Protein AF-A0A3B8NRR1-F1 (afdb_monomer)

Radius of gyration: 35.2 Å; Cα contacts (8 Å, |Δi|>4): 862; chains: 1; bounding box: 101×42×132 Å

Mean predicted aligned error: 19.94 Å

Solvent-accessible surface area (backbone atoms only — not comparable to full-atom values): 27966 Å² total; per-residue (Å²): 139,79,91,89,81,86,90,83,83,86,90,86,83,84,89,82,90,75,94,70,95,78,76,96,72,86,79,84,88,79,86,91,82,56,40,19,40,44,34,58,73,37,44,39,34,33,44,76,82,46,80,48,82,43,102,60,47,22,44,78,57,96,96,38,57,32,30,44,47,68,63,53,38,46,58,62,66,27,52,79,89,34,58,43,79,54,98,67,29,39,38,42,42,48,91,89,44,39,38,39,42,38,57,74,35,44,52,33,32,48,70,86,46,81,42,82,40,102,68,43,33,43,79,54,99,92,41,50,27,35,49,57,54,69,62,35,48,74,64,58,22,49,69,49,75,41,82,89,76,42,26,44,39,31,25,58,74,51,93,53,73,65,69,65,59,70,66,43,52,73,66,55,35,47,66,71,44,50,63,20,35,24,33,36,40,34,86,82,35,60,17,10,18,28,24,63,34,43,77,31,36,27,40,27,30,17,83,44,56,66,70,44,86,47,38,41,37,29,38,59,92,66,53,73,41,66,44,43,72,43,23,68,32,75,90,81,39,34,23,36,32,36,34,89,74,93,69,44,62,51,45,58,66,51,91,67,91,84,56,74,68,43,55,31,41,39,40,26,24,31,88,76,50,72,78,43,74,29,65,32,30,30,72,36,75,43,51,40,30,82,79,43,66,95,50,55,86,40,67,32,36,30,31,71,29,73,77,56,80,18,23,33,12,5,44,27,21,39,43,64,52,23,30,49,20,31,28,46,78,74,74,56,85,90,67,91,61,34,38,22,39,49,43,65,54,54,60,59,45,66,70,49,73,72,55,46,74,69,55,45,53,52,48,49,68,76,65,38,62,65,59,49,52,47,51,50,52,44,51,54,36,49,52,49,28,51,56,22,52,78,66,72,33,60,70,56,22,54,50,34,50,55,51,42,54,50,45,44,54,48,51,37,53,52,53,40,71,52,41,78,84,49,71,75,57,72,41,56,58,55,53,51,54,50,47,54,51,61,73,46,71,84,40,76,78,54,56,64,61,56,65,76,74,66,92,79,83,95,78,64,90,83,57,63,60,77,50,53,55,43,54,53,59,46,49,50,46,48,56,52,45,60,54,48,52,54,49,52,50,50,53,51,63,75,68,64,130

Foldseek 3Di:
DDDDDDDDDDDDDDDDDDDDDDDPDDPPDDDDFFQKKAAAPAQWIDGPNHIDGHPDHWHDDPNAIKDFPQVLLVSLPFDNVQFDDDPQWTWTDDPQWIWIAHAPDQWIAINNRTDGHPGHWHADPNTTIDGSCVNLVSSQWDWDADPVRRMITIGRPDVPVNVVLPQADPVRLLVQFLQQKKWKDFPVATAIWGAAFFQFKIKFFCVRPQLGPWIWIAGLVGDIFTKDWFFHDNLLRMTIIGTHDDTGRHFAADPDDDDFFFKKKQWFCAPVVRTDIWIWTQNDWDACCVQVVVSGPFIKTKILTDDDGRSGNTFIDTSSSHGQFGWDPDGDVPPSITITHGPVVVVVRVPDHTDDPVNSLVSCCVPPPVLVVLVVLLVVLVVQLVVCVVVVNVVSNVVSVVVNLVSLVVNLVVSCVSCVPDCVSVCSSVLVLLVVVVVCPVPPVVVVVVVVVDDDDDDPSPPSPVVVCCVVVVVVVCVVCVVVVVVVVVVVVVPDD

Structure (mmCIF, N/CA/C/O backbone):
data_AF-A0A3B8NRR1-F1
#
_entry.id   AF-A0A3B8NRR1-F1
#
loop_
_atom_site.group_PDB
_atom_site.id
_atom_site.type_symbol
_atom_site.label_atom_id
_atom_site.label_alt_id
_atom_site.label_comp_id
_atom_site.label_asym_id
_atom_site.label_entity_id
_atom_site.label_seq_id
_atom_site.pdbx_PDB_ins_code
_atom_site.Cartn_x
_atom_site.Cartn_y
_atom_site.Cartn_z
_atom_site.occupancy
_atom_site.B_iso_or_equiv
_atom_site.auth_seq_id
_atom_site.auth_comp_id
_atom_site.auth_asym_id
_atom_site.auth_atom_id
_atom_site.pdbx_PDB_model_num
ATOM 1 N N . MET A 1 1 ? -23.447 -12.232 81.826 1.00 34.50 1 MET A N 1
ATOM 2 C CA . MET A 1 1 ? -22.965 -12.946 80.623 1.00 34.50 1 MET A CA 1
ATOM 3 C C . MET A 1 1 ? -23.915 -14.112 80.385 1.00 34.50 1 MET A C 1
ATOM 5 O O . MET A 1 1 ? -24.074 -14.877 81.321 1.00 34.50 1 MET A O 1
ATOM 9 N N . VAL A 1 2 ? -24.639 -14.275 79.273 1.00 39.41 2 VAL A N 1
ATOM 10 C CA . VAL A 1 2 ? -24.834 -13.502 78.016 1.00 39.41 2 VAL A CA 1
ATOM 11 C C . VAL A 1 2 ? -26.316 -13.769 77.621 1.00 39.41 2 VAL A C 1
ATOM 13 O O . VAL A 1 2 ? -26.727 -14.919 77.668 1.00 39.41 2 VAL A O 1
ATOM 16 N N . GLN A 1 3 ? -27.232 -12.782 77.622 1.00 33.38 3 GLN A N 1
ATOM 17 C CA . GLN A 1 3 ? -27.763 -12.047 76.438 1.00 33.38 3 GLN A CA 1
ATOM 18 C C . GLN A 1 3 ? -28.223 -12.951 75.258 1.00 33.38 3 GLN A C 1
ATOM 20 O O . GLN A 1 3 ? -27.469 -13.838 74.893 1.00 33.38 3 GLN A O 1
ATOM 25 N N . PHE A 1 4 ? -29.335 -12.782 74.514 1.00 33.31 4 PHE A N 1
ATOM 26 C CA . PHE A 1 4 ? -30.638 -12.051 74.554 1.00 33.31 4 PHE A CA 1
ATOM 27 C C . PHE A 1 4 ? -31.323 -12.316 73.162 1.00 33.31 4 PHE A C 1
ATOM 29 O O . PHE A 1 4 ? -30.602 -12.647 72.229 1.00 33.31 4 PHE A O 1
ATOM 36 N N . LYS A 1 5 ? -32.630 -12.174 72.846 1.00 33.28 5 LYS A N 1
ATOM 37 C CA . LYS A 1 5 ? -33.929 -12.053 73.562 1.00 33.28 5 LYS A CA 1
ATOM 38 C C . LYS A 1 5 ? -35.099 -12.179 72.525 1.00 33.28 5 LYS A C 1
ATOM 40 O O . LYS A 1 5 ? -35.006 -11.517 71.506 1.00 33.28 5 LYS A O 1
ATOM 45 N N . TYR A 1 6 ? -36.204 -12.886 72.847 1.00 33.84 6 TYR A N 1
ATOM 46 C CA . TYR A 1 6 ? -37.622 -12.701 72.381 1.00 33.84 6 TYR A CA 1
ATOM 47 C C . TYR A 1 6 ? -37.951 -12.633 70.854 1.00 33.84 6 TYR A C 1
ATOM 49 O O . TYR A 1 6 ? -37.441 -11.797 70.127 1.00 33.84 6 TYR A O 1
ATOM 57 N N . LEU A 1 7 ? -38.777 -13.538 70.296 1.00 27.69 7 LEU A N 1
ATOM 58 C CA . LEU A 1 7 ? -40.266 -13.614 70.329 1.00 27.69 7 LEU A CA 1
ATOM 59 C C . LEU A 1 7 ? -40.993 -12.639 69.368 1.00 27.69 7 LEU A C 1
ATOM 61 O O . LEU A 1 7 ? -41.026 -11.441 69.634 1.00 27.69 7 LEU A O 1
ATOM 65 N N . LYS A 1 8 ? -41.727 -13.169 68.369 1.00 29.31 8 LYS A N 1
ATOM 66 C CA . LYS A 1 8 ? -42.901 -12.506 67.752 1.00 29.31 8 LYS A CA 1
ATOM 67 C C . LYS A 1 8 ? -44.012 -13.498 67.356 1.00 29.31 8 LYS A C 1
ATOM 69 O O . LYS A 1 8 ? -43.815 -14.355 66.503 1.00 29.31 8 LYS A O 1
ATOM 74 N N . TYR A 1 9 ? -45.180 -13.317 67.975 1.00 34.00 9 TYR A N 1
ATOM 75 C CA . TYR A 1 9 ? -46.507 -13.759 67.510 1.00 34.00 9 TYR A CA 1
ATOM 76 C C . TYR A 1 9 ? -46.973 -12.807 66.369 1.00 34.00 9 TYR A C 1
ATOM 78 O O . TYR A 1 9 ? -46.545 -11.655 66.365 1.00 34.00 9 TYR A O 1
ATOM 86 N N . PHE A 1 10 ? -47.628 -13.247 65.281 1.00 29.39 10 PHE A N 1
ATOM 87 C CA . PHE A 1 10 ? -49.034 -13.695 65.098 1.00 29.39 10 PHE A CA 1
ATOM 88 C C . PHE A 1 10 ? -50.030 -12.539 64.812 1.00 29.39 10 PHE A C 1
ATOM 90 O O . PHE A 1 10 ? -49.845 -11.433 65.306 1.00 29.39 10 PHE A O 1
ATOM 97 N N . ILE A 1 11 ? -51.125 -12.867 64.100 1.00 30.97 11 ILE A N 1
ATOM 98 C CA . ILE A 1 11 ? -52.322 -12.053 63.751 1.00 30.97 11 ILE A CA 1
ATOM 99 C C . ILE A 1 11 ? -52.203 -11.210 62.459 1.00 30.97 11 ILE A C 1
ATOM 101 O O . ILE A 1 11 ? -51.245 -10.474 62.256 1.00 30.97 11 ILE A O 1
ATOM 105 N N . GLY A 1 12 ? -53.225 -11.309 61.596 1.00 31.77 12 GLY A N 1
ATOM 106 C CA . GLY A 1 12 ? -53.454 -10.455 60.416 1.00 31.77 12 GLY A CA 1
ATOM 107 C C . GLY A 1 12 ? -54.893 -9.911 60.383 1.00 31.77 12 GLY A C 1
ATOM 108 O O . GLY A 1 12 ? -55.680 -10.240 61.272 1.00 31.77 12 GLY A O 1
ATOM 109 N N . LEU A 1 13 ? -55.254 -9.095 59.379 1.00 28.72 13 LEU A N 1
ATOM 110 C CA . LEU A 1 13 ? -56.623 -8.576 59.213 1.00 28.72 13 LEU A CA 1
ATOM 111 C C . LEU A 1 13 ? -56.942 -8.079 57.778 1.00 28.72 13 LEU A C 1
ATOM 113 O O . LEU A 1 13 ? -56.099 -7.487 57.119 1.00 28.72 13 LEU A O 1
ATOM 117 N N . PHE A 1 14 ? -58.185 -8.336 57.354 1.00 29.50 14 PHE A N 1
ATOM 118 C CA . PHE A 1 14 ? -59.087 -7.617 56.425 1.00 29.50 14 PHE A CA 1
ATOM 119 C C . PHE A 1 14 ? -58.583 -6.659 55.303 1.00 29.50 14 PHE A C 1
ATOM 121 O O . PHE A 1 14 ? -58.130 -5.556 55.573 1.00 29.50 14 PHE A O 1
ATOM 128 N N . LEU A 1 15 ? -58.942 -7.036 54.059 1.00 27.59 15 LEU A N 1
ATOM 129 C CA . LEU A 1 15 ? -59.995 -6.433 53.190 1.00 27.59 15 LEU A CA 1
ATOM 130 C C . LEU A 1 15 ? -59.850 -5.011 52.562 1.00 27.59 15 LEU A C 1
ATOM 132 O O . LEU A 1 15 ? -59.540 -4.027 53.218 1.00 27.59 15 LEU A O 1
ATOM 136 N N . VAL A 1 16 ? -60.338 -4.945 51.309 1.00 26.92 16 VAL A N 1
ATOM 137 C CA . VAL A 1 16 ? -60.764 -3.796 50.462 1.00 26.92 16 VAL A CA 1
ATOM 138 C C . VAL A 1 16 ? -59.742 -3.219 49.467 1.00 26.92 16 VAL A C 1
ATOM 140 O O . VAL A 1 16 ? -58.581 -2.971 49.766 1.00 26.92 16 VAL A O 1
ATOM 143 N N . LEU A 1 17 ? -60.255 -3.013 48.246 1.00 34.47 17 LEU A N 1
ATOM 144 C CA . LEU A 1 17 ? -59.645 -2.379 47.080 1.00 34.47 17 LEU A CA 1
ATOM 145 C C . LEU A 1 17 ? -58.929 -1.054 47.396 1.00 34.47 17 LEU A C 1
ATOM 147 O O . LEU A 1 17 ? -59.509 -0.158 48.005 1.00 34.47 17 LEU A O 1
ATOM 151 N N . SER A 1 18 ? -57.774 -0.857 46.762 1.00 27.98 18 SER A N 1
ATOM 152 C CA . SER A 1 18 ? -57.367 0.456 46.254 1.00 27.98 18 SER A CA 1
ATOM 153 C C . SER A 1 18 ? -56.704 0.292 44.891 1.00 27.98 18 SER A C 1
ATOM 155 O O . SER A 1 18 ? -56.006 -0.691 44.646 1.00 27.98 18 SER A O 1
ATOM 157 N N . PHE A 1 19 ? -56.900 1.282 44.021 1.00 39.38 19 PHE A N 1
ATOM 158 C CA . PHE A 1 19 ? -56.061 1.474 42.842 1.00 39.38 19 PHE A CA 1
ATOM 159 C C . PHE A 1 19 ? -54.585 1.594 43.256 1.00 39.38 19 PHE A C 1
ATOM 161 O O . PHE A 1 19 ? -54.258 2.299 44.212 1.00 39.38 19 PHE A O 1
ATOM 168 N N . ALA A 1 20 ? -53.717 0.952 42.479 1.00 28.53 20 ALA A N 1
ATOM 169 C CA . ALA A 1 20 ? -52.276 1.162 42.409 1.00 28.53 20 ALA A CA 1
ATOM 170 C C . ALA A 1 20 ? -51.907 0.935 40.924 1.00 28.53 20 ALA A C 1
ATOM 172 O O . ALA A 1 20 ? -52.291 -0.090 40.371 1.00 28.53 20 ALA A O 1
ATOM 173 N N . LEU A 1 21 ? -51.264 1.835 40.171 1.00 43.97 21 LEU A N 1
ATOM 174 C CA . LEU A 1 21 ? -50.374 2.935 40.565 1.00 43.97 21 LEU A CA 1
ATOM 175 C C . LEU A 1 21 ? -49.285 2.466 41.534 1.00 43.97 21 LEU A C 1
ATOM 177 O O . LEU A 1 21 ? -49.252 2.829 42.704 1.00 43.97 21 LEU A O 1
ATOM 181 N N . CYS A 1 22 ? -48.403 1.619 41.009 1.00 26.11 22 CYS A N 1
ATOM 182 C CA . CYS A 1 22 ? -47.146 1.214 41.623 1.00 26.11 22 CYS A CA 1
ATOM 183 C C . CYS A 1 22 ? -46.193 0.744 40.505 1.00 26.11 22 CYS A C 1
ATOM 185 O O . CYS A 1 22 ? -46.666 0.182 39.518 1.00 26.11 22 CYS A O 1
ATOM 187 N N . PRO A 1 23 ? -44.874 0.920 40.645 1.00 32.97 23 PRO A N 1
ATOM 188 C CA . PRO A 1 23 ? -44.255 2.219 40.882 1.00 32.97 23 PRO A CA 1
ATOM 189 C C . PRO A 1 23 ? -43.168 2.508 39.833 1.00 32.97 23 PRO A C 1
ATOM 191 O O . PRO A 1 23 ? -42.732 1.625 39.097 1.00 32.97 23 PRO A O 1
ATOM 194 N N . CYS A 1 24 ? -42.638 3.731 39.840 1.00 31.52 24 CYS A N 1
ATOM 195 C CA . CYS A 1 24 ? -41.294 3.948 39.314 1.00 31.52 24 CYS A CA 1
ATOM 196 C C . CYS A 1 24 ? -40.302 3.211 40.232 1.00 31.52 24 CYS A C 1
ATOM 198 O O . CYS A 1 24 ? -39.986 3.696 41.319 1.00 31.52 24 CYS A O 1
ATOM 200 N N . LEU A 1 25 ? -39.857 2.021 39.823 1.00 27.27 25 LEU A N 1
ATOM 201 C CA . LEU A 1 25 ? -38.672 1.377 40.380 1.00 27.27 25 LEU A CA 1
ATOM 202 C C . LEU A 1 25 ? -37.548 1.556 39.362 1.00 27.27 25 LEU A C 1
ATOM 204 O O . LEU A 1 25 ? -37.571 0.955 38.289 1.00 27.27 25 LEU A O 1
ATOM 208 N N . SER A 1 26 ? -36.569 2.396 39.685 1.00 34.16 26 SER A N 1
ATOM 209 C CA . SER A 1 26 ? -35.377 2.543 38.859 1.00 34.16 26 SER A CA 1
ATOM 210 C C . SER A 1 26 ? -34.510 1.291 38.987 1.00 34.16 26 SER A C 1
ATOM 212 O O . SER A 1 26 ? -33.818 1.108 39.990 1.00 34.16 26 SER A O 1
ATOM 214 N N . LEU A 1 27 ? -34.507 0.454 37.954 1.00 28.88 27 LEU A N 1
ATOM 215 C CA . LEU A 1 27 ? -33.368 -0.409 37.665 1.00 28.88 27 LEU A CA 1
ATOM 216 C C . LEU A 1 27 ? -32.353 0.421 36.878 1.00 28.88 27 LEU A C 1
ATOM 218 O O . LEU A 1 27 ? -32.447 0.562 35.663 1.00 28.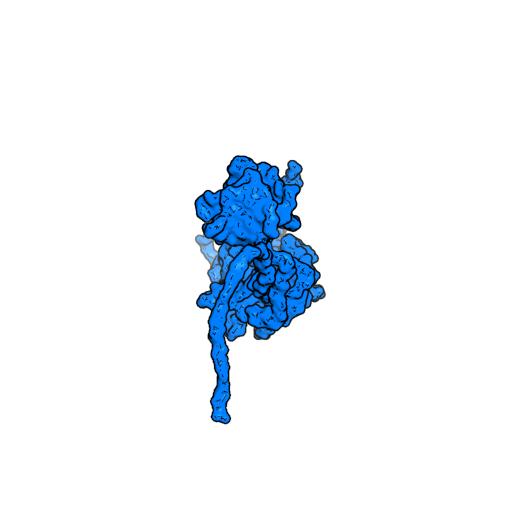88 27 LEU A O 1
ATOM 222 N N . ALA A 1 28 ? -31.401 1.012 37.597 1.00 31.81 28 ALA A N 1
ATOM 223 C CA . ALA A 1 28 ? -30.198 1.544 36.976 1.00 31.81 28 ALA A CA 1
ATOM 224 C C . ALA A 1 28 ? -29.369 0.366 36.434 1.00 31.81 28 ALA A C 1
ATOM 226 O O . ALA A 1 28 ? -29.068 -0.552 37.197 1.00 31.81 28 ALA A O 1
ATOM 227 N N . GLY A 1 29 ? -29.002 0.394 35.146 1.00 36.03 29 GLY A N 1
ATOM 228 C CA . GLY A 1 29 ? -28.063 -0.582 34.572 1.00 36.03 29 GLY A CA 1
ATOM 229 C C . GLY A 1 29 ? -28.436 -1.239 33.237 1.00 36.03 29 GLY A C 1
ATOM 230 O O . GLY A 1 29 ? -28.207 -2.435 33.100 1.00 36.03 29 GLY A O 1
ATOM 231 N N . ALA A 1 30 ? -28.974 -0.500 32.259 1.00 29.59 30 ALA A N 1
ATOM 232 C CA . ALA A 1 30 ? -28.890 -0.848 30.830 1.00 29.59 30 ALA A CA 1
ATOM 233 C C . ALA A 1 30 ? -29.184 0.393 29.962 1.00 29.59 30 ALA A C 1
ATOM 235 O O . ALA A 1 30 ? -30.200 1.055 30.175 1.00 29.59 30 ALA A O 1
ATOM 236 N N . ALA A 1 31 ? -28.316 0.714 28.997 1.00 32.69 31 ALA A N 1
ATOM 237 C CA . ALA A 1 31 ? -28.527 1.812 28.048 1.00 32.69 31 ALA A CA 1
ATOM 238 C C . ALA A 1 31 ? -29.340 1.330 26.822 1.00 32.69 31 ALA A C 1
ATOM 240 O O . ALA A 1 31 ? -29.028 0.261 26.295 1.00 32.69 31 ALA A O 1
ATOM 241 N N . PRO A 1 32 ? -30.369 2.064 26.350 1.00 39.53 32 PRO A N 1
ATOM 242 C CA . PRO A 1 32 ? -31.174 1.644 25.203 1.00 39.53 32 PRO A CA 1
ATOM 243 C C . PRO A 1 32 ? -30.789 2.388 23.910 1.00 39.53 32 PRO A C 1
ATOM 245 O O . PRO A 1 32 ? -31.445 3.355 23.530 1.00 39.53 32 PRO A O 1
ATOM 248 N N . GLY A 1 33 ? -29.759 1.911 23.208 1.00 49.22 33 GLY A N 1
ATOM 249 C CA . GLY A 1 33 ? -29.464 2.307 21.825 1.00 49.22 33 GLY A CA 1
ATOM 250 C C . GLY A 1 33 ? -29.971 1.255 20.832 1.00 49.22 33 GLY A C 1
ATOM 251 O O . GLY A 1 33 ? -29.331 0.223 20.667 1.00 49.22 33 GLY A O 1
ATOM 252 N N . TYR A 1 34 ? -31.115 1.495 20.180 1.00 54.38 34 TYR A N 1
ATOM 253 C CA . TYR A 1 34 ? -31.676 0.607 19.145 1.00 54.38 34 TYR A CA 1
ATOM 254 C C . TYR A 1 34 ? -32.388 1.422 18.049 1.00 54.38 34 TYR A C 1
ATOM 256 O O . TYR A 1 34 ? -33.584 1.706 18.166 1.00 54.38 34 TYR A O 1
ATOM 264 N N . SER A 1 35 ? -31.683 1.792 16.973 1.00 74.50 35 SER A N 1
ATOM 265 C CA . SER A 1 35 ? -32.275 2.610 15.904 1.00 74.50 35 SER A CA 1
ATOM 266 C C . SER A 1 35 ? -32.907 1.771 14.784 1.00 74.50 35 SER A C 1
ATOM 268 O O . SER A 1 35 ? -32.299 1.441 13.764 1.00 74.50 35 SER A O 1
ATOM 270 N N . ALA A 1 36 ? -34.201 1.554 14.964 1.00 90.31 36 ALA A N 1
ATOM 271 C CA . ALA A 1 36 ? -35.159 0.980 14.033 1.00 90.31 36 ALA A CA 1
ATOM 272 C C . ALA A 1 36 ? -35.386 -0.539 14.054 1.00 90.31 36 ALA A C 1
ATOM 274 O O . ALA A 1 36 ? -34.484 -1.361 14.172 1.00 90.31 36 ALA A O 1
ATOM 275 N N . ILE A 1 37 ? -36.666 -0.910 13.941 1.00 91.75 37 ILE A N 1
ATOM 276 C CA . ILE A 1 37 ? -37.144 -2.293 14.044 1.00 91.75 37 ILE A CA 1
ATOM 277 C C . ILE A 1 37 ? -38.178 -2.562 12.954 1.00 91.75 37 ILE A C 1
ATOM 279 O O . ILE A 1 37 ? -39.241 -1.937 12.925 1.00 91.75 37 ILE A O 1
ATOM 283 N N . PHE A 1 38 ? -37.904 -3.561 12.117 1.00 95.31 38 PHE A N 1
ATOM 284 C CA . PHE A 1 38 ? -38.833 -4.079 11.113 1.00 95.31 38 PHE A CA 1
ATOM 285 C C . PHE A 1 38 ? -39.320 -5.464 11.542 1.00 95.31 38 PHE A C 1
ATOM 287 O O . PHE A 1 38 ? -38.516 -6.374 11.734 1.00 95.31 38 PHE A O 1
ATOM 294 N N . THR A 1 39 ? -40.635 -5.642 11.692 1.00 93.75 39 THR A N 1
ATOM 295 C CA . THR A 1 39 ? -41.239 -6.947 12.026 1.00 93.75 39 THR A CA 1
ATOM 296 C C . THR A 1 39 ? -41.816 -7.585 10.764 1.00 93.75 39 THR A C 1
ATOM 298 O O . THR A 1 39 ? -42.511 -6.915 9.998 1.00 93.75 39 THR A O 1
ATOM 301 N N . VAL A 1 40 ? -41.537 -8.870 10.537 1.00 93.00 40 VAL A N 1
ATOM 302 C CA . VAL A 1 40 ? -42.049 -9.617 9.374 1.00 93.00 40 VAL A CA 1
ATOM 303 C C . VAL A 1 40 ? -43.581 -9.606 9.357 1.00 93.00 40 VAL A C 1
ATOM 305 O O . VAL A 1 40 ? -44.231 -9.786 10.383 1.00 93.00 40 VAL A O 1
ATOM 308 N N . GLY A 1 41 ? -44.169 -9.355 8.186 1.00 89.81 41 GLY A N 1
ATOM 309 C CA . GLY A 1 41 ? -45.618 -9.263 7.994 1.00 89.81 41 GLY A CA 1
ATOM 310 C C . GLY A 1 41 ? -46.273 -7.985 8.536 1.00 89.81 41 GLY A C 1
ATOM 311 O O . GLY A 1 41 ? -47.463 -7.778 8.300 1.00 89.81 41 GLY A O 1
ATOM 312 N N . CYS A 1 42 ? -45.543 -7.099 9.225 1.00 90.75 42 CYS A N 1
ATOM 313 C CA . CYS A 1 42 ? -46.093 -5.841 9.729 1.00 90.75 42 CYS A CA 1
ATOM 314 C C . CYS A 1 42 ? -45.875 -4.683 8.732 1.00 90.75 42 CYS A C 1
ATOM 316 O O . CYS A 1 42 ? -44.725 -4.333 8.461 1.00 90.75 42 CYS A O 1
ATOM 318 N N . PRO A 1 43 ? -46.934 -3.995 8.258 1.00 91.06 43 PRO A N 1
ATOM 319 C CA . PRO A 1 43 ? -46.830 -2.774 7.446 1.00 91.06 43 PRO A CA 1
ATOM 320 C C . PRO A 1 43 ? -46.515 -1.538 8.317 1.00 91.06 43 PRO A C 1
ATOM 322 O O . PRO A 1 43 ? -47.119 -0.473 8.202 1.00 91.06 43 PRO A O 1
ATOM 325 N N . SER A 1 44 ? -45.597 -1.692 9.270 1.00 91.00 44 SER A N 1
ATOM 326 C CA . SER A 1 44 ? -45.116 -0.620 10.136 1.00 91.00 44 SER A CA 1
ATOM 327 C C . SER A 1 44 ? -43.781 -0.997 10.757 1.00 91.00 44 SER A C 1
ATOM 329 O O . SER A 1 44 ? -43.615 -2.138 11.192 1.00 91.00 44 SER A O 1
ATOM 331 N N . TYR A 1 45 ? -42.887 -0.025 10.861 1.00 94.25 45 TYR A N 1
ATOM 332 C CA . TYR A 1 45 ? -41.617 -0.122 11.574 1.00 94.25 45 TYR A CA 1
ATOM 333 C C . TYR A 1 45 ? -41.620 0.860 12.746 1.00 94.25 45 TYR A C 1
ATOM 335 O O . TYR A 1 45 ? -42.497 1.724 12.845 1.00 94.25 45 TYR A O 1
ATOM 343 N N . THR A 1 46 ? -40.664 0.725 13.654 1.00 88.06 46 THR A N 1
ATOM 344 C CA . THR A 1 46 ? -40.357 1.786 14.623 1.00 88.06 46 THR A CA 1
ATOM 345 C C . THR A 1 46 ? -38.984 2.369 14.336 1.00 88.06 46 THR A C 1
ATOM 347 O O . THR A 1 46 ? -38.151 1.635 13.819 1.00 88.06 46 THR A O 1
ATOM 350 N N . VAL A 1 47 ? -38.743 3.624 14.711 1.00 86.88 47 VAL A N 1
ATOM 351 C CA . VAL A 1 47 ? -37.426 4.279 14.838 1.00 86.88 47 VAL A CA 1
ATOM 352 C C . VAL A 1 47 ? -37.417 4.928 16.218 1.00 86.88 47 VAL A C 1
ATOM 354 O O . VAL A 1 47 ? -38.388 5.592 16.562 1.00 86.88 47 VAL A O 1
ATOM 357 N N . ASP A 1 48 ? -36.415 4.646 17.050 1.00 81.56 48 ASP A N 1
ATOM 358 C CA . ASP A 1 48 ? -36.284 5.177 18.422 1.00 81.56 48 ASP A CA 1
ATOM 359 C C . ASP A 1 48 ? -37.572 5.067 19.276 1.00 81.56 48 ASP A C 1
ATOM 361 O O . ASP A 1 48 ? -37.933 5.932 20.070 1.00 81.56 48 ASP A O 1
ATOM 365 N N . GLY A 1 49 ? -38.316 3.972 19.073 1.00 80.00 49 GLY A N 1
ATOM 366 C CA . GLY A 1 49 ? -39.616 3.703 19.701 1.00 80.00 49 GLY A CA 1
ATOM 367 C C . GLY A 1 49 ? -40.827 4.393 19.051 1.00 80.00 49 GLY A C 1
ATOM 368 O O . GLY A 1 49 ? -41.957 3.946 19.261 1.00 80.00 49 GLY A O 1
ATOM 369 N N . GLN A 1 50 ? -40.634 5.415 18.214 1.00 85.44 50 GLN A N 1
ATOM 370 C CA . GLN A 1 50 ? -41.699 6.042 17.428 1.00 85.44 50 GLN A CA 1
ATOM 371 C C . GLN A 1 50 ? -42.135 5.127 16.276 1.00 85.44 50 GLN A C 1
ATOM 373 O O . GLN A 1 50 ? -41.311 4.561 15.566 1.00 85.44 50 GLN A O 1
ATOM 378 N N . LYS A 1 51 ? -43.449 4.963 16.076 1.00 90.38 51 LYS A N 1
ATOM 379 C CA . LYS A 1 51 ? -44.016 4.088 15.038 1.00 90.38 51 LYS A CA 1
ATOM 380 C C . LYS A 1 51 ? -44.253 4.832 13.721 1.00 90.38 51 LYS A C 1
ATOM 382 O O . LYS A 1 51 ? -44.935 5.853 13.704 1.00 90.38 51 LYS A O 1
ATOM 387 N N . HIS A 1 52 ? -43.803 4.234 12.622 1.00 90.56 52 HIS A N 1
ATOM 388 C CA . HIS A 1 52 ? -44.006 4.686 11.246 1.00 90.56 52 HIS A CA 1
ATOM 389 C C . HIS A 1 52 ? -44.791 3.629 10.453 1.00 90.56 52 HIS A C 1
ATOM 391 O O . HIS A 1 52 ? -44.672 2.428 10.706 1.00 90.56 52 HIS A O 1
ATOM 397 N N . VAL A 1 53 ? -45.627 4.061 9.507 1.00 93.75 53 VAL A N 1
ATOM 398 C CA . VAL A 1 53 ? -46.469 3.176 8.681 1.00 93.75 53 VAL A CA 1
ATOM 399 C C . VAL A 1 53 ? -45.822 2.971 7.314 1.00 93.75 53 VAL A C 1
ATOM 401 O O . VAL A 1 53 ? -45.222 3.891 6.766 1.00 93.75 53 VAL A O 1
ATOM 404 N N . MET A 1 54 ? -45.962 1.765 6.768 1.00 94.50 54 MET A N 1
ATOM 405 C CA . MET A 1 54 ? -45.504 1.398 5.431 1.00 94.50 54 MET A CA 1
ATOM 406 C C . MET A 1 54 ? -46.690 0.959 4.576 1.00 94.50 54 MET A C 1
ATOM 408 O O . MET A 1 54 ? -47.611 0.323 5.081 1.00 94.50 54 MET A O 1
ATOM 412 N N . ASP A 1 55 ? -46.640 1.216 3.272 1.00 91.62 55 ASP A N 1
ATOM 413 C CA . ASP A 1 55 ? -47.571 0.608 2.311 1.00 91.62 55 ASP A CA 1
ATOM 414 C C . ASP A 1 55 ? -47.188 -0.835 1.915 1.00 91.62 55 ASP A C 1
ATOM 416 O O . ASP A 1 55 ? -47.939 -1.518 1.219 1.00 91.62 55 ASP A O 1
ATOM 420 N N . ALA A 1 56 ? -46.045 -1.315 2.412 1.00 92.19 56 ALA A N 1
ATOM 421 C CA . ALA A 1 56 ? -45.447 -2.612 2.131 1.00 92.19 56 ALA A CA 1
ATOM 422 C C . ALA A 1 56 ? -44.814 -3.210 3.400 1.00 92.19 56 ALA A C 1
ATOM 424 O O . ALA A 1 56 ? -44.108 -2.521 4.133 1.00 92.19 56 ALA A O 1
ATOM 425 N N . GLY A 1 57 ? -45.062 -4.494 3.675 1.00 93.31 57 GLY A N 1
ATOM 426 C CA . GLY A 1 57 ? -44.521 -5.199 4.845 1.00 93.31 57 GLY A CA 1
ATOM 427 C C . GLY A 1 57 ? -43.269 -6.031 4.517 1.00 93.31 57 GLY A C 1
ATOM 428 O O . GLY A 1 57 ? -43.171 -6.538 3.401 1.00 93.31 57 GLY A O 1
ATOM 429 N N . PRO A 1 58 ? -42.329 -6.238 5.460 1.00 96.56 58 PRO A N 1
ATOM 430 C CA . PRO A 1 58 ? -41.202 -7.149 5.267 1.00 96.56 58 PRO A CA 1
ATOM 431 C C . PRO A 1 58 ? -41.669 -8.606 5.152 1.00 96.56 58 PRO A C 1
ATOM 433 O O . PRO A 1 58 ? -42.625 -9.004 5.822 1.00 96.56 58 PRO A O 1
ATOM 436 N N . TYR A 1 59 ? -40.967 -9.426 4.370 1.00 95.56 59 TYR A N 1
ATOM 437 C CA . TYR A 1 59 ? -41.272 -10.853 4.191 1.00 95.56 59 TYR A CA 1
ATOM 438 C C . TYR A 1 59 ? -40.020 -11.728 4.310 1.00 95.56 59 TYR A C 1
ATOM 440 O O . TYR A 1 59 ? -38.897 -11.235 4.238 1.00 95.56 59 TYR A O 1
ATOM 448 N N . ILE A 1 60 ? -40.207 -13.039 4.491 1.00 93.38 60 ILE A N 1
ATOM 449 C CA . ILE A 1 60 ? -39.118 -14.026 4.479 1.00 93.38 60 ILE A CA 1
ATOM 450 C C . ILE A 1 60 ? -39.143 -14.789 3.154 1.00 93.38 60 ILE A C 1
ATOM 452 O O . ILE A 1 60 ? -40.198 -15.258 2.729 1.00 93.38 60 ILE A O 1
ATOM 456 N N . LYS A 1 61 ? -37.975 -14.940 2.527 1.00 93.19 61 LYS A N 1
ATOM 457 C CA . LYS A 1 61 ? -37.749 -15.752 1.325 1.00 93.19 61 LYS A CA 1
ATOM 458 C C . LYS A 1 61 ? -36.329 -16.316 1.368 1.00 93.19 61 LYS A C 1
ATOM 460 O O . LYS A 1 61 ? -35.403 -15.599 1.730 1.00 93.19 61 LYS A O 1
ATOM 465 N N . ASP A 1 62 ? -36.167 -17.599 1.048 1.00 90.62 62 ASP A N 1
ATOM 466 C CA . ASP A 1 62 ? -34.867 -18.288 0.956 1.00 90.62 62 ASP A CA 1
ATOM 467 C C . ASP A 1 62 ? -33.948 -18.073 2.181 1.00 90.62 62 ASP A C 1
ATOM 469 O O . ASP A 1 62 ? -32.748 -17.825 2.067 1.00 90.62 62 ASP A O 1
ATOM 473 N N . GLY A 1 63 ? -34.540 -18.120 3.383 1.00 86.56 63 GLY A N 1
ATOM 474 C CA . GLY A 1 63 ? -33.842 -17.918 4.661 1.00 86.56 63 GLY A CA 1
ATOM 475 C C . GLY A 1 63 ? -33.467 -16.465 4.983 1.00 86.56 63 GLY A C 1
ATOM 476 O O . GLY A 1 63 ? -32.799 -16.222 5.984 1.00 86.56 63 GLY A O 1
ATOM 477 N N . ARG A 1 64 ? -33.890 -15.493 4.167 1.00 90.12 64 ARG A N 1
ATOM 478 C CA . ARG A 1 64 ? -33.563 -14.066 4.298 1.00 90.12 64 ARG A CA 1
ATOM 479 C C . ARG A 1 64 ? -34.816 -13.242 4.553 1.00 90.12 64 ARG A C 1
ATOM 481 O O . ARG A 1 64 ? -35.874 -13.527 3.997 1.00 90.12 64 ARG A O 1
ATOM 488 N N . VAL A 1 65 ? -34.683 -12.186 5.353 1.00 92.94 65 VAL A N 1
ATOM 489 C CA . VAL A 1 65 ? -35.740 -11.182 5.522 1.00 92.94 65 VAL A CA 1
ATOM 490 C C . VAL A 1 65 ? -35.530 -10.076 4.502 1.00 92.94 65 VAL A C 1
ATOM 492 O O . VAL A 1 65 ? -34.496 -9.417 4.519 1.00 92.94 65 VAL A O 1
ATOM 495 N N . PHE A 1 66 ? -36.512 -9.865 3.639 1.00 96.75 66 PHE A N 1
ATOM 496 C CA . PHE A 1 66 ? -36.560 -8.778 2.674 1.00 96.75 66 PHE A CA 1
ATOM 497 C C . PHE A 1 66 ? -37.351 -7.610 3.264 1.00 96.75 66 PHE A C 1
ATOM 499 O O . PHE A 1 66 ? -38.487 -7.781 3.707 1.00 96.75 66 PHE A O 1
ATOM 506 N N . VAL A 1 67 ? -36.753 -6.419 3.261 1.00 97.12 67 VAL A N 1
ATOM 507 C CA . VAL A 1 67 ? -37.337 -5.182 3.796 1.00 97.12 67 VAL A CA 1
ATOM 508 C C . VAL A 1 67 ? -37.571 -4.209 2.631 1.00 97.12 67 VAL A C 1
ATOM 510 O O . VAL A 1 67 ? -36.751 -4.186 1.707 1.00 97.12 67 VAL A O 1
ATOM 513 N N . PRO A 1 68 ? -38.663 -3.417 2.610 1.00 97.50 68 PRO A N 1
ATOM 514 C CA . PRO A 1 68 ? -38.855 -2.429 1.554 1.00 97.50 68 PRO A CA 1
ATOM 515 C C . PRO A 1 68 ? -37.760 -1.353 1.625 1.00 97.50 68 PRO A C 1
ATOM 517 O O . PRO A 1 68 ? -37.639 -0.641 2.624 1.00 97.50 68 PRO A O 1
ATOM 520 N N . VAL A 1 69 ? -36.991 -1.209 0.543 1.00 97.56 69 VAL A N 1
ATOM 521 C CA . VAL A 1 69 ? -35.783 -0.365 0.455 1.00 97.56 69 VAL A CA 1
ATOM 522 C C . VAL A 1 69 ? -36.055 1.089 0.844 1.00 97.56 69 VAL A C 1
ATOM 524 O O . VAL A 1 69 ? -35.239 1.705 1.519 1.00 97.56 69 VAL A O 1
ATOM 527 N N . ARG A 1 70 ? -37.228 1.619 0.479 1.00 95.50 70 ARG A N 1
ATOM 528 C CA . ARG A 1 70 ? -37.652 2.991 0.797 1.00 95.50 70 ARG A CA 1
ATOM 529 C C . ARG A 1 70 ? -37.687 3.263 2.301 1.00 95.50 70 ARG A C 1
ATOM 531 O O . ARG A 1 70 ? -37.049 4.185 2.789 1.00 95.50 70 ARG A O 1
ATOM 538 N N . TYR A 1 71 ? -38.438 2.445 3.032 1.00 96.19 71 TYR A N 1
ATOM 539 C CA . TYR A 1 71 ? -38.648 2.635 4.465 1.00 96.19 71 TYR A CA 1
ATOM 540 C C . TYR A 1 71 ? -37.403 2.274 5.272 1.00 96.19 71 TYR A C 1
ATOM 542 O O . TYR A 1 71 ? -37.141 2.894 6.297 1.00 96.19 71 TYR A O 1
ATOM 550 N N . LEU A 1 72 ? -36.606 1.326 4.774 1.00 95.75 72 LEU A N 1
ATOM 551 C CA . LEU A 1 72 ? -35.268 1.036 5.277 1.00 95.75 72 LEU A CA 1
ATOM 552 C C . LEU A 1 72 ? -34.331 2.248 5.148 1.00 95.75 72 LEU A C 1
ATOM 554 O O . LEU A 1 72 ? -33.669 2.601 6.116 1.00 95.75 72 LEU A O 1
ATOM 558 N N . ALA A 1 73 ? -34.321 2.923 3.997 1.00 94.50 73 ALA A N 1
ATOM 559 C CA . ALA A 1 73 ? -33.547 4.146 3.800 1.00 94.50 73 ALA A CA 1
ATOM 560 C C . ALA A 1 73 ? -33.980 5.255 4.779 1.00 94.50 73 ALA A C 1
ATOM 562 O O . ALA A 1 73 ? -33.131 5.832 5.455 1.00 94.50 73 ALA A O 1
ATOM 563 N N . TYR A 1 74 ? -35.289 5.483 4.948 1.00 93.62 74 TYR A N 1
ATOM 564 C CA . TYR A 1 74 ? -35.806 6.451 5.929 1.00 93.62 74 TYR A CA 1
ATOM 565 C C . TYR A 1 74 ? -35.434 6.078 7.373 1.00 93.62 74 TYR A C 1
ATOM 567 O O . TYR A 1 74 ? -35.048 6.940 8.157 1.00 93.62 74 TYR A O 1
ATOM 575 N N . ALA A 1 75 ? -35.504 4.791 7.730 1.00 90.56 75 ALA A N 1
ATOM 576 C CA . ALA A 1 75 ? -35.072 4.285 9.034 1.00 90.56 75 ALA A CA 1
ATOM 577 C C . ALA A 1 75 ? -33.566 4.485 9.290 1.00 90.56 75 ALA A C 1
ATOM 579 O O . ALA A 1 75 ? -33.160 4.659 10.436 1.00 90.56 75 ALA A O 1
ATOM 580 N N . CYS A 1 76 ? -32.755 4.506 8.230 1.00 90.31 76 CYS A N 1
ATOM 581 C CA . CYS A 1 76 ? -31.325 4.812 8.262 1.00 90.31 76 CYS A CA 1
ATOM 582 C C . CYS A 1 76 ? -31.006 6.306 8.018 1.00 90.31 76 CYS A C 1
ATOM 584 O O . CYS A 1 76 ? -29.854 6.654 7.741 1.00 90.31 76 CYS A O 1
ATOM 586 N N . GLY A 1 77 ? -31.994 7.203 8.120 1.00 88.19 77 GLY A N 1
ATOM 587 C CA . GLY A 1 77 ? -31.795 8.656 8.053 1.00 88.19 77 GLY A CA 1
ATOM 588 C C . GLY A 1 77 ? -31.556 9.231 6.652 1.00 88.19 77 GLY A C 1
ATOM 589 O O . GLY A 1 77 ? -30.969 10.303 6.535 1.00 88.19 77 GLY A O 1
ATOM 590 N N . VAL A 1 78 ? -31.976 8.536 5.591 1.00 88.62 78 VAL A N 1
ATOM 591 C CA . VAL A 1 78 ? -32.058 9.097 4.229 1.00 88.62 78 VAL A CA 1
ATOM 592 C C . VAL A 1 78 ? -33.320 9.963 4.129 1.00 88.62 78 VAL A C 1
ATOM 594 O O . VAL A 1 78 ? -34.398 9.517 4.526 1.00 88.62 78 VAL A O 1
ATOM 597 N N . ALA A 1 79 ? -33.200 11.184 3.600 1.00 84.06 79 ALA A N 1
ATOM 598 C CA . ALA A 1 79 ? -34.339 12.083 3.384 1.00 84.06 79 ALA A CA 1
ATOM 599 C C . ALA A 1 79 ? -35.302 11.545 2.302 1.00 84.06 79 ALA A C 1
ATOM 601 O O . ALA A 1 79 ? -34.907 10.728 1.468 1.00 84.06 79 ALA A O 1
ATOM 602 N N . GLU A 1 80 ? -36.566 11.983 2.293 1.00 88.25 80 GLU A N 1
ATOM 603 C CA . GLU A 1 80 ? -37.577 11.444 1.366 1.00 88.25 80 GLU A CA 1
ATOM 604 C C . GLU A 1 80 ? -37.247 11.777 -0.096 1.00 88.25 80 GLU A C 1
ATOM 606 O O . GLU A 1 80 ? -37.306 10.907 -0.966 1.00 88.25 80 GLU A O 1
ATOM 611 N N . GLU A 1 81 ? -36.802 13.008 -0.327 1.00 86.25 81 GLU A N 1
ATOM 612 C CA . GLU A 1 81 ? -36.283 13.539 -1.585 1.00 86.25 81 GLU A CA 1
ATOM 613 C C . GLU A 1 81 ? -34.983 12.861 -2.059 1.00 86.25 81 GLU A C 1
ATOM 615 O O . GLU A 1 81 ? -34.683 12.876 -3.252 1.00 86.25 81 GLU A O 1
ATOM 620 N N . SER A 1 82 ? -34.243 12.217 -1.150 1.00 88.69 82 SER A N 1
ATOM 621 C CA . SER A 1 82 ? -32.966 11.541 -1.421 1.00 88.69 82 SER A CA 1
ATOM 622 C C . SER A 1 82 ? -33.108 10.051 -1.766 1.00 88.69 82 SER A C 1
ATOM 624 O O . SER A 1 82 ? -32.107 9.332 -1.816 1.00 88.69 82 SER A O 1
ATOM 626 N N . VAL A 1 83 ? -34.338 9.570 -1.996 1.00 93.88 83 VAL A N 1
ATOM 627 C CA . VAL A 1 83 ? -34.633 8.213 -2.487 1.00 93.88 83 VAL A CA 1
ATOM 628 C C . VAL A 1 83 ? -35.171 8.299 -3.917 1.00 93.88 83 VAL A C 1
ATOM 630 O O . VAL A 1 83 ? -36.377 8.403 -4.151 1.00 93.88 83 VAL A O 1
ATOM 633 N N . ILE A 1 84 ? -34.260 8.244 -4.888 1.00 92.62 84 ILE A N 1
ATOM 634 C CA . ILE A 1 84 ? -34.559 8.447 -6.311 1.00 92.62 84 ILE A CA 1
ATOM 635 C C . ILE A 1 84 ? -34.748 7.088 -7.000 1.00 92.62 84 ILE A C 1
ATOM 637 O O . ILE A 1 84 ? -34.005 6.138 -6.752 1.00 92.62 84 ILE A O 1
ATOM 641 N N . TYR A 1 85 ? -35.748 6.994 -7.878 1.00 92.50 85 TYR A N 1
ATOM 642 C CA . TYR A 1 85 ? -36.031 5.810 -8.693 1.00 92.50 85 TYR A CA 1
ATOM 643 C C . TYR A 1 85 ? -35.933 6.176 -10.171 1.00 92.50 85 TYR A C 1
ATOM 645 O O . TYR A 1 85 ? -36.772 6.921 -10.674 1.00 92.50 85 TYR A O 1
ATOM 653 N N . GLU A 1 86 ? -34.952 5.621 -10.876 1.00 88.69 86 GLU A N 1
ATOM 654 C CA . GLU A 1 86 ? -34.696 5.939 -12.281 1.00 88.69 86 GLU A CA 1
ATOM 655 C C . GLU A 1 86 ? -34.260 4.685 -13.047 1.00 88.69 86 GLU A C 1
ATOM 657 O O . GLU A 1 86 ? -33.405 3.934 -12.588 1.00 88.69 86 GLU A O 1
ATOM 662 N N . ASN A 1 87 ? -34.876 4.427 -14.206 1.00 88.69 87 ASN A N 1
ATOM 663 C CA . ASN A 1 87 ? -34.487 3.366 -15.151 1.00 88.69 87 ASN A CA 1
ATOM 664 C C . ASN A 1 87 ? -34.253 1.967 -14.527 1.00 88.69 87 ASN A C 1
ATOM 666 O O . ASN A 1 87 ? -33.356 1.230 -14.928 1.00 88.69 87 ASN A O 1
ATOM 670 N N . GLY A 1 88 ? -35.066 1.581 -13.534 1.00 87.88 88 GLY A N 1
ATOM 671 C CA . GLY A 1 88 ? -34.937 0.290 -12.836 1.00 87.88 88 GLY A CA 1
ATOM 672 C C . GLY A 1 88 ? -33.839 0.245 -11.763 1.00 87.88 88 GLY A C 1
ATOM 673 O O . GLY A 1 88 ? -33.532 -0.827 -11.240 1.00 87.88 88 GLY A O 1
ATOM 674 N N . THR A 1 89 ? -33.278 1.400 -11.413 1.00 92.62 89 THR A N 1
ATOM 675 C CA . THR A 1 89 ? -32.272 1.600 -10.370 1.00 92.62 89 THR A CA 1
ATOM 676 C C . THR A 1 89 ? -32.842 2.456 -9.237 1.00 92.62 89 THR A C 1
ATOM 678 O O . THR A 1 89 ? -33.659 3.351 -9.462 1.00 92.62 89 THR A O 1
ATOM 681 N N . VAL A 1 90 ? -32.436 2.157 -8.003 1.00 95.75 90 VAL A N 1
ATOM 682 C CA . VAL A 1 90 ? -32.717 2.969 -6.812 1.00 95.75 90 VAL A CA 1
ATOM 683 C C . VAL A 1 90 ? -31.425 3.642 -6.366 1.00 95.75 90 VAL A C 1
ATOM 685 O O . VAL A 1 90 ? -30.422 2.953 -6.185 1.00 95.75 90 VAL A O 1
ATOM 688 N N . TYR A 1 91 ? -31.467 4.955 -6.158 1.00 93.38 91 TYR A N 1
ATOM 689 C CA . TYR A 1 91 ? -30.378 5.738 -5.579 1.00 93.38 91 TYR A CA 1
ATOM 690 C C . TYR A 1 91 ? -30.781 6.203 -4.179 1.00 93.38 91 TYR A C 1
ATOM 692 O O . TYR A 1 91 ? -31.886 6.718 -3.996 1.00 93.38 91 TYR A O 1
ATOM 700 N N . LEU A 1 92 ? -29.897 6.016 -3.199 1.00 95.50 92 LEU A N 1
ATOM 701 C CA . LEU A 1 92 ? -30.066 6.477 -1.818 1.00 95.50 92 LEU A CA 1
ATOM 702 C C . LEU A 1 92 ? -28.912 7.423 -1.479 1.00 95.50 92 LEU A C 1
ATOM 704 O O . LEU A 1 92 ? -27.755 7.023 -1.615 1.00 95.50 92 LEU A O 1
ATOM 708 N N . ILE A 1 93 ? -29.214 8.648 -1.041 1.00 84.88 93 ILE A N 1
ATOM 709 C CA . ILE A 1 93 ? -28.202 9.688 -0.788 1.00 84.88 93 ILE A CA 1
ATOM 710 C C . ILE A 1 93 ? -28.273 10.170 0.669 1.00 84.88 93 ILE A C 1
ATOM 712 O O . ILE A 1 93 ? -29.297 10.696 1.109 1.00 84.88 93 ILE A O 1
ATOM 716 N N . LYS A 1 94 ? -27.180 10.024 1.427 1.00 84.06 94 LYS A N 1
ATOM 717 C CA . LYS A 1 94 ? -27.062 10.493 2.820 1.00 84.06 94 LYS A CA 1
ATOM 718 C C . LYS A 1 94 ? -25.694 11.133 3.050 1.00 84.06 94 LYS A C 1
ATOM 720 O O . LYS A 1 94 ? -24.688 10.434 3.124 1.00 84.06 94 LYS A O 1
ATOM 725 N N . GLY A 1 95 ? -25.660 12.459 3.187 1.00 82.31 95 GLY A N 1
ATOM 726 C CA . GLY A 1 95 ? -24.396 13.201 3.228 1.00 82.31 95 GLY A CA 1
ATOM 727 C C . GLY A 1 95 ? -23.592 12.942 1.953 1.00 82.31 95 GLY A C 1
ATOM 728 O O . GLY A 1 95 ? -24.134 13.070 0.858 1.00 82.31 95 GLY A O 1
ATOM 729 N N . ASN A 1 96 ? -22.340 12.508 2.104 1.00 78.19 96 ASN A N 1
ATOM 730 C CA . ASN A 1 96 ? -21.474 12.134 0.981 1.00 78.19 96 ASN A CA 1
ATOM 731 C C . ASN A 1 96 ? -21.704 10.690 0.488 1.00 78.19 96 ASN A C 1
ATOM 733 O O . ASN A 1 96 ? -21.103 10.288 -0.504 1.00 78.19 96 ASN A O 1
ATOM 737 N N . THR A 1 97 ? -22.550 9.897 1.159 1.00 78.62 97 THR A N 1
ATOM 738 C CA . THR A 1 97 ? -22.789 8.499 0.787 1.00 78.62 97 THR A CA 1
ATOM 739 C C . THR A 1 97 ? -23.865 8.385 -0.288 1.00 78.62 97 THR A C 1
ATOM 741 O O . THR A 1 97 ? -25.013 8.775 -0.063 1.00 78.62 97 THR A O 1
ATOM 744 N N . VAL A 1 98 ? -23.514 7.782 -1.426 1.00 85.88 98 VAL A N 1
ATOM 745 C CA . VAL A 1 98 ? -24.416 7.471 -2.544 1.00 85.88 98 VAL A CA 1
ATOM 746 C C . VAL A 1 98 ? -24.441 5.962 -2.767 1.00 85.88 98 VAL A C 1
ATOM 748 O O . VAL A 1 98 ? -23.421 5.367 -3.112 1.00 85.88 98 VAL A O 1
ATOM 751 N N . ILE A 1 99 ? -25.610 5.341 -2.601 1.00 92.38 99 ILE A N 1
ATOM 752 C CA . ILE A 1 99 ? -25.830 3.906 -2.837 1.00 92.38 99 ILE A CA 1
ATOM 753 C C . ILE A 1 99 ? -26.690 3.728 -4.088 1.00 92.38 99 ILE A C 1
ATOM 755 O O . ILE A 1 99 ? -27.800 4.253 -4.144 1.00 92.38 99 ILE A O 1
ATOM 759 N N . GLN A 1 100 ? -26.217 2.934 -5.048 1.00 94.38 100 GLN A N 1
ATOM 760 C CA . GLN A 1 100 ? -26.936 2.559 -6.265 1.00 94.38 100 GLN A CA 1
ATOM 761 C C . GLN A 1 100 ? -27.311 1.070 -6.239 1.00 94.38 100 GLN A C 1
ATOM 763 O O . GLN A 1 100 ? -26.460 0.197 -6.050 1.00 94.38 100 GLN A O 1
ATOM 768 N N . LEU A 1 101 ? -28.591 0.778 -6.474 1.00 95.31 101 LEU A N 1
ATOM 769 C CA . LEU A 1 101 ? -29.164 -0.569 -6.484 1.00 95.31 101 LEU A CA 1
ATOM 770 C C . LEU A 1 101 ? -29.954 -0.809 -7.772 1.00 95.31 101 LEU A C 1
ATOM 772 O O . LEU A 1 101 ? -31.100 -0.371 -7.890 1.00 95.31 101 LEU A O 1
ATOM 776 N N . SER A 1 102 ? -29.378 -1.538 -8.727 1.00 94.00 102 SER A N 1
ATOM 777 C CA . SER A 1 102 ? -30.107 -1.977 -9.923 1.00 94.00 102 SER A CA 1
ATOM 778 C C . SER A 1 102 ? -30.940 -3.226 -9.627 1.00 94.00 102 SER A C 1
ATOM 780 O O . SER A 1 102 ? -30.446 -4.211 -9.074 1.00 94.00 102 SER A O 1
ATOM 782 N N . ILE A 1 103 ? -32.221 -3.200 -9.992 1.00 95.00 103 ILE A N 1
ATOM 783 C CA . ILE A 1 103 ? -33.155 -4.301 -9.724 1.00 95.00 103 ILE A CA 1
ATOM 784 C C . ILE A 1 103 ? -32.736 -5.557 -10.504 1.00 95.00 103 ILE A C 1
ATOM 786 O O . ILE A 1 103 ? -32.332 -5.481 -11.661 1.00 95.00 103 ILE A O 1
ATOM 790 N N . ASN A 1 104 ? -32.831 -6.721 -9.855 1.00 92.38 104 ASN A N 1
ATOM 791 C CA . ASN A 1 104 ? -32.329 -8.020 -10.321 1.00 92.38 104 ASN A CA 1
ATOM 792 C C . ASN A 1 104 ? -30.801 -8.106 -10.549 1.00 92.38 104 ASN A C 1
ATOM 794 O O . ASN A 1 104 ? -30.326 -9.146 -11.006 1.00 92.38 104 ASN A O 1
ATOM 798 N N . ASN A 1 105 ? -30.017 -7.083 -10.186 1.00 92.94 105 ASN A N 1
ATOM 799 C CA . ASN A 1 105 ? -28.554 -7.128 -10.229 1.00 92.94 105 ASN A CA 1
ATOM 800 C C . ASN A 1 105 ? -27.965 -7.525 -8.860 1.00 92.94 105 ASN A C 1
ATOM 802 O O . ASN A 1 105 ? -28.464 -7.122 -7.813 1.00 92.94 105 ASN A O 1
ATOM 806 N N . LYS A 1 106 ? -26.881 -8.308 -8.866 1.00 94.75 106 LYS A N 1
ATOM 807 C CA . LYS A 1 106 ? 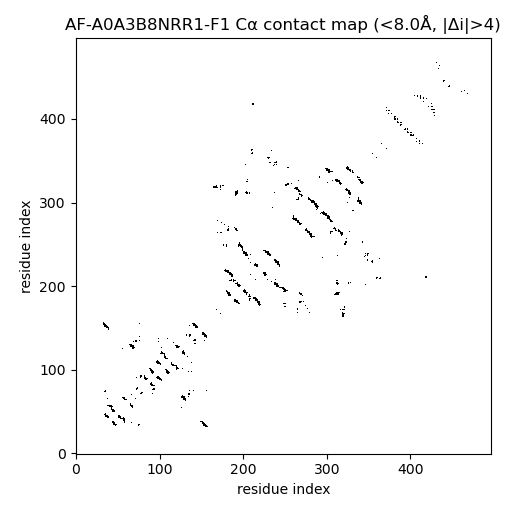-26.102 -8.695 -7.675 1.00 94.75 106 LYS A CA 1
ATOM 808 C C . LYS A 1 106 ? -24.905 -7.773 -7.404 1.00 94.75 106 LYS A C 1
ATOM 810 O O . LYS A 1 106 ? -24.017 -8.121 -6.631 1.00 94.75 106 LYS A O 1
ATOM 815 N N . VAL A 1 107 ? -24.884 -6.596 -8.020 1.00 86.75 107 VAL A N 1
ATOM 816 C CA . VAL A 1 107 ? -23.908 -5.536 -7.755 1.00 86.75 107 VAL A CA 1
ATOM 817 C C . VAL A 1 107 ? -24.640 -4.330 -7.174 1.00 86.75 107 VAL A C 1
ATOM 819 O O . VAL A 1 107 ? -25.609 -3.842 -7.754 1.00 86.75 107 VAL A O 1
ATOM 822 N N . MET A 1 108 ? -24.164 -3.868 -6.021 1.00 91.00 108 MET A N 1
ATOM 823 C CA . MET A 1 108 ? -24.500 -2.583 -5.414 1.00 91.00 108 MET A CA 1
ATOM 824 C C . MET A 1 108 ? -23.298 -1.661 -5.598 1.00 91.00 108 MET A C 1
ATOM 826 O O . MET A 1 108 ? -22.176 -2.098 -5.361 1.00 91.00 108 MET A O 1
ATOM 830 N N . VAL A 1 109 ? -23.501 -0.403 -5.977 1.00 81.81 109 VAL A N 1
ATOM 831 C CA . VAL A 1 109 ? -22.409 0.585 -6.003 1.00 81.81 109 VAL A CA 1
ATOM 832 C C . VAL A 1 109 ? -22.541 1.483 -4.778 1.00 81.81 109 VAL A C 1
ATOM 834 O O . VAL A 1 109 ? -23.648 1.913 -4.461 1.00 81.81 109 VAL A O 1
ATOM 837 N N . VAL A 1 110 ? -21.439 1.748 -4.077 1.00 83.38 110 VAL A N 1
ATOM 838 C CA . VAL A 1 110 ? -21.377 2.690 -2.950 1.00 83.38 110 VAL A CA 1
ATOM 839 C C . VAL A 1 110 ? -20.238 3.663 -3.225 1.00 83.38 110 VAL A C 1
ATOM 841 O O . VAL A 1 110 ? -19.100 3.234 -3.374 1.00 83.38 110 VAL A O 1
ATOM 844 N N . ASN A 1 111 ? -20.542 4.956 -3.340 1.00 78.75 111 ASN A N 1
ATOM 845 C CA . ASN A 1 111 ? -19.569 6.020 -3.637 1.00 78.75 111 ASN A CA 1
ATOM 846 C C . ASN A 1 111 ? -18.710 5.727 -4.889 1.00 78.75 111 ASN A C 1
ATOM 848 O O . ASN A 1 111 ? -17.508 5.956 -4.904 1.00 78.75 111 ASN A O 1
ATOM 852 N N . GLY A 1 112 ? -19.324 5.157 -5.933 1.00 68.12 112 GLY A N 1
ATOM 853 C CA . GLY A 1 112 ? -18.641 4.731 -7.165 1.00 68.12 112 GLY A CA 1
ATOM 854 C C . GLY A 1 112 ? -17.986 3.341 -7.106 1.00 68.12 112 GLY A C 1
ATOM 855 O O . GLY A 1 112 ? -17.765 2.731 -8.150 1.00 68.12 112 GLY A O 1
ATOM 856 N N . LEU A 1 113 ? -17.757 2.777 -5.916 1.00 66.25 113 LEU A N 1
ATOM 857 C CA . LEU A 1 113 ? -17.136 1.462 -5.743 1.00 66.25 113 LEU A CA 1
ATOM 858 C C . LEU A 1 113 ? -18.161 0.325 -5.850 1.00 66.25 113 LEU A C 1
ATOM 860 O O . LEU A 1 113 ? -19.188 0.315 -5.168 1.00 66.25 113 LEU A O 1
ATOM 864 N N . SER A 1 114 ? -17.875 -0.670 -6.692 1.00 81.44 114 SER A N 1
ATOM 865 C CA . SER A 1 114 ? -18.746 -1.836 -6.892 1.00 81.44 114 SER A CA 1
ATOM 866 C C . SER A 1 114 ? -18.574 -2.885 -5.788 1.00 81.44 114 SER A C 1
ATOM 868 O O . SER A 1 114 ? -17.504 -3.467 -5.626 1.00 81.44 114 SER A O 1
ATOM 870 N N . LYS A 1 115 ? -19.659 -3.192 -5.071 1.00 79.38 115 LYS A N 1
ATOM 871 C CA . LYS A 1 115 ? -19.747 -4.213 -4.019 1.00 79.38 115 LYS A CA 1
ATOM 872 C C . LYS A 1 115 ? -20.679 -5.346 -4.458 1.00 79.38 115 LYS A C 1
ATOM 874 O O . LYS A 1 115 ? -21.867 -5.140 -4.713 1.00 79.38 115 LYS A O 1
ATOM 879 N N . SER A 1 116 ? -20.145 -6.564 -4.517 1.00 87.56 116 SER A N 1
ATOM 880 C CA . SER A 1 116 ? -20.941 -7.768 -4.785 1.00 87.56 116 SER A CA 1
ATOM 881 C C . SER A 1 116 ? -21.895 -8.058 -3.622 1.00 87.56 116 SER A C 1
ATOM 883 O O . SER A 1 116 ? -21.494 -8.031 -2.455 1.00 87.56 116 SER A O 1
ATOM 885 N N . ILE A 1 117 ? -23.157 -8.348 -3.938 1.00 90.19 117 ILE A N 1
ATOM 886 C CA . ILE A 1 117 ? -24.193 -8.751 -2.986 1.00 90.19 117 ILE A CA 1
ATOM 887 C C . ILE A 1 117 ? -24.758 -10.117 -3.387 1.00 90.19 117 ILE A C 1
ATOM 889 O O . ILE A 1 117 ? -25.114 -10.382 -4.531 1.00 90.19 117 ILE A O 1
ATOM 893 N N . ASP A 1 118 ? -24.847 -11.033 -2.428 1.00 90.25 118 ASP A N 1
ATOM 894 C CA . ASP A 1 118 ? -25.206 -12.434 -2.682 1.00 90.25 118 ASP A CA 1
ATOM 895 C C . ASP A 1 118 ? -26.693 -12.651 -3.040 1.00 90.25 118 ASP A C 1
ATOM 897 O O . ASP A 1 118 ? -27.060 -13.718 -3.546 1.00 90.25 118 ASP A O 1
ATOM 901 N N . VAL A 1 119 ? -27.539 -11.631 -2.872 1.00 94.31 119 VAL A N 1
ATOM 902 C CA . VAL A 1 119 ? -28.941 -11.583 -3.317 1.00 94.31 119 VAL A CA 1
ATOM 903 C C . VAL A 1 119 ? -29.252 -10.223 -3.945 1.00 94.31 119 VAL A C 1
ATOM 905 O O . VAL A 1 119 ? -28.791 -9.200 -3.450 1.00 94.31 119 VAL A O 1
ATOM 908 N N . ALA A 1 120 ? -30.015 -10.220 -5.038 1.00 95.50 120 ALA A N 1
ATOM 909 C CA . ALA A 1 120 ? -30.351 -9.009 -5.784 1.00 95.50 120 ALA A CA 1
ATOM 910 C C . ALA A 1 120 ? -31.553 -8.253 -5.174 1.00 95.50 120 ALA A C 1
ATOM 912 O O . ALA A 1 120 ? -32.373 -8.879 -4.493 1.00 95.50 120 ALA A O 1
ATOM 913 N N . PRO A 1 121 ? -31.720 -6.944 -5.450 1.00 96.62 121 PRO A N 1
ATOM 914 C CA . PRO A 1 121 ? -32.943 -6.216 -5.130 1.00 96.62 121 PRO A CA 1
ATOM 915 C C . PRO A 1 121 ? -34.108 -6.719 -5.991 1.00 96.62 121 PRO A C 1
ATOM 917 O O . PRO A 1 121 ? -33.988 -6.807 -7.214 1.00 96.62 121 PRO A O 1
ATOM 920 N N . GLU A 1 122 ? -35.248 -7.010 -5.368 1.00 96.12 122 GLU A N 1
ATOM 921 C CA . GLU A 1 122 ? -36.447 -7.541 -6.032 1.00 96.12 122 GLU A CA 1
ATOM 922 C C . GLU A 1 122 ? -37.539 -6.470 -6.144 1.00 96.12 122 GLU A C 1
ATOM 924 O O . GLU A 1 122 ? -37.731 -5.676 -5.224 1.00 96.12 122 GLU A O 1
ATOM 929 N N . LEU A 1 123 ? -38.293 -6.456 -7.250 1.00 95.25 123 LEU A N 1
ATOM 930 C CA . LEU A 1 123 ? -39.457 -5.581 -7.426 1.00 95.25 123 LEU A CA 1
ATOM 931 C C . LEU A 1 123 ? -40.751 -6.377 -7.239 1.00 95.25 123 LEU A C 1
ATOM 933 O O . LEU A 1 123 ? -41.099 -7.210 -8.074 1.00 95.25 123 LEU A O 1
ATOM 937 N N . ILE A 1 124 ? -41.499 -6.085 -6.175 1.00 94.00 124 ILE A N 1
ATOM 938 C CA . ILE A 1 124 ? -42.785 -6.730 -5.883 1.00 94.00 124 ILE A CA 1
ATOM 939 C C . ILE A 1 124 ? -43.849 -5.646 -5.739 1.00 94.00 124 ILE A C 1
ATOM 941 O O . ILE A 1 124 ? -43.704 -4.733 -4.933 1.00 94.00 124 ILE A O 1
ATOM 945 N N . GLN A 1 125 ? -44.917 -5.737 -6.540 1.00 90.12 125 GLN A N 1
ATOM 946 C CA . GLN A 1 125 ? -46.067 -4.815 -6.505 1.00 90.12 125 GLN A CA 1
ATOM 947 C C . GLN A 1 125 ? -45.674 -3.317 -6.560 1.00 90.12 125 GLN A C 1
ATOM 949 O O . GLN A 1 125 ? -46.312 -2.467 -5.947 1.00 90.12 125 GLN A O 1
ATOM 954 N N . GLY A 1 126 ? -44.609 -2.983 -7.300 1.00 90.38 126 GLY A N 1
ATOM 955 C CA . GLY A 1 126 ? -44.111 -1.606 -7.417 1.00 90.38 126 GLY A CA 1
ATOM 956 C C . GLY A 1 126 ? -43.296 -1.113 -6.213 1.00 90.38 126 GLY A C 1
ATOM 957 O O . GLY A 1 126 ? -43.147 0.096 -6.032 1.00 90.38 126 GLY A O 1
ATOM 958 N N . ARG A 1 127 ? -42.782 -2.014 -5.369 1.00 94.56 127 ARG A N 1
ATOM 959 C CA . ARG A 1 127 ? -41.876 -1.704 -4.255 1.00 94.56 127 ARG A CA 1
ATOM 960 C C . ARG A 1 127 ? -40.596 -2.524 -4.379 1.00 94.56 127 ARG A C 1
ATOM 962 O O . ARG A 1 127 ? -40.658 -3.727 -4.628 1.00 94.56 127 ARG A O 1
ATOM 969 N N . THR A 1 128 ? -39.450 -1.865 -4.228 1.00 96.62 128 THR A N 1
ATOM 970 C CA . THR A 1 128 ? -38.140 -2.529 -4.214 1.00 96.62 128 THR A CA 1
ATOM 971 C C . THR A 1 128 ? -37.867 -3.099 -2.829 1.00 96.62 128 THR A C 1
ATOM 973 O O . THR A 1 128 ? -38.030 -2.396 -1.830 1.00 96.62 128 THR A O 1
ATOM 976 N N . TYR A 1 129 ? -37.415 -4.344 -2.776 1.00 97.50 129 TYR A N 1
ATOM 977 C CA . TYR A 1 129 ? -37.078 -5.069 -1.560 1.00 97.50 129 TYR A CA 1
ATOM 978 C C . TYR A 1 129 ? -35.645 -5.585 -1.605 1.00 97.50 129 TYR A C 1
ATOM 980 O O . TYR A 1 129 ? -35.180 -6.065 -2.636 1.00 97.50 129 TYR A O 1
ATOM 988 N N . LEU A 1 130 ? -34.968 -5.537 -0.462 1.00 97.00 130 LEU A N 1
ATOM 989 C CA . LEU A 1 130 ? -33.638 -6.108 -0.267 1.00 97.00 130 LEU A CA 1
ATOM 990 C C . LEU A 1 130 ? -33.463 -6.447 1.227 1.00 97.00 130 LEU A C 1
ATOM 992 O O . LEU A 1 130 ? -34.106 -5.808 2.067 1.00 97.00 130 LEU A O 1
ATOM 996 N N . PRO A 1 131 ? -32.638 -7.434 1.617 1.00 97.12 131 PRO A N 1
ATOM 997 C CA . PRO A 1 131 ? -32.311 -7.621 3.024 1.00 97.12 131 PRO A CA 1
ATOM 998 C C . PRO A 1 131 ? -31.613 -6.411 3.633 1.00 97.12 131 PRO A C 1
ATOM 1000 O O . PRO A 1 131 ? -30.733 -5.817 3.012 1.00 97.12 131 PRO A O 1
ATOM 1003 N N . ALA A 1 132 ? -31.993 -6.072 4.867 1.00 91.94 132 ALA A N 1
ATOM 1004 C CA . ALA A 1 132 ? -31.632 -4.795 5.481 1.00 91.94 132 ALA A CA 1
ATOM 1005 C C . ALA A 1 132 ? -30.125 -4.516 5.509 1.00 91.94 132 ALA A C 1
ATOM 1007 O O . ALA A 1 132 ? -29.717 -3.375 5.300 1.00 91.94 132 ALA A O 1
ATOM 1008 N N . ARG A 1 133 ? -29.317 -5.569 5.705 1.00 91.81 133 ARG A N 1
ATOM 1009 C CA . ARG A 1 133 ? -27.865 -5.492 5.892 1.00 91.81 133 ARG A CA 1
ATOM 1010 C C . ARG A 1 133 ? -27.155 -4.605 4.868 1.00 91.81 133 ARG A C 1
ATOM 1012 O O . ARG A 1 133 ? -26.390 -3.746 5.261 1.00 91.81 133 ARG A O 1
ATOM 1019 N N . PHE A 1 134 ? -27.454 -4.735 3.573 1.00 92.69 134 PHE A N 1
ATOM 1020 C CA . PHE A 1 134 ? -26.635 -4.088 2.539 1.00 92.69 134 PHE A CA 1
ATOM 1021 C C . PHE A 1 134 ? -26.752 -2.565 2.554 1.00 92.69 134 PHE A C 1
ATOM 1023 O O . PHE A 1 134 ? -25.756 -1.878 2.368 1.00 92.69 134 PHE A O 1
ATOM 1030 N N . ILE A 1 135 ? -27.963 -2.056 2.791 1.00 93.06 135 ILE A N 1
ATOM 1031 C CA . ILE A 1 135 ? -28.243 -0.619 2.864 1.00 93.06 135 ILE A CA 1
ATOM 1032 C C . ILE A 1 135 ? -27.894 -0.089 4.254 1.00 93.06 135 ILE A C 1
ATOM 1034 O O . ILE A 1 135 ? -27.278 0.961 4.363 1.00 93.06 135 ILE A O 1
ATOM 1038 N N . ALA A 1 136 ? -28.251 -0.821 5.311 1.00 90.94 136 ALA A N 1
ATOM 1039 C CA . ALA A 1 136 ? -27.984 -0.411 6.683 1.00 90.94 136 ALA A CA 1
ATOM 1040 C C . ALA A 1 136 ? -26.472 -0.321 6.967 1.00 90.94 136 ALA A C 1
ATOM 1042 O O . ALA A 1 136 ? -26.006 0.730 7.395 1.00 90.94 136 ALA A O 1
ATOM 1043 N N . GLU A 1 137 ? -25.694 -1.359 6.637 1.00 88.62 137 GLU A N 1
ATOM 1044 C CA . GLU A 1 137 ? -24.232 -1.370 6.807 1.00 88.62 137 GLU A CA 1
ATOM 1045 C C . GLU A 1 137 ? -23.566 -0.274 5.962 1.00 88.62 137 GLU A C 1
ATOM 1047 O O . GLU A 1 137 ? -22.698 0.437 6.457 1.00 88.62 137 GLU A O 1
ATOM 1052 N N . ALA A 1 138 ? -24.008 -0.075 4.712 1.00 84.50 138 ALA A N 1
ATOM 1053 C CA . ALA A 1 138 ? -23.489 0.988 3.844 1.00 84.50 138 ALA A CA 1
ATOM 1054 C C . ALA A 1 138 ? -23.845 2.412 4.323 1.00 84.50 138 ALA A C 1
ATOM 1056 O O . ALA A 1 138 ? -23.224 3.372 3.879 1.00 84.50 138 ALA A O 1
ATOM 1057 N N . LEU A 1 139 ? -24.819 2.557 5.230 1.00 85.38 139 LEU A N 1
ATOM 1058 C CA . LEU A 1 139 ? -25.201 3.823 5.867 1.00 85.38 139 LEU A CA 1
ATOM 1059 C C . LEU A 1 139 ? -24.691 3.954 7.318 1.00 85.38 139 LEU A C 1
ATOM 1061 O O . LEU A 1 139 ? -25.094 4.899 8.001 1.00 85.38 139 LEU A O 1
ATOM 1065 N N . GLY A 1 140 ? -23.833 3.036 7.787 1.00 80.06 140 GLY A N 1
ATOM 1066 C CA . GLY A 1 140 ? -23.221 3.076 9.125 1.00 80.06 140 GLY A CA 1
ATOM 1067 C C . GLY A 1 140 ? -24.039 2.428 10.253 1.00 80.06 140 GLY A C 1
ATOM 1068 O O . GLY A 1 140 ? -23.872 2.789 11.415 1.00 80.06 140 GLY A O 1
ATOM 1069 N N . TYR A 1 141 ? -24.937 1.490 9.936 1.00 86.44 141 TYR A N 1
ATOM 1070 C CA . TYR A 1 141 ? -25.784 0.795 10.913 1.00 86.44 141 TYR A CA 1
ATOM 1071 C C . TYR A 1 141 ? -25.447 -0.697 10.997 1.00 86.44 141 TYR A C 1
ATOM 1073 O O . TYR A 1 141 ? -25.326 -1.381 9.980 1.00 86.44 141 TYR A O 1
ATOM 1081 N N . ALA A 1 142 ? -25.404 -1.235 12.215 1.00 83.69 142 ALA A N 1
ATOM 1082 C CA . ALA A 1 142 ? -25.392 -2.674 12.444 1.00 83.69 142 ALA A CA 1
ATOM 1083 C C . ALA A 1 142 ? -26.793 -3.277 12.236 1.00 83.69 142 ALA A C 1
ATOM 1085 O O . ALA A 1 142 ? -27.813 -2.641 12.515 1.00 83.69 142 ALA A O 1
ATOM 1086 N N . VAL A 1 143 ? -26.850 -4.536 11.789 1.00 87.12 143 VAL A N 1
ATOM 1087 C CA . VAL A 1 143 ? -28.102 -5.291 11.625 1.00 87.12 143 VAL A CA 1
ATOM 1088 C C . VAL A 1 143 ? -28.020 -6.627 12.349 1.00 87.12 143 VAL A C 1
ATOM 1090 O O . VAL A 1 143 ? -27.080 -7.394 12.162 1.00 87.12 143 VAL A O 1
ATOM 1093 N N . SER A 1 144 ? -29.051 -6.942 13.129 1.00 86.75 144 SER A N 1
ATOM 1094 C CA . SER A 1 144 ? -29.228 -8.249 13.763 1.00 86.75 144 SER A CA 1
ATOM 1095 C C . SER A 1 144 ? -30.650 -8.784 13.569 1.00 86.75 144 SER A C 1
ATOM 1097 O O . SER A 1 144 ? -31.570 -8.072 13.159 1.00 86.75 144 SER A O 1
ATOM 1099 N N . TRP A 1 145 ? -30.819 -10.083 13.812 1.00 89.00 145 TRP A N 1
ATOM 1100 C CA . TRP A 1 145 ? -32.076 -10.803 13.631 1.00 89.00 145 TRP A CA 1
ATOM 1101 C C . TRP A 1 145 ? -32.524 -11.423 14.953 1.00 89.00 145 TRP A C 1
ATOM 1103 O O . TRP A 1 145 ? -31.800 -12.227 15.537 1.00 89.00 145 TRP A O 1
ATOM 1113 N N . ASP A 1 146 ? -33.735 -11.083 15.389 1.00 85.88 146 ASP A N 1
ATOM 1114 C CA . ASP A 1 146 ? -34.439 -11.766 16.471 1.00 85.88 146 ASP A CA 1
ATOM 1115 C C . ASP A 1 146 ? -35.391 -12.814 15.860 1.00 85.88 146 ASP A C 1
ATOM 1117 O O . ASP A 1 146 ? -36.474 -12.457 15.371 1.00 85.88 146 ASP A O 1
ATOM 1121 N N . PRO A 1 147 ? -35.026 -14.113 15.883 1.00 83.19 147 PRO A N 1
ATOM 1122 C CA . PRO A 1 147 ? -35.869 -15.179 15.351 1.00 83.19 147 PRO A CA 1
ATOM 1123 C C . PRO A 1 147 ? -37.141 -15.410 16.174 1.00 83.19 147 PRO A C 1
ATOM 1125 O O . PRO A 1 147 ? -38.105 -15.957 15.642 1.00 83.19 147 PRO A O 1
ATOM 1128 N N . SER A 1 148 ? -37.159 -15.017 17.453 1.00 82.44 148 SER A N 1
ATOM 1129 C CA . SER A 1 148 ? -38.276 -15.272 18.369 1.00 82.44 148 SER A CA 1
ATOM 1130 C C . SER A 1 148 ? -39.430 -14.293 18.157 1.00 82.44 148 SER A C 1
ATOM 1132 O O . SER A 1 148 ? -40.592 -14.697 18.177 1.00 82.44 148 SER A O 1
ATOM 1134 N N . ALA A 1 149 ? -39.116 -13.025 17.877 1.00 84.00 149 ALA A N 1
ATOM 1135 C CA . ALA A 1 149 ? -40.097 -11.990 17.556 1.00 84.00 149 ALA A CA 1
ATOM 1136 C C . ALA A 1 149 ? -40.268 -11.743 16.044 1.00 84.00 149 ALA A C 1
ATOM 1138 O O . ALA A 1 149 ? -41.077 -10.900 15.658 1.00 84.00 149 ALA A O 1
ATOM 1139 N N . GLN A 1 150 ? -39.501 -12.445 15.201 1.00 90.62 150 GLN A N 1
ATOM 1140 C CA . GLN A 1 150 ? -39.381 -12.221 13.755 1.00 90.62 150 GLN A CA 1
ATOM 1141 C C . GLN A 1 150 ? -39.053 -10.762 13.391 1.00 90.62 150 GLN A C 1
ATOM 1143 O O . GLN A 1 150 ? -39.727 -10.133 12.565 1.00 90.62 150 GLN A O 1
ATOM 1148 N N . ARG A 1 151 ? -38.012 -10.210 14.027 1.00 91.38 151 ARG A N 1
ATOM 1149 C CA . ARG A 1 151 ? -37.605 -8.806 13.874 1.00 91.38 151 ARG A CA 1
ATOM 1150 C C . ARG A 1 151 ? -36.211 -8.663 13.297 1.00 91.38 151 ARG A C 1
ATOM 1152 O O . ARG A 1 151 ? -35.257 -9.245 13.802 1.00 91.38 151 ARG A O 1
ATOM 1159 N N . VAL A 1 152 ? -36.093 -7.796 12.300 1.00 90.62 152 VAL A N 1
ATOM 1160 C CA . VAL A 1 152 ? -34.820 -7.173 11.943 1.00 90.62 152 VAL A CA 1
ATOM 1161 C C . VAL A 1 152 ? -34.630 -5.987 12.878 1.00 90.62 152 VAL A C 1
ATOM 1163 O O . VAL A 1 152 ? -35.455 -5.070 12.894 1.00 90.62 152 VAL A O 1
ATOM 1166 N N . LEU A 1 153 ? -33.562 -6.040 13.665 1.00 89.12 153 LEU A N 1
ATOM 1167 C CA . LEU A 1 153 ? -33.107 -4.962 14.528 1.00 89.12 153 LEU A CA 1
ATOM 1168 C C . LEU A 1 153 ? -31.991 -4.234 13.787 1.00 89.12 153 LEU A C 1
ATOM 1170 O O . LEU A 1 153 ? -30.978 -4.840 13.438 1.00 89.12 153 LEU A O 1
ATOM 1174 N N . ILE A 1 154 ? -32.194 -2.950 13.535 1.00 88.75 154 ILE A N 1
ATOM 1175 C CA . ILE A 1 154 ? -31.168 -2.048 13.034 1.00 88.75 154 ILE A CA 1
ATOM 1176 C C . ILE A 1 154 ? -30.688 -1.239 14.239 1.00 88.75 154 ILE A C 1
ATOM 1178 O O . ILE A 1 154 ? -31.459 -0.931 15.152 1.00 88.75 154 ILE A O 1
ATOM 1182 N N . VAL A 1 155 ? -29.391 -0.966 14.293 1.00 83.38 155 VAL A N 1
ATOM 1183 C CA . VAL A 1 155 ? -28.782 -0.194 15.372 1.00 83.38 155 VAL A CA 1
ATOM 1184 C C . VAL A 1 155 ? -27.780 0.756 14.745 1.00 83.38 155 VAL A C 1
ATOM 1186 O O . VAL A 1 155 ? -26.809 0.323 14.129 1.00 83.38 155 VAL A O 1
ATOM 1189 N N . SER A 1 156 ? -28.039 2.055 14.869 1.00 68.44 156 SER A N 1
ATOM 1190 C CA . SER A 1 156 ? -27.049 3.091 14.614 1.00 68.44 156 SER A CA 1
ATOM 1191 C C . SER A 1 156 ? -25.866 2.767 15.497 1.00 68.44 156 SER A C 1
ATOM 1193 O O . SER A 1 156 ? -26.053 2.539 16.693 1.00 68.44 156 SER A O 1
ATOM 1195 N N . LEU A 1 157 ? -24.664 2.786 14.929 1.00 65.00 157 LEU A N 1
ATOM 1196 C CA . LEU A 1 157 ? -23.437 2.700 15.720 1.00 65.00 157 LEU A CA 1
ATOM 1197 C C . LEU A 1 157 ? -23.272 3.916 16.661 1.00 65.00 157 LEU A C 1
ATOM 1199 O O . LEU A 1 157 ? -22.360 3.946 17.474 1.00 65.00 157 LEU A O 1
ATOM 1203 N N . GLY A 1 158 ? -24.226 4.852 16.603 1.00 48.75 158 GLY A N 1
ATOM 1204 C CA . GLY A 1 158 ? -24.421 5.963 17.512 1.00 48.75 158 GLY A CA 1
ATOM 1205 C C . GLY A 1 158 ? -23.843 7.245 16.935 1.00 48.75 158 GLY A C 1
ATOM 1206 O O . GLY A 1 158 ? -22.821 7.223 16.264 1.00 48.75 158 GLY A O 1
ATOM 1207 N N . ASP A 1 159 ? -24.437 8.376 17.316 1.00 40.22 159 ASP A N 1
ATOM 1208 C CA . ASP A 1 159 ? -23.658 9.607 17.504 1.00 40.22 159 ASP A CA 1
ATOM 1209 C C . ASP A 1 159 ? -22.907 9.542 18.855 1.00 40.22 159 ASP A C 1
ATOM 1211 O O . ASP A 1 159 ? -22.756 10.538 19.567 1.00 40.22 159 ASP A O 1
ATOM 1215 N N . GLU A 1 160 ? -22.395 8.359 19.218 1.00 34.41 160 GLU A N 1
ATOM 1216 C CA . GLU A 1 160 ? -21.093 8.346 19.860 1.00 34.41 160 GLU A CA 1
ATOM 1217 C C . GLU A 1 160 ? -20.159 8.964 18.824 1.00 34.41 160 GLU A C 1
ATOM 1219 O O . GLU A 1 160 ? -19.888 8.371 17.782 1.00 34.41 160 GLU A O 1
ATOM 1224 N N . LYS A 1 161 ? -19.719 10.203 19.089 1.00 32.81 161 LYS A N 1
ATOM 1225 C CA . LYS A 1 161 ? -18.514 10.772 18.476 1.00 32.81 161 LYS A CA 1
ATOM 1226 C C . LYS A 1 161 ? -17.498 9.623 18.493 1.00 32.81 161 LYS A C 1
ATOM 1228 O O . LYS A 1 161 ? -17.172 9.226 19.615 1.00 32.81 161 LYS A O 1
ATOM 1233 N N . PRO A 1 162 ? -17.125 9.044 17.328 1.00 37.50 162 PRO A N 1
ATOM 1234 C CA . PRO A 1 162 ? -16.642 7.664 17.237 1.00 37.50 162 PRO A CA 1
ATOM 1235 C C . PRO A 1 162 ? -15.572 7.477 18.291 1.00 37.50 162 PRO A C 1
ATOM 1237 O O . PRO A 1 162 ? -14.669 8.313 18.306 1.00 37.50 162 PRO A O 1
ATOM 1240 N N . GLU A 1 163 ? -15.757 6.513 19.207 1.00 38.84 163 GLU A N 1
ATOM 1241 C CA . GLU A 1 163 ? -14.994 6.406 20.461 1.00 38.84 163 GLU A CA 1
ATOM 1242 C C . GLU A 1 163 ? -13.507 6.608 20.1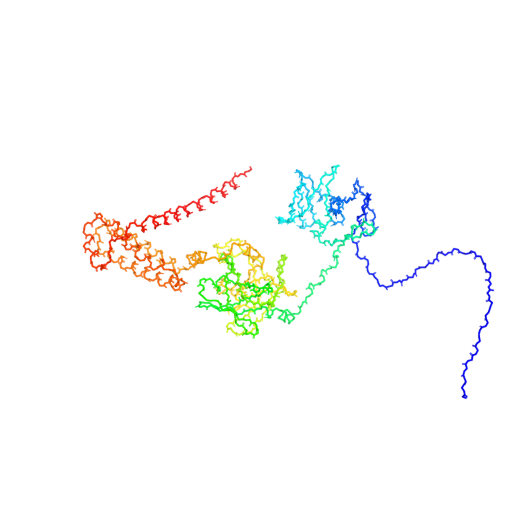54 1.00 38.84 163 GLU A C 1
ATOM 1244 O O . GLU A 1 163 ? -12.913 5.746 19.516 1.00 38.84 163 GLU A O 1
ATOM 1249 N N . GLU A 1 164 ? -12.978 7.802 20.485 1.00 41.38 164 GLU A N 1
ATOM 1250 C CA . GLU A 1 164 ? -11.960 8.492 19.660 1.00 41.38 164 GLU A CA 1
ATOM 1251 C C . GLU A 1 164 ? -10.829 7.528 19.268 1.00 41.38 164 GLU A C 1
ATOM 1253 O O . GLU A 1 164 ? -10.053 7.168 20.158 1.00 41.38 164 GLU A O 1
ATOM 1258 N N . PRO A 1 165 ? -10.802 7.050 17.996 1.00 50.06 165 PRO A N 1
ATOM 1259 C CA . PRO A 1 165 ? -10.506 5.660 17.616 1.00 50.06 165 PRO A CA 1
ATOM 1260 C C . PRO A 1 165 ? -9.304 5.130 18.377 1.00 50.06 165 PRO A C 1
ATOM 1262 O O . PRO A 1 165 ? -8.191 5.556 18.071 1.00 50.06 165 PRO A O 1
ATOM 1265 N N . GLN A 1 166 ? -9.594 4.316 19.414 1.00 58.03 166 GLN A N 1
ATOM 1266 C CA . GLN A 1 166 ? -8.855 4.259 20.689 1.00 58.03 166 GLN A CA 1
ATOM 1267 C C . GLN A 1 166 ? -7.466 4.878 20.576 1.00 58.03 166 GLN A C 1
ATOM 1269 O O . GLN A 1 166 ? -6.499 4.177 20.290 1.00 58.03 166 GLN A O 1
ATOM 1274 N N . ARG A 1 167 ? -7.388 6.199 20.774 1.00 76.75 167 ARG A N 1
ATOM 1275 C CA . ARG A 1 167 ? -6.194 6.966 20.423 1.00 76.75 167 ARG A CA 1
ATOM 1276 C C . ARG A 1 167 ? -5.013 6.560 21.299 1.00 76.75 167 ARG A C 1
ATOM 1278 O O . ARG A 1 167 ? -4.828 7.079 22.403 1.00 76.75 167 ARG A O 1
ATOM 1285 N N . LEU A 1 168 ? -4.221 5.638 20.774 1.00 83.00 168 LEU A N 1
ATOM 1286 C CA . LEU A 1 168 ? -3.026 5.100 21.385 1.00 83.00 168 LEU A CA 1
ATOM 1287 C C . LEU A 1 168 ? -2.012 6.227 21.573 1.00 83.00 168 LEU A C 1
ATOM 1289 O O . LEU A 1 168 ? -1.858 7.126 20.738 1.00 83.00 168 LEU A O 1
ATOM 1293 N N . SER A 1 169 ? -1.278 6.176 22.679 1.00 89.81 169 SER A N 1
ATOM 1294 C CA . SER A 1 169 ? -0.060 6.961 22.801 1.00 89.81 169 SER A CA 1
ATOM 1295 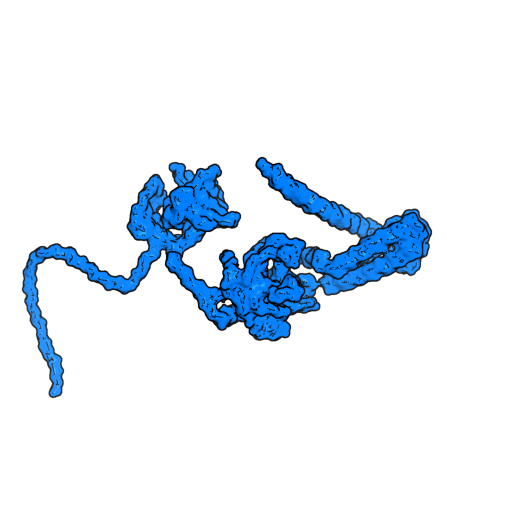C C . SER A 1 169 ? 0.961 6.498 21.759 1.00 89.81 169 SER A C 1
ATOM 1297 O O . SER A 1 169 ? 0.972 5.343 21.339 1.00 89.81 169 SER A O 1
ATOM 1299 N N . VAL A 1 170 ? 1.888 7.382 21.380 1.00 90.88 170 VAL A N 1
ATOM 1300 C CA . VAL A 1 170 ? 2.984 7.023 20.461 1.00 90.88 170 VAL A CA 1
ATOM 1301 C C . VAL A 1 170 ? 3.769 5.802 20.953 1.00 90.88 170 VAL A C 1
ATOM 1303 O O . VAL A 1 170 ? 4.182 4.984 20.140 1.00 90.88 170 VAL A O 1
ATOM 1306 N N . SER A 1 171 ? 3.922 5.635 22.270 1.00 87.62 171 SER A N 1
ATOM 1307 C CA . SER A 1 171 ? 4.555 4.451 22.856 1.00 87.62 171 SER A CA 1
ATOM 1308 C C . SER A 1 171 ? 3.768 3.167 22.583 1.00 87.62 171 SER A C 1
ATOM 1310 O O . SER A 1 171 ? 4.374 2.177 22.196 1.00 87.62 171 SER A O 1
ATOM 1312 N N . GLU A 1 172 ? 2.440 3.189 22.735 1.00 86.19 172 GLU A N 1
ATOM 1313 C CA . GLU A 1 172 ? 1.574 2.037 22.443 1.00 86.19 172 GLU A CA 1
ATOM 1314 C C . GLU A 1 172 ? 1.568 1.708 20.943 1.00 86.19 172 GLU A C 1
ATOM 1316 O O . GLU A 1 172 ? 1.701 0.540 20.589 1.00 86.19 172 GLU A O 1
ATOM 1321 N N . VAL A 1 173 ? 1.509 2.720 20.060 1.00 89.88 173 VAL A N 1
ATOM 1322 C CA . VAL A 1 173 ? 1.628 2.530 18.598 1.00 89.88 173 VAL A CA 1
ATOM 1323 C C . VAL A 1 173 ? 2.957 1.857 18.240 1.00 89.88 173 VAL A C 1
ATOM 1325 O O . VAL A 1 173 ? 2.970 0.893 17.479 1.00 89.88 173 VAL A O 1
ATOM 1328 N N . ILE A 1 174 ? 4.077 2.321 18.807 1.00 90.31 174 ILE A N 1
ATOM 1329 C CA . ILE A 1 174 ? 5.394 1.702 18.597 1.00 90.31 174 ILE A CA 1
ATOM 1330 C C . ILE A 1 174 ? 5.409 0.264 19.137 1.00 90.31 174 ILE A C 1
ATOM 1332 O O . ILE A 1 174 ? 5.904 -0.628 18.455 1.00 90.31 174 ILE A O 1
ATOM 1336 N N . GLU A 1 175 ? 4.865 0.016 20.331 1.00 86.75 175 GLU A N 1
ATOM 1337 C CA . GLU A 1 175 ? 4.891 -1.302 20.978 1.00 86.75 175 GLU A CA 1
ATOM 1338 C C . GLU A 1 175 ? 4.150 -2.379 20.168 1.00 86.75 175 GLU A C 1
ATOM 1340 O O . GLU A 1 175 ? 4.672 -3.485 20.015 1.00 86.75 175 GLU A O 1
ATOM 1345 N N . ILE A 1 176 ? 2.985 -2.058 19.591 1.00 87.81 176 ILE A N 1
ATOM 1346 C CA . ILE A 1 176 ? 2.224 -3.012 18.764 1.00 87.81 176 ILE A CA 1
ATOM 1347 C C . ILE A 1 176 ? 2.810 -3.194 17.359 1.00 87.81 176 ILE A C 1
ATOM 1349 O O . ILE A 1 176 ? 2.733 -4.287 16.800 1.00 87.81 176 ILE A O 1
ATOM 1353 N N . ALA A 1 177 ? 3.390 -2.141 16.778 1.00 91.25 177 ALA A N 1
ATOM 1354 C CA . ALA A 1 177 ? 3.764 -2.123 15.367 1.00 91.25 177 ALA A CA 1
ATOM 1355 C C . ALA A 1 177 ? 5.232 -2.473 15.111 1.00 91.25 177 ALA A C 1
ATOM 1357 O O . ALA A 1 177 ? 5.544 -3.139 14.130 1.00 91.25 177 ALA A O 1
ATOM 1358 N N . GLN A 1 178 ? 6.155 -2.074 15.988 1.00 90.38 178 GLN A N 1
ATOM 1359 C CA . GLN A 1 178 ? 7.585 -2.316 15.792 1.00 90.38 178 GLN A CA 1
ATOM 1360 C C . GLN A 1 178 ? 7.955 -3.803 15.573 1.00 90.38 178 GLN A C 1
ATOM 1362 O O . GLN A 1 178 ? 8.854 -4.042 14.760 1.00 90.38 178 GLN A O 1
ATOM 1367 N N . PRO A 1 179 ? 7.281 -4.801 16.194 1.00 90.56 179 PRO A N 1
ATOM 1368 C CA . PRO A 1 179 ? 7.520 -6.221 15.916 1.00 90.56 179 PRO A CA 1
ATOM 1369 C C . PRO A 1 179 ? 7.166 -6.681 14.492 1.00 90.56 179 PRO A C 1
ATOM 1371 O O . PRO A 1 179 ? 7.675 -7.714 14.058 1.00 90.56 179 PRO A O 1
ATOM 1374 N N . THR A 1 180 ? 6.302 -5.951 13.775 1.00 93.12 180 THR A N 1
ATOM 1375 C CA . THR A 1 180 ? 5.867 -6.286 12.403 1.00 93.12 180 THR A CA 1
ATOM 1376 C C . THR A 1 180 ? 6.799 -5.706 11.337 1.00 93.12 180 THR A C 1
ATOM 1378 O O . THR A 1 180 ? 6.788 -6.167 10.195 1.00 93.12 180 THR A O 1
ATOM 1381 N N . VAL A 1 181 ? 7.625 -4.719 11.706 1.00 94.19 181 VAL A N 1
ATOM 1382 C CA . VAL A 1 181 ? 8.576 -4.045 10.816 1.00 94.19 181 VAL A CA 1
ATOM 1383 C C . VAL A 1 181 ? 9.816 -4.913 10.604 1.00 94.19 181 VAL A C 1
ATOM 1385 O O . VAL A 1 181 ? 10.411 -5.443 11.548 1.00 94.19 181 VAL A O 1
ATOM 1388 N N . VAL A 1 182 ? 10.232 -5.027 9.346 1.00 94.12 182 VAL A N 1
ATOM 1389 C CA . VAL A 1 182 ? 11.390 -5.809 8.907 1.00 94.12 182 VAL A CA 1
ATOM 1390 C C . VAL A 1 182 ? 12.446 -4.918 8.262 1.00 94.12 182 VAL A C 1
ATOM 1392 O O . VAL A 1 182 ? 12.139 -3.901 7.642 1.00 94.12 182 VAL A O 1
ATOM 1395 N N . LEU A 1 183 ? 13.706 -5.323 8.400 1.00 94.12 183 LEU A N 1
ATOM 1396 C CA . LEU A 1 183 ? 14.803 -4.859 7.559 1.00 94.12 183 LEU A CA 1
ATOM 1397 C C . LEU A 1 183 ? 14.813 -5.699 6.280 1.00 94.12 183 LEU A C 1
ATOM 1399 O O . LEU A 1 183 ? 14.817 -6.927 6.368 1.00 94.12 183 LEU A O 1
ATOM 1403 N N . ILE A 1 184 ? 14.851 -5.046 5.121 1.00 94.31 184 ILE A N 1
ATOM 1404 C CA . ILE A 1 184 ? 15.018 -5.697 3.821 1.00 94.31 184 ILE A CA 1
ATOM 1405 C C . ILE A 1 184 ? 16.390 -5.307 3.282 1.00 94.31 184 ILE A C 1
ATOM 1407 O O . ILE A 1 184 ? 16.701 -4.122 3.152 1.00 94.31 184 ILE A O 1
ATOM 1411 N N . GLN A 1 185 ? 17.213 -6.307 2.988 1.00 93.06 185 GLN A N 1
ATOM 1412 C CA . GLN A 1 185 ? 18.524 -6.144 2.370 1.00 93.06 185 GLN A CA 1
ATOM 1413 C C . GLN A 1 185 ? 18.561 -6.951 1.078 1.00 93.06 185 GLN A C 1
ATOM 1415 O O . GLN A 1 185 ? 18.116 -8.095 1.035 1.00 93.06 185 GLN A O 1
ATOM 1420 N N . THR A 1 186 ? 19.091 -6.351 0.021 1.00 89.94 186 THR A N 1
ATOM 1421 C CA . THR A 1 186 ? 19.332 -7.022 -1.256 1.00 89.94 186 THR A CA 1
ATOM 1422 C C . THR A 1 186 ? 20.789 -6.856 -1.656 1.00 89.94 186 THR A C 1
ATOM 1424 O O . THR A 1 186 ? 21.545 -6.099 -1.045 1.00 89.94 186 THR A O 1
ATOM 1427 N N . ASN A 1 187 ? 21.198 -7.520 -2.734 1.00 82.88 187 ASN A N 1
ATOM 1428 C CA . ASN A 1 187 ? 22.516 -7.319 -3.333 1.00 82.88 187 ASN A CA 1
ATOM 1429 C C . ASN A 1 187 ? 22.729 -5.904 -3.924 1.00 82.88 187 ASN A C 1
ATOM 1431 O O . ASN A 1 187 ? 23.830 -5.614 -4.393 1.00 82.88 187 ASN A O 1
ATOM 1435 N N . ARG A 1 188 ? 21.699 -5.039 -3.936 1.00 81.12 188 ARG A N 1
ATOM 1436 C CA . ARG A 1 188 ? 21.712 -3.711 -4.584 1.00 81.12 188 ARG A CA 1
ATOM 1437 C C . ARG A 1 188 ? 21.199 -2.566 -3.704 1.00 81.12 188 ARG A C 1
ATOM 1439 O O . ARG A 1 188 ? 21.602 -1.427 -3.919 1.00 81.12 188 ARG A O 1
ATOM 1446 N N . SER A 1 189 ? 20.325 -2.843 -2.738 1.00 85.69 189 SER A N 1
ATOM 1447 C CA . SER A 1 189 ? 19.597 -1.834 -1.961 1.00 85.69 189 SER A CA 1
ATOM 1448 C C . SER A 1 189 ? 19.342 -2.293 -0.519 1.00 85.69 189 SER A C 1
ATOM 1450 O O . SER A 1 189 ? 19.501 -3.463 -0.167 1.00 85.69 189 SER A O 1
ATOM 1452 N N . GLN A 1 190 ? 18.937 -1.354 0.334 1.00 89.88 190 GLN A N 1
ATOM 1453 C CA . GLN A 1 190 ? 18.483 -1.622 1.694 1.00 89.88 190 GLN A CA 1
ATOM 1454 C C . GLN A 1 190 ? 17.302 -0.710 2.029 1.00 89.88 190 GLN A C 1
ATOM 1456 O O . GLN A 1 190 ? 17.376 0.506 1.857 1.00 89.88 190 GLN A O 1
ATOM 1461 N N . GLY A 1 191 ? 16.244 -1.294 2.586 1.00 91.38 191 GLY A N 1
ATOM 1462 C CA . GLY A 1 191 ? 15.040 -0.581 2.991 1.00 91.38 191 GLY A CA 1
ATOM 1463 C C . GLY A 1 191 ? 14.346 -1.229 4.182 1.00 91.38 191 GLY A C 1
ATOM 1464 O O . GLY A 1 191 ? 14.872 -2.129 4.840 1.00 91.38 191 GLY A O 1
ATOM 1465 N N . SER A 1 192 ? 13.138 -0.756 4.448 1.00 93.94 192 SER A N 1
ATOM 1466 C CA . SER A 1 192 ? 12.221 -1.314 5.431 1.00 93.94 192 SER A CA 1
ATOM 1467 C C . SER A 1 192 ? 11.054 -2.013 4.733 1.00 93.94 192 SER A C 1
ATOM 1469 O O . SER A 1 192 ? 10.760 -1.789 3.560 1.00 93.94 192 SER A O 1
ATOM 1471 N N . GLY A 1 193 ? 10.359 -2.858 5.477 1.00 95.44 193 GLY A N 1
ATOM 1472 C CA . GLY A 1 193 ? 9.045 -3.368 5.107 1.00 95.44 193 GLY A CA 1
ATOM 1473 C C . GLY A 1 193 ? 8.231 -3.661 6.355 1.00 95.44 193 GLY A C 1
ATOM 1474 O O . GLY A 1 193 ? 8.720 -3.489 7.476 1.00 95.44 193 GLY A O 1
ATOM 1475 N N . PHE A 1 194 ? 7.009 -4.148 6.186 1.00 96.38 194 PHE A N 1
ATOM 1476 C CA . PHE A 1 194 ? 6.198 -4.630 7.303 1.00 96.38 194 PHE A CA 1
ATOM 1477 C C . PHE A 1 194 ? 5.296 -5.792 6.897 1.00 96.38 194 PHE A C 1
ATOM 1479 O O . PHE A 1 194 ? 4.765 -5.827 5.786 1.00 96.38 194 PHE A O 1
ATOM 1486 N N . PHE A 1 195 ? 5.100 -6.734 7.817 1.00 95.56 195 PHE A N 1
ATOM 1487 C CA . PHE A 1 195 ? 4.113 -7.798 7.667 1.00 95.56 195 PHE A CA 1
ATOM 1488 C C . PHE A 1 195 ? 2.694 -7.228 7.751 1.00 95.56 195 PHE A C 1
ATOM 1490 O O . PHE A 1 195 ? 2.305 -6.654 8.771 1.00 95.56 195 PHE A O 1
ATOM 1497 N N . TRP A 1 196 ? 1.896 -7.444 6.708 1.00 88.69 196 TRP A N 1
ATOM 1498 C CA . TRP A 1 196 ? 0.471 -7.073 6.671 1.00 88.69 196 TRP A CA 1
ATOM 1499 C C . TRP A 1 196 ? -0.483 -8.282 6.706 1.00 88.69 196 TRP A C 1
ATOM 1501 O O . TRP A 1 196 ? -1.703 -8.128 6.753 1.00 88.69 196 TRP A O 1
ATOM 1511 N N . SER A 1 197 ? 0.071 -9.497 6.745 1.00 87.19 197 SER A N 1
ATOM 1512 C CA . SER A 1 197 ? -0.647 -10.750 6.989 1.00 87.19 197 SER A CA 1
ATOM 1513 C C . SER A 1 197 ? 0.188 -11.696 7.859 1.00 87.19 197 SER A C 1
ATOM 1515 O O . SER A 1 197 ? 1.416 -11.614 7.910 1.00 87.19 197 SER A O 1
ATOM 1517 N N . SER A 1 198 ? -0.475 -12.639 8.530 1.00 90.88 198 SER A N 1
ATOM 1518 C CA . SER A 1 198 ? 0.205 -13.655 9.341 1.00 90.88 198 SER A CA 1
ATOM 1519 C C . SER A 1 198 ? 0.916 -14.738 8.519 1.00 90.88 198 SER A C 1
ATOM 1521 O O . SER A 1 198 ? 1.748 -15.450 9.074 1.00 90.88 198 SER A O 1
ATOM 1523 N N . ASP A 1 199 ? 0.630 -14.860 7.219 1.00 87.75 199 ASP A N 1
ATOM 1524 C CA . ASP A 1 199 ? 1.188 -15.873 6.304 1.00 87.75 199 ASP A CA 1
ATOM 1525 C C . ASP A 1 199 ? 2.477 -15.424 5.579 1.00 87.75 199 ASP A C 1
ATOM 1527 O O . ASP A 1 199 ? 2.845 -15.971 4.538 1.00 87.75 199 ASP A O 1
ATOM 1531 N N . GLY A 1 200 ? 3.167 -14.422 6.134 1.00 92.19 200 GLY A N 1
ATOM 1532 C CA . GLY A 1 200 ? 4.498 -14.000 5.693 1.00 92.19 200 GLY A CA 1
ATOM 1533 C C . GLY A 1 200 ? 4.519 -13.011 4.529 1.00 92.19 200 GLY A C 1
ATOM 1534 O O . GLY A 1 200 ? 5.590 -12.767 3.977 1.00 92.19 200 GLY A O 1
ATOM 1535 N N . GLU A 1 201 ? 3.371 -12.446 4.151 1.00 95.31 201 GLU A N 1
ATOM 1536 C CA . GLU A 1 201 ? 3.275 -11.389 3.142 1.00 95.31 201 GLU A CA 1
ATOM 1537 C C . GLU A 1 201 ? 3.718 -10.038 3.742 1.00 95.31 201 GLU A C 1
ATOM 1539 O O . GLU A 1 201 ? 3.302 -9.650 4.840 1.00 95.31 201 GLU A O 1
ATOM 1544 N N . ILE A 1 202 ? 4.585 -9.327 3.023 1.00 97.56 202 ILE A N 1
ATOM 1545 C CA . ILE A 1 202 ? 5.266 -8.101 3.453 1.00 97.56 202 ILE A CA 1
ATOM 1546 C C . ILE A 1 202 ? 5.094 -7.032 2.377 1.00 97.56 202 ILE A C 1
ATOM 1548 O O . ILE A 1 202 ? 5.310 -7.300 1.195 1.00 97.56 202 ILE A O 1
ATOM 1552 N N . VAL A 1 203 ? 4.783 -5.808 2.796 1.00 97.38 203 VAL A N 1
ATOM 1553 C CA . VAL A 1 203 ? 4.780 -4.620 1.931 1.00 97.38 203 VAL A CA 1
ATOM 1554 C C . VAL A 1 203 ? 6.116 -3.883 2.043 1.00 97.38 203 VAL A C 1
ATOM 1556 O O . VAL A 1 203 ? 6.676 -3.767 3.135 1.00 97.38 203 VAL A O 1
ATOM 1559 N N . THR A 1 204 ? 6.618 -3.385 0.912 1.00 96.38 204 THR A N 1
ATOM 1560 C CA . THR A 1 204 ? 7.777 -2.484 0.797 1.00 96.38 204 THR A CA 1
ATOM 1561 C C . THR A 1 204 ? 7.675 -1.653 -0.500 1.00 96.38 204 THR A C 1
ATOM 1563 O O . THR A 1 204 ? 6.675 -1.750 -1.214 1.00 96.38 204 THR A O 1
ATOM 1566 N N . ASN A 1 205 ? 8.677 -0.829 -0.825 1.00 93.62 205 ASN A N 1
ATOM 1567 C CA . ASN A 1 205 ? 8.744 -0.141 -2.120 1.00 93.62 205 ASN A CA 1
ATOM 1568 C C . ASN A 1 205 ? 9.320 -1.041 -3.223 1.00 93.62 205 ASN A C 1
ATOM 1570 O O . ASN A 1 205 ? 10.133 -1.928 -2.954 1.00 93.62 205 ASN A O 1
ATOM 1574 N N . ALA A 1 206 ? 8.964 -0.772 -4.481 1.00 89.94 206 ALA A N 1
ATOM 1575 C CA . ALA A 1 206 ? 9.514 -1.503 -5.621 1.00 89.94 206 ALA A CA 1
ATOM 1576 C C . ALA A 1 206 ? 11.031 -1.286 -5.749 1.00 89.94 206 ALA A C 1
ATOM 1578 O O . ALA A 1 206 ? 11.769 -2.262 -5.872 1.00 89.94 206 ALA A O 1
ATOM 1579 N N . HIS A 1 207 ? 11.523 -0.050 -5.604 1.00 86.75 207 HIS A N 1
ATOM 1580 C CA . HIS A 1 207 ? 12.955 0.278 -5.714 1.00 86.75 207 HIS A CA 1
ATOM 1581 C C . HIS A 1 207 ? 13.861 -0.398 -4.660 1.00 86.75 207 HIS A C 1
ATOM 1583 O O . HIS A 1 207 ? 15.086 -0.386 -4.792 1.00 86.75 207 HIS A O 1
ATOM 1589 N N . VAL A 1 208 ? 13.292 -0.977 -3.595 1.00 90.19 208 VAL A N 1
ATOM 1590 C CA . VAL A 1 208 ? 14.048 -1.731 -2.577 1.00 90.19 208 VAL A CA 1
ATOM 1591 C C . VAL A 1 208 ? 14.388 -3.148 -3.069 1.00 90.19 208 VAL A C 1
ATOM 1593 O O . VAL A 1 208 ? 15.412 -3.704 -2.665 1.00 90.19 208 VAL A O 1
ATOM 1596 N N . VAL A 1 209 ? 13.555 -3.728 -3.945 1.00 90.19 209 VAL A N 1
ATOM 1597 C CA . VAL A 1 209 ? 13.619 -5.150 -4.343 1.00 90.19 209 VAL A CA 1
ATOM 1598 C C . VAL A 1 209 ? 13.698 -5.410 -5.855 1.00 90.19 209 VAL A C 1
ATOM 1600 O O . VAL A 1 209 ? 14.077 -6.510 -6.244 1.00 90.19 209 VAL A O 1
ATOM 1603 N N . ALA A 1 210 ? 13.373 -4.434 -6.706 1.00 81.06 210 ALA A N 1
ATOM 1604 C CA . ALA A 1 210 ? 13.393 -4.551 -8.167 1.00 81.06 210 ALA A CA 1
ATOM 1605 C C . ALA A 1 210 ? 14.772 -4.964 -8.716 1.00 81.06 210 ALA A C 1
ATOM 1607 O O . ALA A 1 210 ? 15.787 -4.343 -8.382 1.00 81.06 210 ALA A O 1
ATOM 1608 N N . GLY A 1 211 ? 14.823 -5.992 -9.573 1.00 72.75 211 GLY A N 1
ATOM 1609 C CA . GLY A 1 211 ? 16.076 -6.516 -10.125 1.00 72.75 211 GLY A CA 1
ATOM 1610 C C . GLY A 1 211 ? 17.096 -6.948 -9.061 1.00 72.75 211 GLY A C 1
ATOM 1611 O O . GLY A 1 211 ? 18.301 -6.767 -9.256 1.00 72.75 211 GLY A O 1
ATOM 1612 N N . ALA A 1 212 ? 16.641 -7.417 -7.894 1.00 80.38 212 ALA A N 1
ATOM 1613 C CA . ALA A 1 212 ? 17.490 -8.034 -6.878 1.00 80.38 212 ALA A CA 1
ATOM 1614 C C . ALA A 1 212 ? 17.613 -9.543 -7.130 1.00 80.38 212 ALA A C 1
ATOM 1616 O O . ALA A 1 212 ? 16.611 -10.242 -7.268 1.00 80.38 212 ALA A O 1
ATOM 1617 N N . SER A 1 213 ? 18.839 -10.070 -7.118 1.00 76.69 213 SER A N 1
ATOM 1618 C CA . SER A 1 213 ? 19.077 -11.515 -7.260 1.00 76.69 213 SER A CA 1
ATOM 1619 C C . SER A 1 213 ? 18.868 -12.281 -5.950 1.00 76.69 213 SER A C 1
ATOM 1621 O O . SER A 1 213 ? 18.716 -13.500 -5.960 1.00 76.69 213 SER A O 1
ATOM 1623 N N . GLU A 1 214 ? 18.899 -11.574 -4.818 1.00 86.31 214 GLU A N 1
ATOM 1624 C CA . GLU A 1 214 ? 18.650 -12.107 -3.481 1.00 86.31 214 GLU A CA 1
ATOM 1625 C C . GLU A 1 214 ? 17.971 -11.039 -2.615 1.00 86.31 214 GLU A C 1
ATOM 1627 O O . GLU A 1 214 ? 18.351 -9.866 -2.651 1.00 86.31 214 GLU A O 1
ATOM 1632 N N . ILE A 1 215 ? 16.966 -11.457 -1.841 1.00 94.12 215 ILE A N 1
ATOM 1633 C CA . ILE A 1 215 ? 16.245 -10.624 -0.874 1.00 94.12 215 ILE A CA 1
ATOM 1634 C C . ILE A 1 215 ? 16.358 -11.300 0.494 1.00 94.12 215 ILE A C 1
ATOM 1636 O O . ILE A 1 215 ? 15.770 -12.359 0.718 1.00 94.12 215 ILE A O 1
ATOM 1640 N N . GLU A 1 216 ? 17.082 -10.683 1.421 1.00 96.38 216 GLU A N 1
ATOM 1641 C CA . GLU A 1 216 ? 17.119 -11.074 2.828 1.00 96.38 216 GLU A CA 1
ATOM 1642 C C . GLU A 1 216 ? 16.170 -10.191 3.646 1.00 96.38 216 GLU A C 1
ATOM 1644 O O . GLU A 1 216 ? 16.252 -8.962 3.640 1.00 96.38 216 GLU A O 1
ATOM 1649 N N . VAL A 1 217 ? 15.275 -10.830 4.394 1.00 95.94 217 VAL A N 1
ATOM 1650 C CA . VAL A 1 217 ? 14.321 -10.180 5.293 1.00 95.94 217 VAL A CA 1
ATOM 1651 C C . VAL A 1 217 ? 14.697 -10.514 6.729 1.00 95.94 217 VAL A C 1
ATOM 1653 O O . VAL A 1 217 ? 14.584 -11.664 7.151 1.00 95.94 217 VAL A O 1
ATOM 1656 N N . THR A 1 218 ? 15.109 -9.514 7.505 1.00 93.94 218 THR A N 1
ATOM 1657 C CA . THR A 1 218 ? 15.454 -9.672 8.925 1.00 93.94 218 THR A CA 1
ATOM 1658 C C . THR A 1 218 ? 14.379 -9.052 9.816 1.00 93.94 218 THR A C 1
ATOM 1660 O O . THR A 1 218 ? 14.107 -7.853 9.749 1.00 93.94 218 THR A O 1
ATOM 1663 N N . THR A 1 219 ? 13.765 -9.869 10.674 1.00 92.56 219 THR A N 1
ATOM 1664 C CA . THR A 1 219 ? 12.685 -9.443 11.581 1.00 92.56 219 THR A CA 1
ATOM 1665 C C . THR A 1 219 ? 13.191 -8.630 12.773 1.00 92.56 219 THR A C 1
ATOM 1667 O O . THR A 1 219 ? 14.386 -8.623 13.075 1.00 92.56 219 THR A O 1
ATOM 1670 N N . TYR A 1 220 ? 12.271 -7.994 13.505 1.00 87.19 220 TYR A N 1
ATOM 1671 C CA . TYR A 1 220 ? 12.541 -7.306 14.776 1.00 87.19 220 TYR A CA 1
ATOM 1672 C C . TYR A 1 220 ? 13.367 -8.148 15.773 1.00 87.19 220 TYR A C 1
ATOM 1674 O O . TYR A 1 220 ? 14.342 -7.665 16.357 1.00 87.19 220 TYR A O 1
ATOM 1682 N N . GLU A 1 221 ? 13.043 -9.440 15.910 1.00 87.38 221 GLU A N 1
ATOM 1683 C CA . GLU A 1 221 ? 13.775 -10.390 16.766 1.00 87.38 221 GLU A CA 1
ATOM 1684 C C . GLU A 1 221 ? 15.197 -10.704 16.256 1.00 87.38 221 GLU A C 1
ATOM 1686 O O . GLU A 1 221 ? 16.021 -11.259 16.982 1.00 87.38 221 GLU A O 1
ATOM 1691 N N . GLY A 1 222 ? 15.526 -10.313 15.022 1.00 89.75 222 GLY A N 1
ATOM 1692 C CA . GLY A 1 222 ? 16.809 -10.566 14.373 1.00 89.75 222 GLY A CA 1
ATOM 1693 C C . GLY A 1 222 ? 16.899 -11.916 13.662 1.00 89.75 222 GLY A C 1
ATOM 1694 O O . GLY A 1 222 ? 18.011 -12.392 13.446 1.00 89.75 222 GLY A O 1
ATOM 1695 N N . LYS A 1 223 ? 15.765 -12.543 13.319 1.00 92.50 223 LYS A N 1
ATOM 1696 C CA . LYS A 1 223 ? 15.737 -13.762 12.499 1.00 92.50 223 LYS A CA 1
ATOM 1697 C C . LYS A 1 223 ? 15.647 -13.386 11.020 1.00 92.50 223 LYS A C 1
ATOM 1699 O O . LYS A 1 223 ? 14.762 -12.623 10.638 1.00 92.50 223 LYS A O 1
ATOM 1704 N N . THR A 1 224 ? 16.539 -13.948 10.213 1.00 94.75 224 THR A N 1
ATOM 1705 C CA . THR A 1 224 ? 16.615 -13.710 8.766 1.00 94.75 224 THR A CA 1
ATOM 1706 C C . THR A 1 224 ? 15.893 -14.810 7.986 1.00 94.75 224 THR A C 1
ATOM 1708 O O . THR A 1 224 ? 15.911 -15.979 8.380 1.00 94.75 224 THR A O 1
ATOM 1711 N N . TYR A 1 225 ? 15.247 -14.419 6.892 1.00 96.69 225 TYR A N 1
ATOM 1712 C CA . TYR A 1 225 ? 14.511 -15.261 5.953 1.00 96.69 225 TYR A CA 1
ATOM 1713 C C . TYR A 1 225 ? 14.853 -14.834 4.520 1.00 96.69 225 TYR A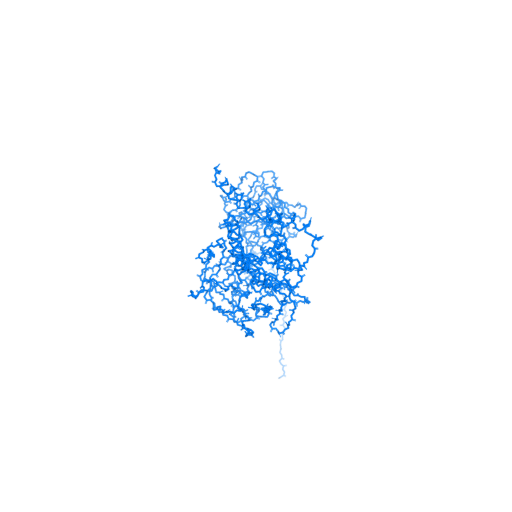 C 1
ATOM 1715 O O . TYR A 1 225 ? 15.073 -13.649 4.280 1.00 96.69 225 TYR A O 1
ATOM 1723 N N . HIS A 1 226 ? 14.824 -15.761 3.562 1.00 96.69 226 HIS A N 1
ATOM 1724 C CA . HIS A 1 226 ? 14.860 -15.395 2.144 1.00 96.69 226 HIS A CA 1
ATOM 1725 C C . HIS A 1 226 ? 13.458 -14.969 1.689 1.00 96.69 226 HIS A C 1
ATOM 1727 O O . HIS A 1 226 ? 12.480 -15.689 1.912 1.00 96.69 226 HIS A O 1
ATOM 1733 N N . GLY A 1 227 ? 13.366 -13.789 1.081 1.00 95.81 227 GLY A N 1
ATOM 1734 C CA . GLY A 1 227 ? 12.153 -13.250 0.480 1.00 95.81 227 GLY A CA 1
ATOM 1735 C C . GLY A 1 227 ? 12.061 -13.550 -1.017 1.00 95.81 227 GLY A C 1
ATOM 1736 O O . GLY A 1 227 ? 13.069 -13.734 -1.696 1.00 95.81 227 GLY A O 1
ATOM 1737 N N . ARG A 1 228 ? 10.836 -13.554 -1.540 1.00 93.06 228 ARG A N 1
ATOM 1738 C CA . ARG A 1 228 ? 10.525 -13.566 -2.980 1.00 93.06 228 ARG A CA 1
ATOM 1739 C C . ARG A 1 228 ? 9.535 -12.456 -3.305 1.00 93.06 228 ARG A C 1
ATOM 1741 O O . ARG A 1 228 ? 8.643 -12.197 -2.499 1.00 93.06 228 ARG A O 1
ATOM 1748 N N . ILE A 1 229 ? 9.647 -11.842 -4.477 1.00 92.25 229 ILE A N 1
ATOM 1749 C CA . ILE A 1 229 ? 8.632 -10.904 -4.971 1.00 92.25 229 ILE A CA 1
ATOM 1750 C C . ILE A 1 229 ? 7.401 -11.709 -5.402 1.00 92.25 229 ILE A C 1
ATOM 1752 O O . ILE A 1 229 ? 7.526 -12.697 -6.120 1.00 92.25 229 ILE A O 1
ATOM 1756 N N . GLU A 1 230 ? 6.214 -11.304 -4.952 1.00 91.62 230 GLU A N 1
ATOM 1757 C CA . GLU A 1 230 ? 4.943 -11.883 -5.407 1.00 91.62 230 GLU A CA 1
ATOM 1758 C C . GLU A 1 230 ? 4.146 -10.927 -6.290 1.00 91.62 230 GLU A C 1
ATOM 1760 O O . GLU A 1 230 ? 3.456 -11.375 -7.208 1.00 91.62 230 GLU A O 1
ATOM 1765 N N . LYS A 1 231 ? 4.226 -9.622 -6.011 1.00 89.12 231 LYS A N 1
ATOM 1766 C CA . LYS A 1 231 ? 3.630 -8.538 -6.800 1.00 89.12 231 LYS A CA 1
ATOM 1767 C C . LYS A 1 231 ? 4.580 -7.357 -6.798 1.00 89.12 231 LYS A C 1
ATOM 1769 O O . LYS A 1 231 ? 5.207 -7.079 -5.776 1.00 89.12 231 LYS A O 1
ATOM 1774 N N . LEU A 1 232 ? 4.608 -6.617 -7.894 1.00 85.62 232 LEU A N 1
ATOM 1775 C CA . LEU A 1 232 ? 5.344 -5.369 -7.974 1.00 85.62 232 LEU A CA 1
ATOM 1776 C C . LEU A 1 232 ? 4.610 -4.383 -8.888 1.00 85.62 232 LEU A C 1
ATOM 1778 O O . LEU A 1 232 ? 3.958 -4.757 -9.866 1.00 85.62 232 LEU A O 1
ATOM 1782 N N . ASP A 1 233 ? 4.697 -3.109 -8.535 1.00 81.44 233 ASP A N 1
ATOM 1783 C CA . ASP A 1 233 ? 4.285 -1.978 -9.345 1.00 81.44 233 ASP A CA 1
ATOM 1784 C C . ASP A 1 233 ? 5.375 -0.904 -9.287 1.00 81.44 233 ASP A C 1
ATOM 1786 O O . ASP A 1 233 ? 5.518 -0.205 -8.286 1.00 81.44 233 ASP A O 1
ATOM 1790 N N . ALA A 1 234 ? 6.155 -0.791 -10.364 1.00 78.12 234 ALA A N 1
ATOM 1791 C CA . ALA A 1 234 ? 7.187 0.231 -10.525 1.00 78.12 234 ALA A CA 1
ATOM 1792 C C . ALA A 1 234 ? 6.625 1.653 -10.592 1.00 78.12 234 ALA A C 1
ATOM 1794 O O . ALA A 1 234 ? 7.282 2.590 -10.142 1.00 78.12 234 ALA A O 1
ATOM 1795 N N . TYR A 1 235 ? 5.433 1.822 -11.168 1.00 76.50 235 TYR A N 1
ATOM 1796 C CA . TYR A 1 235 ? 4.833 3.133 -11.394 1.00 76.50 235 TYR A CA 1
ATOM 1797 C C . TYR A 1 235 ? 4.323 3.726 -10.076 1.00 76.50 235 TYR A C 1
ATOM 1799 O O . TYR A 1 235 ? 4.565 4.897 -9.788 1.00 76.50 235 TYR A O 1
ATOM 1807 N N . LEU A 1 236 ? 3.704 2.885 -9.238 1.00 79.19 236 LEU A N 1
ATOM 1808 C CA . LEU A 1 236 ? 3.312 3.228 -7.865 1.00 79.19 236 LEU A CA 1
ATOM 1809 C C . LEU A 1 236 ? 4.458 3.111 -6.843 1.00 79.19 236 LEU A C 1
ATOM 1811 O O . LEU A 1 236 ? 4.274 3.515 -5.702 1.00 79.19 236 LEU A O 1
ATOM 1815 N N . ASP A 1 237 ? 5.605 2.545 -7.225 1.00 86.38 237 ASP A N 1
ATOM 1816 C CA . ASP A 1 237 ? 6.732 2.182 -6.352 1.00 86.38 237 ASP A CA 1
ATOM 1817 C C . ASP A 1 237 ? 6.339 1.323 -5.130 1.00 86.38 237 ASP A C 1
ATOM 1819 O O . ASP A 1 237 ? 6.712 1.590 -3.986 1.00 86.38 237 ASP A O 1
ATOM 1823 N N . ILE A 1 238 ? 5.587 0.247 -5.371 1.00 90.38 238 ILE A N 1
ATOM 1824 C CA . ILE A 1 238 ? 5.126 -0.699 -4.343 1.00 90.38 238 ILE A CA 1
ATOM 1825 C C . ILE A 1 238 ? 5.508 -2.125 -4.734 1.00 90.38 238 ILE A C 1
ATOM 1827 O O . ILE A 1 238 ? 5.271 -2.558 -5.860 1.00 90.38 238 ILE A O 1
ATOM 1831 N N . ALA A 1 239 ? 6.014 -2.896 -3.774 1.00 93.94 239 ALA A N 1
ATOM 1832 C CA . ALA A 1 239 ? 6.190 -4.335 -3.901 1.00 93.94 239 ALA A CA 1
ATOM 1833 C C . ALA A 1 239 ? 5.540 -5.084 -2.735 1.00 93.94 239 ALA A C 1
ATOM 1835 O O . ALA A 1 239 ? 5.559 -4.645 -1.583 1.00 93.94 239 ALA A O 1
ATOM 1836 N N . ILE A 1 240 ? 4.992 -6.253 -3.056 1.00 96.44 240 ILE A N 1
ATOM 1837 C CA . ILE A 1 240 ? 4.533 -7.247 -2.093 1.00 96.44 240 ILE A CA 1
ATOM 1838 C C . ILE A 1 240 ? 5.467 -8.445 -2.231 1.00 96.44 240 ILE A C 1
ATOM 1840 O O . ILE A 1 240 ? 5.527 -9.080 -3.289 1.00 96.44 240 ILE A O 1
ATOM 1844 N N . ILE A 1 241 ? 6.200 -8.744 -1.163 1.00 96.75 241 ILE A N 1
ATOM 1845 C CA . ILE A 1 241 ? 7.107 -9.891 -1.076 1.00 96.75 241 ILE A CA 1
ATOM 1846 C C . ILE A 1 241 ? 6.555 -10.914 -0.075 1.00 96.75 241 ILE A C 1
ATOM 1848 O O . ILE A 1 241 ? 5.781 -10.557 0.812 1.00 96.75 241 ILE A O 1
ATOM 1852 N N . ARG A 1 242 ? 6.954 -12.185 -0.177 1.00 95.88 242 ARG A N 1
ATOM 1853 C CA . ARG A 1 242 ? 6.652 -13.210 0.841 1.00 95.88 242 ARG A CA 1
ATOM 1854 C C . ARG A 1 242 ? 7.920 -13.886 1.349 1.00 95.88 242 ARG A C 1
ATOM 1856 O O . ARG A 1 242 ? 8.858 -14.118 0.587 1.00 95.88 242 ARG A O 1
ATOM 1863 N N . VAL A 1 243 ? 7.910 -14.234 2.632 1.00 97.06 243 VAL A N 1
ATOM 1864 C CA . VAL A 1 243 ? 8.852 -15.154 3.288 1.00 97.06 243 VAL A CA 1
ATOM 1865 C C . VAL A 1 243 ? 8.115 -16.405 3.768 1.00 97.06 243 VAL A C 1
ATOM 1867 O O . VAL A 1 243 ? 6.938 -16.336 4.118 1.00 97.06 243 VAL A O 1
ATOM 1870 N N . ASP A 1 244 ? 8.798 -17.549 3.821 1.00 94.12 244 ASP A N 1
ATOM 1871 C CA . ASP A 1 244 ? 8.196 -18.796 4.310 1.00 94.12 244 ASP A CA 1
ATOM 1872 C C . ASP A 1 244 ? 8.396 -18.977 5.827 1.00 94.12 244 ASP A C 1
ATOM 1874 O O . ASP A 1 244 ? 9.494 -18.812 6.365 1.00 94.12 244 ASP A O 1
ATOM 1878 N N . GLY A 1 245 ? 7.323 -19.350 6.528 1.00 88.31 245 GLY A N 1
ATOM 1879 C CA . GLY A 1 245 ? 7.299 -19.591 7.972 1.00 88.31 245 GLY A CA 1
ATOM 1880 C C . GLY A 1 245 ? 5.902 -19.979 8.467 1.00 88.31 245 GLY A C 1
ATOM 1881 O O . GLY A 1 245 ? 4.952 -19.985 7.689 1.00 88.31 245 GLY A O 1
ATOM 1882 N N . ASP A 1 246 ? 5.777 -20.316 9.754 1.00 81.19 246 ASP A N 1
ATOM 1883 C CA . ASP A 1 246 ? 4.518 -20.832 10.324 1.00 81.19 246 ASP A CA 1
ATOM 1884 C C . ASP A 1 246 ? 3.466 -19.734 10.565 1.00 81.19 246 ASP A C 1
ATOM 1886 O O . ASP A 1 246 ? 2.291 -19.907 10.252 1.00 81.19 246 ASP A O 1
ATOM 1890 N N . SER A 1 247 ? 3.882 -18.620 11.175 1.00 89.69 247 SER A N 1
ATOM 1891 C CA . SER A 1 247 ? 3.052 -17.441 11.436 1.00 89.69 247 SER A CA 1
ATOM 1892 C C . SER A 1 247 ? 3.940 -16.249 11.782 1.00 89.69 247 SER A C 1
ATOM 1894 O O . SER A 1 247 ? 4.921 -16.395 12.514 1.00 89.69 247 SER A O 1
ATOM 1896 N N . PHE A 1 248 ? 3.547 -15.063 11.329 1.00 91.31 248 PHE A N 1
ATOM 1897 C CA . PHE A 1 248 ? 4.244 -13.802 11.584 1.00 91.31 248 PHE A CA 1
ATOM 1898 C C . PHE A 1 248 ? 3.348 -12.801 12.336 1.00 91.31 248 PHE A C 1
ATOM 1900 O O . PHE A 1 248 ? 2.122 -12.849 12.180 1.00 91.31 248 PHE A O 1
ATOM 1907 N N . PRO A 1 249 ? 3.918 -11.906 13.167 1.00 88.12 249 PRO A N 1
ATOM 1908 C CA . PRO A 1 249 ? 3.188 -10.753 13.681 1.00 88.12 249 PRO A CA 1
ATOM 1909 C C . PRO A 1 249 ? 2.900 -9.808 12.512 1.00 88.12 249 PRO A C 1
ATOM 1911 O O . PRO A 1 249 ? 3.795 -9.543 11.717 1.00 88.12 249 PRO A O 1
ATOM 1914 N N . TYR A 1 250 ? 1.678 -9.294 12.407 1.00 90.38 250 TYR A N 1
ATOM 1915 C CA . TYR A 1 250 ? 1.262 -8.424 11.308 1.00 90.38 250 TYR A CA 1
ATOM 1916 C C . TYR A 1 250 ? 0.432 -7.252 11.819 1.00 90.38 250 TYR A C 1
ATOM 1918 O O . TYR A 1 250 ? -0.095 -7.298 12.932 1.00 90.38 250 TYR A O 1
ATOM 1926 N N . ILE A 1 251 ? 0.321 -6.207 11.003 1.00 85.12 251 ILE A N 1
ATOM 1927 C CA . ILE A 1 251 ? -0.369 -4.969 11.361 1.00 85.12 251 ILE A CA 1
ATOM 1928 C C . ILE A 1 251 ? -1.618 -4.738 10.491 1.00 85.12 251 ILE A C 1
ATOM 1930 O O . ILE A 1 251 ? -1.574 -5.021 9.290 1.00 85.12 251 ILE A O 1
ATOM 1934 N N . PRO A 1 252 ? -2.747 -4.259 11.054 1.00 80.06 252 PRO A N 1
ATOM 1935 C CA . PRO A 1 252 ? -3.896 -3.840 10.256 1.00 80.06 252 PRO A CA 1
ATOM 1936 C C . PRO A 1 252 ? -3.582 -2.591 9.421 1.00 80.06 252 PRO A C 1
ATOM 1938 O O . PRO A 1 252 ? -2.721 -1.779 9.767 1.00 80.06 252 PRO A O 1
ATOM 1941 N N . TYR A 1 253 ? -4.327 -2.422 8.332 1.00 79.94 253 TYR A N 1
ATOM 1942 C CA . TYR A 1 253 ? -4.303 -1.224 7.498 1.00 79.94 253 TYR A CA 1
ATOM 1943 C C . TYR A 1 253 ? -5.613 -0.449 7.634 1.00 79.94 253 TYR A C 1
ATOM 1945 O O . TYR A 1 253 ? -6.685 -1.037 7.796 1.00 79.94 253 TYR A O 1
ATOM 1953 N N . TYR A 1 254 ? -5.516 0.870 7.528 1.00 77.19 254 TYR A N 1
ATOM 1954 C CA . TYR A 1 254 ? -6.653 1.774 7.520 1.00 77.19 254 TYR A CA 1
ATOM 1955 C C . TYR A 1 254 ? -7.356 1.703 6.158 1.00 77.19 254 TYR A C 1
ATOM 1957 O O . TYR A 1 254 ? -6.710 1.719 5.112 1.00 77.19 254 TYR A O 1
ATOM 1965 N N . ASN A 1 255 ? -8.684 1.592 6.162 1.00 66.00 255 ASN A N 1
ATOM 1966 C CA . ASN A 1 255 ? -9.505 1.404 4.955 1.00 66.00 255 ASN A CA 1
ATOM 1967 C C . ASN A 1 255 ? -10.384 2.622 4.616 1.00 66.00 255 ASN A C 1
ATOM 1969 O O . ASN A 1 255 ? -11.325 2.507 3.829 1.00 66.00 255 ASN A O 1
ATOM 1973 N N . THR A 1 256 ? -10.125 3.748 5.276 1.00 69.19 256 THR A N 1
ATOM 1974 C CA . THR A 1 256 ? -10.897 4.988 5.193 1.00 69.19 256 THR A CA 1
ATOM 1975 C C . THR A 1 256 ? -9.991 6.106 4.676 1.00 69.19 256 THR A C 1
ATOM 1977 O O . THR A 1 256 ? -8.770 6.040 4.806 1.00 69.19 256 THR A O 1
ATOM 1980 N N . GLU A 1 257 ? -10.588 7.122 4.056 1.00 73.00 257 GLU A N 1
ATOM 1981 C CA . GLU A 1 257 ? -9.869 8.285 3.535 1.00 73.00 257 GLU A CA 1
ATOM 1982 C C . GLU A 1 257 ? -9.144 9.032 4.666 1.00 73.00 257 GLU A C 1
ATOM 1984 O O . GLU A 1 257 ? -9.751 9.409 5.671 1.00 73.00 257 GLU A O 1
ATOM 1989 N N . VAL A 1 258 ? -7.839 9.238 4.491 1.00 84.00 258 VAL A N 1
ATOM 1990 C CA . VAL A 1 258 ? -6.972 9.929 5.453 1.00 84.00 258 VAL A CA 1
ATOM 1991 C C . VAL A 1 258 ? -7.120 11.442 5.337 1.00 84.00 258 VAL A C 1
ATOM 1993 O O . VAL A 1 258 ? -7.254 11.978 4.238 1.00 84.00 258 VAL A O 1
ATOM 1996 N N . GLN A 1 259 ? -7.056 12.161 6.456 1.00 86.00 259 GLN A N 1
ATOM 1997 C CA . GLN A 1 259 ? -7.240 13.611 6.484 1.00 86.00 259 GLN A CA 1
ATOM 1998 C C . GLN A 1 259 ? -5.961 14.378 6.820 1.00 86.00 259 GLN A C 1
ATOM 2000 O O . GLN A 1 259 ? -5.133 13.999 7.651 1.00 86.00 259 GLN A O 1
ATOM 2005 N N . ARG A 1 260 ? -5.827 15.553 6.198 1.00 90.12 260 ARG A N 1
ATOM 2006 C CA . ARG A 1 260 ? -4.776 16.517 6.530 1.00 90.12 260 ARG A CA 1
ATOM 2007 C C . ARG A 1 260 ? -4.880 16.937 8.000 1.00 90.12 260 ARG A C 1
ATOM 2009 O O . ARG A 1 260 ? -5.912 17.444 8.432 1.00 90.12 260 ARG A O 1
ATOM 2016 N N . GLY A 1 261 ? -3.770 16.834 8.726 1.00 90.06 261 GLY A N 1
ATOM 2017 C CA . GLY A 1 261 ? -3.665 17.175 10.145 1.00 90.06 261 GLY A CA 1
ATOM 2018 C C . GLY A 1 261 ? -3.825 15.990 11.100 1.00 90.06 261 GLY A C 1
ATOM 2019 O O . GLY A 1 261 ? -3.641 16.181 12.301 1.00 90.06 261 GLY A O 1
ATOM 2020 N N . GLU A 1 262 ? -4.118 14.784 10.603 1.00 91.00 262 GLU A N 1
ATOM 2021 C CA . GLU A 1 262 ? -4.026 13.563 11.409 1.00 91.00 262 GLU A CA 1
ATOM 2022 C C . GLU A 1 262 ? -2.593 13.339 11.899 1.00 91.00 262 GLU A C 1
ATOM 2024 O O . GLU A 1 262 ? -1.637 13.513 11.141 1.00 91.00 262 GLU A O 1
ATOM 2029 N N . GLU A 1 263 ? -2.441 12.951 13.169 1.00 94.75 263 GLU A N 1
ATOM 2030 C CA . GLU A 1 263 ? -1.145 12.558 13.722 1.00 94.75 263 GLU A CA 1
ATOM 2031 C C . GLU A 1 263 ? -0.734 11.178 13.220 1.00 94.75 263 GLU A C 1
ATOM 2033 O O . GLU A 1 263 ? -1.526 10.233 13.261 1.00 94.75 263 GLU A O 1
ATOM 2038 N N . VAL A 1 264 ? 0.537 11.060 12.839 1.00 96.25 264 VAL A N 1
ATOM 2039 C CA . VAL A 1 264 ? 1.129 9.815 12.356 1.00 96.25 264 VAL A CA 1
ATOM 2040 C C . VAL A 1 264 ? 2.414 9.457 13.092 1.00 96.25 264 VAL A C 1
ATOM 2042 O O . VAL A 1 264 ? 3.151 10.325 13.573 1.00 96.25 264 VAL A O 1
ATOM 2045 N N . VAL A 1 265 ? 2.689 8.156 13.167 1.00 95.69 265 VAL A N 1
ATOM 2046 C CA . VAL A 1 265 ? 3.992 7.602 13.552 1.00 95.69 265 VAL A CA 1
ATOM 2047 C C . VAL A 1 265 ? 4.581 6.883 12.347 1.00 95.69 265 VAL A C 1
ATOM 2049 O O . VAL A 1 265 ? 3.911 6.078 11.712 1.00 95.69 265 VAL A O 1
ATOM 2052 N N . VAL A 1 266 ? 5.838 7.171 12.040 1.00 94.38 266 VAL A N 1
ATOM 2053 C CA . VAL A 1 266 ? 6.621 6.499 11.004 1.00 94.38 266 VAL A CA 1
ATOM 2054 C C . VAL A 1 266 ? 7.601 5.552 11.674 1.00 94.38 266 VAL A C 1
ATOM 2056 O O . VAL A 1 266 ? 8.332 5.969 12.574 1.00 94.38 266 VAL A O 1
ATOM 2059 N N . LEU A 1 267 ? 7.633 4.298 11.222 1.00 91.56 267 LEU A N 1
ATOM 2060 C CA . LEU A 1 267 ? 8.576 3.286 11.698 1.00 91.56 267 LEU A CA 1
ATOM 2061 C C . LEU A 1 267 ? 9.498 2.819 10.571 1.00 91.56 267 LEU A C 1
ATOM 2063 O O . LEU A 1 267 ? 9.080 2.675 9.423 1.00 91.56 267 LEU A O 1
ATOM 2067 N N . GLY A 1 268 ? 10.747 2.524 10.919 1.00 83.62 268 GLY A N 1
ATOM 2068 C CA . GLY A 1 268 ? 11.728 1.982 9.985 1.00 83.62 268 GLY A CA 1
ATOM 2069 C C . GLY A 1 268 ? 12.904 1.297 10.676 1.00 83.62 268 GLY A C 1
ATOM 2070 O O . GLY A 1 268 ? 13.078 1.360 11.898 1.00 83.62 268 GLY A O 1
ATOM 2071 N N . ASN A 1 269 ? 13.736 0.645 9.867 1.00 78.19 269 ASN A N 1
ATOM 2072 C CA . ASN A 1 269 ? 14.975 -0.010 10.286 1.00 78.19 269 ASN A CA 1
ATOM 2073 C C . ASN A 1 269 ? 16.195 0.536 9.502 1.00 78.19 269 ASN A C 1
ATOM 2075 O O . ASN A 1 269 ? 16.898 -0.220 8.819 1.00 78.19 269 ASN A O 1
ATOM 2079 N N . PRO A 1 270 ? 16.442 1.862 9.542 1.00 61.72 270 PRO A N 1
ATOM 2080 C CA . PRO A 1 270 ? 17.461 2.506 8.725 1.00 61.72 270 PRO A CA 1
ATOM 2081 C C . PRO A 1 270 ? 18.863 2.037 9.123 1.00 61.72 270 PRO A C 1
ATOM 2083 O O . PRO A 1 270 ? 19.224 2.027 10.299 1.00 61.72 270 PRO A O 1
ATOM 2086 N N . LEU A 1 271 ? 19.680 1.661 8.135 1.00 57.94 271 LEU A N 1
ATOM 2087 C CA . LEU A 1 271 ? 21.101 1.310 8.307 1.00 57.94 271 LEU A CA 1
ATOM 2088 C C . LEU A 1 271 ? 21.381 0.196 9.346 1.00 57.94 271 LEU A C 1
ATOM 2090 O O . LEU A 1 271 ? 22.485 0.107 9.882 1.00 57.94 271 LEU A O 1
ATOM 2094 N N . GLY A 1 272 ? 20.391 -0.648 9.662 1.00 57.38 272 GLY A N 1
ATOM 2095 C CA . GLY A 1 272 ? 20.493 -1.664 10.721 1.00 57.38 272 GLY A CA 1
ATOM 2096 C C . GLY A 1 272 ? 20.461 -1.098 12.150 1.00 57.38 272 GLY A C 1
ATOM 2097 O O . GLY A 1 272 ? 20.591 -1.857 13.117 1.00 57.38 272 GLY A O 1
ATOM 2098 N N . LEU A 1 273 ? 20.251 0.215 12.307 1.00 59.75 273 LEU A N 1
ATOM 2099 C CA . LEU A 1 273 ? 19.903 0.856 13.573 1.00 59.75 273 LEU A CA 1
ATOM 2100 C C . LEU A 1 273 ? 18.443 0.518 13.892 1.00 59.75 273 LEU A C 1
ATOM 2102 O O . LEU A 1 273 ? 17.518 1.279 13.599 1.00 59.75 273 LEU A O 1
ATOM 2106 N N . ARG A 1 274 ? 18.263 -0.674 14.471 1.00 61.31 274 ARG A N 1
ATOM 2107 C CA . ARG A 1 274 ? 16.957 -1.232 14.834 1.00 61.31 274 ARG A CA 1
ATOM 2108 C C . ARG A 1 274 ? 16.112 -0.205 15.591 1.00 61.31 274 ARG A C 1
ATOM 2110 O O . ARG A 1 274 ? 16.591 0.405 16.546 1.00 61.31 274 ARG A O 1
ATOM 2117 N N . ASN A 1 275 ? 14.833 -0.142 15.229 1.00 66.50 275 ASN A N 1
ATOM 2118 C CA . ASN A 1 275 ? 13.768 0.543 15.964 1.00 66.50 275 ASN A CA 1
ATOM 2119 C C . ASN A 1 275 ? 13.826 2.078 15.882 1.00 66.50 275 ASN A C 1
ATOM 2121 O O . ASN A 1 275 ? 13.815 2.769 16.902 1.00 66.50 275 ASN A O 1
ATOM 2125 N N . SER A 1 276 ? 13.881 2.618 14.661 1.00 80.06 276 SER A N 1
ATOM 2126 C CA . SER A 1 276 ? 13.689 4.054 14.448 1.00 80.06 276 SER A CA 1
ATOM 2127 C C . SER A 1 276 ? 12.201 4.376 14.345 1.00 80.06 276 SER A C 1
ATOM 2129 O O . SER A 1 276 ? 11.506 3.836 13.485 1.00 80.06 276 SER A O 1
ATOM 2131 N N . ALA A 1 277 ? 11.735 5.284 15.201 1.00 90.44 277 ALA A N 1
ATOM 2132 C CA . ALA A 1 277 ? 10.371 5.795 15.207 1.00 90.44 277 ALA A CA 1
ATOM 2133 C C . ALA A 1 277 ? 10.380 7.329 15.211 1.00 90.44 277 ALA A C 1
ATOM 2135 O O . ALA A 1 277 ? 11.102 7.943 16.002 1.00 90.44 277 ALA A O 1
ATOM 2136 N N . SER A 1 278 ? 9.564 7.955 14.365 1.00 92.06 278 SER A N 1
ATOM 2137 C CA . SER A 1 278 ? 9.355 9.407 14.350 1.00 92.06 278 SER A CA 1
ATOM 2138 C C . SER A 1 278 ? 7.861 9.738 14.361 1.00 92.06 278 SER A C 1
ATOM 2140 O O . SER A 1 278 ? 7.037 8.972 13.868 1.00 92.06 278 SER A O 1
ATOM 2142 N N . LYS A 1 279 ? 7.494 10.867 14.975 1.00 94.62 279 LYS A N 1
ATOM 2143 C CA . LYS A 1 279 ? 6.114 11.371 15.014 1.00 94.62 279 LYS A CA 1
ATOM 2144 C C . LYS A 1 279 ? 5.998 12.596 14.113 1.00 94.62 279 LYS A C 1
ATOM 2146 O O . LYS A 1 279 ? 6.895 13.435 14.132 1.00 94.62 279 LYS A O 1
ATOM 2151 N N . GLY A 1 280 ? 4.877 12.724 13.416 1.00 94.94 280 GLY A N 1
ATOM 2152 C CA . GLY A 1 280 ? 4.487 13.932 12.693 1.00 94.94 280 GLY A CA 1
ATOM 2153 C C . GLY A 1 280 ? 2.978 13.989 12.474 1.00 94.94 280 GLY A C 1
ATOM 2154 O O . GLY A 1 280 ? 2.203 13.395 13.231 1.00 94.94 280 GLY A O 1
ATOM 2155 N N . ILE A 1 281 ? 2.573 14.688 11.422 1.00 95.38 281 ILE A N 1
ATOM 2156 C CA . ILE A 1 281 ? 1.208 14.772 10.906 1.00 95.38 281 ILE A CA 1
ATOM 2157 C C . ILE A 1 281 ? 1.170 14.533 9.391 1.00 95.38 281 ILE A C 1
ATOM 2159 O O . ILE A 1 281 ? 2.180 14.681 8.699 1.00 95.38 281 ILE A O 1
ATOM 2163 N N . ILE A 1 282 ? -0.015 14.246 8.849 1.00 95.25 282 ILE A N 1
ATOM 2164 C CA . ILE A 1 282 ? -0.283 14.381 7.409 1.00 95.25 282 ILE A CA 1
ATOM 2165 C C . ILE A 1 282 ? -0.343 15.880 7.080 1.00 95.25 282 ILE A C 1
ATOM 2167 O O . ILE A 1 282 ? -1.351 16.556 7.302 1.00 95.25 282 ILE A O 1
ATOM 2171 N N . SER A 1 283 ? 0.761 16.433 6.582 1.00 93.44 283 SER A N 1
ATOM 2172 C CA . SER A 1 283 ? 0.924 17.861 6.292 1.00 93.44 283 SER A CA 1
ATOM 2173 C C . SER A 1 283 ? 0.101 18.322 5.087 1.00 93.44 283 SER A C 1
ATOM 2175 O O . SER A 1 283 ? -0.404 19.451 5.092 1.00 93.44 283 SER A O 1
ATOM 2177 N N . ALA A 1 284 ? -0.033 17.471 4.066 1.00 92.31 284 ALA A N 1
ATOM 2178 C CA . ALA A 1 284 ? -0.833 17.692 2.861 1.00 92.31 284 ALA A CA 1
ATOM 2179 C C . ALA A 1 284 ? -1.133 16.362 2.147 1.00 92.31 284 ALA A C 1
ATOM 2181 O O . ALA A 1 284 ? -0.409 15.385 2.319 1.00 92.31 284 ALA A O 1
ATOM 2182 N N . ILE A 1 285 ? -2.165 16.363 1.306 1.00 91.62 285 ILE A N 1
ATOM 2183 C CA . ILE A 1 285 ? -2.448 15.323 0.309 1.00 91.62 285 ILE A CA 1
ATOM 2184 C C . ILE A 1 285 ? -2.212 15.987 -1.052 1.00 91.62 285 ILE A C 1
ATOM 2186 O O . ILE A 1 285 ? -2.614 17.141 -1.225 1.00 91.62 285 ILE A O 1
ATOM 2190 N N . ARG A 1 286 ? -1.494 15.324 -1.962 1.00 88.81 286 ARG A N 1
ATOM 2191 C CA . ARG A 1 286 ? -1.000 15.907 -3.224 1.00 88.81 286 ARG A CA 1
ATOM 2192 C C . ARG A 1 286 ? -1.100 14.935 -4.381 1.00 88.81 286 ARG A C 1
ATOM 2194 O O . ARG A 1 286 ? -1.144 13.735 -4.148 1.00 88.81 286 ARG A O 1
ATOM 2201 N N . ASP A 1 287 ? -1.013 15.456 -5.597 1.00 87.25 287 ASP A N 1
ATOM 2202 C CA . ASP A 1 287 ? -0.636 14.667 -6.770 1.00 87.25 287 ASP A CA 1
ATOM 2203 C C . ASP A 1 287 ? 0.901 14.633 -6.878 1.00 87.25 287 ASP A C 1
ATOM 2205 O O . ASP A 1 287 ? 1.555 15.672 -6.744 1.00 87.25 287 ASP A O 1
ATOM 2209 N N . ILE A 1 288 ? 1.505 13.466 -7.118 1.00 81.44 288 ILE A N 1
ATOM 2210 C CA . ILE A 1 288 ? 2.955 13.363 -7.351 1.00 81.44 288 ILE A CA 1
ATOM 2211 C C . ILE A 1 288 ? 3.387 14.146 -8.602 1.00 81.44 288 ILE A C 1
ATOM 2213 O O . ILE A 1 288 ? 4.520 14.604 -8.660 1.00 81.44 288 ILE A O 1
ATOM 2217 N N . GLY A 1 289 ? 2.485 14.400 -9.555 1.00 78.75 289 GLY A N 1
ATOM 2218 C CA . GLY A 1 289 ? 2.710 15.261 -10.720 1.00 78.75 289 GLY A CA 1
ATOM 2219 C C . GLY A 1 289 ? 3.088 16.708 -10.378 1.00 78.75 289 GLY A C 1
ATOM 2220 O O . GLY A 1 289 ? 3.665 17.399 -11.215 1.00 78.75 289 GLY A O 1
ATOM 2221 N N . GLU A 1 290 ? 2.838 17.170 -9.144 1.00 79.38 290 GLU A N 1
ATOM 2222 C CA . GLU A 1 290 ? 3.345 18.458 -8.638 1.00 79.38 290 GLU A CA 1
ATOM 2223 C C . GLU A 1 290 ? 4.886 18.503 -8.537 1.00 79.38 290 GLU A C 1
ATOM 2225 O O . GLU A 1 290 ? 5.460 19.585 -8.395 1.00 79.38 290 GLU A O 1
ATOM 2230 N N . VAL A 1 291 ? 5.548 17.340 -8.557 1.00 71.50 291 VAL A N 1
ATOM 2231 C CA . VAL A 1 291 ? 6.958 17.155 -8.174 1.00 71.50 291 VAL A CA 1
ATOM 2232 C C . VAL A 1 291 ? 7.722 16.152 -9.061 1.00 71.50 291 VAL A C 1
ATOM 2234 O O . VAL A 1 291 ? 8.908 16.356 -9.304 1.00 71.50 291 VAL A O 1
ATOM 2237 N N . GLU A 1 292 ? 7.051 15.143 -9.621 1.00 73.44 292 GLU A N 1
ATOM 2238 C CA . GLU A 1 292 ? 7.495 14.283 -10.730 1.00 73.44 292 GLU A CA 1
ATOM 2239 C C . GLU A 1 292 ? 6.435 14.330 -11.852 1.00 73.44 292 GLU A C 1
ATOM 2241 O O . GLU A 1 292 ? 5.490 13.538 -11.834 1.00 73.44 292 GLU A O 1
ATOM 2246 N N . PRO A 1 293 ? 6.550 15.255 -12.830 1.00 71.25 293 PRO A N 1
ATOM 2247 C CA . PRO A 1 293 ? 5.504 15.510 -13.829 1.00 71.25 293 PRO A CA 1
ATOM 2248 C C . PRO A 1 293 ? 5.032 14.273 -14.608 1.00 71.25 293 PRO A C 1
ATOM 2250 O O . PRO A 1 293 ? 3.845 14.155 -14.909 1.00 71.25 293 PRO A O 1
ATOM 2253 N N . ASP A 1 294 ? 5.938 13.331 -14.876 1.00 64.56 294 ASP A N 1
ATOM 2254 C CA . ASP A 1 294 ? 5.671 12.114 -15.654 1.00 64.56 294 ASP A CA 1
ATOM 2255 C C . ASP A 1 294 ? 4.816 11.071 -14.904 1.00 64.56 294 ASP A C 1
ATOM 2257 O O . ASP A 1 294 ? 4.387 10.083 -15.498 1.00 64.56 294 ASP A O 1
ATOM 2261 N N . LYS A 1 295 ? 4.540 11.285 -13.608 1.00 67.69 295 LYS A N 1
ATOM 2262 C CA . LYS A 1 295 ? 3.732 10.394 -12.756 1.00 67.69 295 LYS A CA 1
ATOM 2263 C C . LYS A 1 295 ? 2.373 10.977 -12.339 1.00 67.69 295 LYS A C 1
ATOM 2265 O O . LYS A 1 295 ? 1.754 10.490 -11.392 1.00 67.69 295 LYS A O 1
ATOM 2270 N N . SER A 1 296 ? 1.898 12.020 -13.025 1.00 73.12 296 SER A N 1
ATOM 2271 C CA . SER A 1 296 ? 0.630 12.692 -12.697 1.00 73.12 296 SER A CA 1
ATOM 2272 C C . SER A 1 296 ? -0.554 11.724 -12.517 1.00 73.12 296 SER A C 1
ATOM 2274 O O . SER A 1 296 ? -0.694 10.751 -13.263 1.00 73.12 296 SER A O 1
ATOM 2276 N N . GLY A 1 297 ? -1.418 12.002 -11.539 1.00 74.69 297 GLY A N 1
ATOM 2277 C CA . GLY A 1 297 ? -2.582 11.185 -11.192 1.00 74.69 297 GLY A CA 1
ATOM 2278 C C . GLY A 1 297 ? -2.359 10.187 -10.049 1.00 74.69 297 GLY A C 1
ATOM 2279 O O . GLY A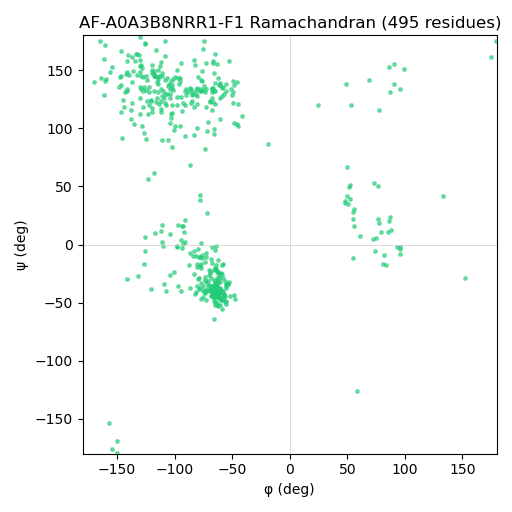 1 297 ? -3.309 9.506 -9.665 1.00 74.69 297 GLY A O 1
ATOM 2280 N N . ILE A 1 298 ? -1.149 10.095 -9.480 1.00 81.19 298 ILE A N 1
ATOM 2281 C CA . ILE A 1 298 ? -0.904 9.339 -8.240 1.00 81.19 298 ILE A CA 1
ATOM 2282 C C . ILE A 1 298 ? -1.007 10.290 -7.042 1.00 81.19 298 ILE A C 1
ATOM 2284 O O . ILE A 1 298 ? -0.163 11.166 -6.850 1.00 81.19 298 ILE A O 1
ATOM 2288 N N . THR A 1 299 ? -1.997 10.071 -6.180 1.00 88.12 299 THR A N 1
ATOM 2289 C CA . THR A 1 299 ? -2.088 10.720 -4.865 1.00 88.12 299 THR A CA 1
ATOM 2290 C C . THR A 1 299 ? -0.960 10.263 -3.932 1.00 88.12 299 THR A C 1
ATOM 2292 O O . THR A 1 299 ? -0.716 9.062 -3.796 1.00 88.12 299 THR A O 1
ATOM 2295 N N . ILE A 1 300 ? -0.322 11.205 -3.237 1.00 90.62 300 ILE A N 1
ATOM 2296 C CA . ILE A 1 300 ? 0.692 10.979 -2.197 1.00 90.62 300 ILE A CA 1
ATOM 2297 C C . ILE A 1 300 ? 0.371 11.765 -0.919 1.00 90.62 300 ILE A C 1
ATOM 2299 O O . ILE A 1 300 ? -0.263 12.824 -0.944 1.00 90.62 300 ILE A O 1
ATOM 2303 N N . LEU A 1 301 ? 0.847 11.252 0.214 1.00 92.94 301 LEU A N 1
ATOM 2304 C CA . LEU A 1 301 ? 0.685 11.839 1.542 1.00 92.94 301 LEU A CA 1
ATOM 2305 C C . LEU A 1 301 ? 1.986 12.539 1.942 1.00 92.94 301 LEU A C 1
ATOM 2307 O O . LEU A 1 301 ? 3.000 11.881 2.157 1.00 92.94 301 LEU A O 1
ATOM 2311 N N . GLN A 1 302 ? 1.979 13.865 2.057 1.00 93.25 302 GLN A N 1
ATOM 2312 C CA . GLN A 1 302 ? 3.116 14.617 2.596 1.00 93.25 302 GLN A CA 1
ATOM 2313 C C . GLN A 1 302 ? 3.085 14.562 4.129 1.00 93.25 302 GLN A C 1
ATOM 2315 O O . GLN A 1 302 ? 2.043 14.833 4.728 1.00 93.25 302 GLN A O 1
ATOM 2320 N N . THR A 1 303 ? 4.225 14.309 4.773 1.00 93.25 303 THR A N 1
ATOM 2321 C CA . THR A 1 303 ? 4.372 14.330 6.237 1.00 93.25 303 THR A CA 1
ATOM 2322 C C . THR A 1 303 ? 5.558 15.185 6.692 1.00 93.25 303 THR A C 1
ATOM 2324 O O . THR A 1 303 ? 6.513 15.391 5.944 1.00 93.25 303 THR A O 1
ATOM 2327 N N . ASP A 1 304 ? 5.494 15.694 7.924 1.00 92.62 304 ASP A N 1
ATOM 2328 C CA . ASP A 1 304 ? 6.610 16.328 8.640 1.00 92.62 304 ASP A CA 1
ATOM 2329 C C . ASP A 1 304 ? 7.306 15.365 9.625 1.00 92.62 304 ASP A C 1
ATOM 2331 O O . ASP A 1 304 ? 8.311 15.727 10.242 1.00 92.62 304 ASP A O 1
ATOM 2335 N N . ALA A 1 305 ? 6.825 14.119 9.740 1.00 91.69 305 ALA A N 1
ATOM 2336 C CA . ALA A 1 305 ? 7.529 13.060 10.453 1.00 91.69 305 ALA A CA 1
ATOM 2337 C C . ALA A 1 305 ? 8.920 12.863 9.832 1.00 91.69 305 ALA A C 1
ATOM 2339 O O . ALA A 1 305 ? 9.069 12.830 8.610 1.00 91.69 305 ALA A O 1
ATOM 2340 N N . SER A 1 306 ? 9.957 12.738 10.663 1.00 88.50 306 SER A N 1
ATOM 2341 C CA . SER A 1 306 ? 11.334 12.622 10.175 1.00 88.50 306 SER A CA 1
ATOM 2342 C C . SER A 1 306 ? 11.550 11.301 9.433 1.00 88.50 306 SER A C 1
ATOM 2344 O O . SER A 1 306 ? 11.487 10.230 10.042 1.00 88.50 306 SER A O 1
ATOM 2346 N N . VAL A 1 307 ? 11.845 11.383 8.136 1.00 86.12 307 VAL A N 1
ATOM 2347 C CA . VAL A 1 307 ? 12.243 10.251 7.291 1.00 86.12 307 VAL A CA 1
ATOM 2348 C C . VAL A 1 307 ? 13.746 10.322 7.028 1.00 86.12 307 VAL A C 1
ATOM 2350 O O . VAL A 1 307 ? 14.302 11.396 6.813 1.00 86.12 307 VAL A O 1
ATOM 2353 N N . LEU A 1 308 ? 14.413 9.169 7.083 1.00 79.25 308 LEU A N 1
ATOM 2354 C CA . LEU A 1 308 ? 15.840 9.009 6.801 1.00 79.25 308 LEU A CA 1
ATOM 2355 C C . LEU A 1 308 ? 16.051 7.854 5.805 1.00 79.25 308 LEU A C 1
ATOM 2357 O O . LEU A 1 308 ? 15.187 6.976 5.712 1.00 79.25 308 LEU A O 1
ATOM 2361 N N . PRO A 1 309 ? 17.194 7.807 5.091 1.00 78.44 309 PRO A N 1
ATOM 2362 C CA . PRO A 1 309 ? 17.540 6.685 4.222 1.00 78.44 309 PRO A CA 1
ATOM 2363 C C . PRO A 1 309 ? 17.407 5.332 4.936 1.00 78.44 309 PRO A C 1
ATOM 2365 O O . PRO A 1 309 ? 17.939 5.138 6.030 1.00 78.44 309 PRO A O 1
ATOM 2368 N N . GLY A 1 310 ? 16.683 4.403 4.309 1.00 79.25 310 GLY A N 1
ATOM 2369 C CA . GLY A 1 310 ? 16.341 3.093 4.871 1.00 79.25 310 GLY A CA 1
ATOM 2370 C C . GLY A 1 310 ? 14.966 3.009 5.550 1.00 79.25 310 GLY A C 1
ATOM 2371 O O . GLY A 1 310 ? 14.529 1.901 5.852 1.00 79.25 310 GLY A O 1
ATOM 2372 N N . ASN A 1 311 ? 14.246 4.125 5.737 1.00 87.75 311 ASN A N 1
ATOM 2373 C CA . ASN A 1 311 ? 12.823 4.097 6.111 1.00 87.75 311 ASN A CA 1
ATOM 2374 C C . ASN A 1 311 ? 11.894 3.762 4.925 1.00 87.75 311 ASN A C 1
ATOM 2376 O O . ASN A 1 311 ? 10.741 3.416 5.168 1.00 87.75 311 ASN A O 1
ATOM 2380 N N . SER A 1 312 ? 12.365 3.861 3.672 1.00 90.81 312 SER A N 1
ATOM 2381 C CA . SER A 1 312 ? 11.605 3.491 2.464 1.00 90.81 312 SER A CA 1
ATOM 2382 C C . SER A 1 312 ? 10.989 2.097 2.605 1.00 90.81 312 SER A C 1
ATOM 2384 O O . SER A 1 312 ? 11.679 1.166 3.020 1.00 90.81 312 SER A O 1
ATOM 2386 N N . GLY A 1 313 ? 9.699 1.962 2.307 1.00 93.44 313 GLY A N 1
ATOM 2387 C CA . GLY A 1 313 ? 8.911 0.740 2.469 1.00 93.44 313 GLY A CA 1
ATOM 2388 C C . GLY A 1 313 ? 8.391 0.491 3.892 1.00 93.44 313 GLY A C 1
ATOM 2389 O O . GLY A 1 313 ? 7.562 -0.394 4.093 1.00 93.44 313 GLY A O 1
ATOM 2390 N N . GLY A 1 314 ? 8.833 1.267 4.886 1.00 94.56 314 GLY A N 1
ATOM 2391 C CA . GLY A 1 314 ? 8.346 1.201 6.266 1.00 94.56 314 GLY A CA 1
ATOM 2392 C C . GLY A 1 314 ? 6.932 1.782 6.429 1.00 94.56 314 GLY A C 1
ATOM 2393 O O . GLY A 1 314 ? 6.507 2.614 5.621 1.00 94.56 314 GLY A O 1
ATOM 2394 N N . PRO A 1 315 ? 6.175 1.368 7.461 1.00 95.88 315 PRO A N 1
ATOM 2395 C CA . PRO A 1 315 ? 4.808 1.829 7.654 1.00 95.88 315 PRO A CA 1
ATOM 2396 C C . PRO A 1 315 ? 4.748 3.247 8.240 1.00 95.88 315 PRO A C 1
ATOM 2398 O O . PRO A 1 315 ? 5.490 3.605 9.161 1.00 95.88 315 PRO A O 1
ATOM 2401 N N . MET A 1 316 ? 3.780 4.021 7.753 1.00 96.31 316 MET A N 1
ATOM 2402 C CA . MET A 1 316 ? 3.238 5.213 8.397 1.00 96.31 316 MET A CA 1
ATOM 2403 C C . MET A 1 316 ? 1.876 4.856 8.999 1.00 96.31 316 MET A C 1
ATOM 2405 O O . MET A 1 316 ? 1.008 4.340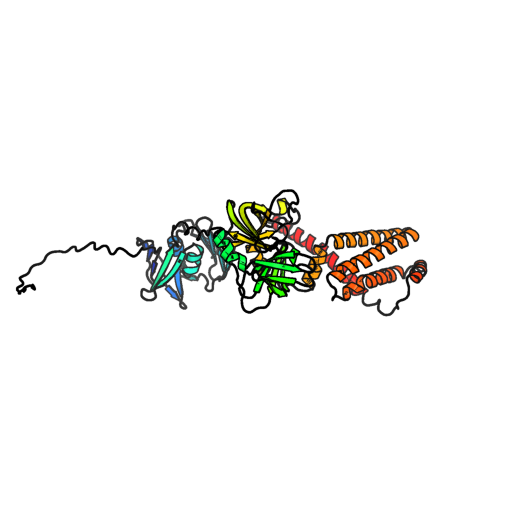 8.296 1.00 96.31 316 MET A O 1
ATOM 2409 N N . LEU A 1 317 ? 1.692 5.115 10.292 1.00 95.44 317 LEU A N 1
ATOM 2410 C CA . LEU A 1 317 ? 0.549 4.665 11.085 1.00 95.44 317 LEU A CA 1
ATOM 2411 C C . LEU A 1 317 ? -0.267 5.832 11.626 1.00 95.44 317 LEU A C 1
ATOM 2413 O O . LEU A 1 317 ? 0.317 6.828 12.049 1.00 95.44 317 LEU A O 1
ATOM 2417 N N . ASN A 1 318 ? -1.587 5.668 11.712 1.00 92.81 318 ASN A N 1
ATOM 2418 C CA . ASN A 1 318 ? -2.448 6.551 12.498 1.00 92.81 318 ASN A CA 1
ATOM 2419 C C . ASN A 1 318 ? -2.292 6.285 14.015 1.00 92.81 318 ASN A C 1
ATOM 2421 O O . ASN A 1 318 ? -1.622 5.346 14.452 1.00 92.81 318 ASN A O 1
ATOM 2425 N N . MET A 1 319 ? -2.953 7.096 14.847 1.00 89.88 319 MET A N 1
ATOM 2426 C CA . MET A 1 319 ? -2.971 6.887 16.305 1.00 89.88 319 MET A CA 1
ATOM 2427 C C . MET A 1 319 ? -3.918 5.756 16.765 1.00 89.88 319 MET A C 1
ATOM 2429 O O . MET A 1 319 ? -4.024 5.521 17.963 1.00 89.88 319 MET A O 1
ATOM 2433 N N . GLY A 1 320 ? -4.595 5.056 15.850 1.00 86.62 320 GLY A N 1
ATOM 2434 C CA . GLY A 1 320 ? -5.307 3.801 16.125 1.00 86.62 320 GLY A CA 1
ATOM 2435 C C . GLY A 1 320 ? -4.410 2.560 16.010 1.00 86.62 320 GLY A C 1
ATOM 2436 O O . GLY A 1 320 ? -4.831 1.464 16.372 1.00 86.62 320 GLY A O 1
ATOM 2437 N N . GLY A 1 321 ? -3.165 2.715 15.535 1.00 85.56 321 GLY A N 1
ATOM 2438 C CA . GLY A 1 321 ? -2.242 1.600 15.308 1.00 85.56 321 GLY A CA 1
ATOM 2439 C C . GLY A 1 321 ? -2.357 0.947 13.929 1.00 85.56 321 GLY A C 1
ATOM 2440 O O . GLY A 1 321 ? -1.809 -0.133 13.717 1.00 85.56 321 GLY A O 1
ATOM 2441 N N . GLU A 1 322 ? -3.064 1.581 12.996 1.00 91.50 322 GLU A N 1
ATOM 2442 C CA . GLU A 1 322 ? -3.318 1.064 11.653 1.00 91.50 322 GLU A CA 1
ATOM 2443 C C . GLU A 1 322 ? -2.417 1.769 10.636 1.00 91.50 322 GLU A C 1
ATOM 2445 O O . GLU A 1 322 ? -2.202 2.982 10.708 1.00 91.50 322 GLU A O 1
ATOM 2450 N N . VAL A 1 323 ? -1.903 1.023 9.658 1.00 94.38 323 VAL A N 1
ATOM 2451 C CA . VAL A 1 323 ? -1.092 1.598 8.575 1.00 94.38 323 VAL A CA 1
ATOM 2452 C C . VAL A 1 323 ? -1.975 2.447 7.667 1.00 94.38 323 VAL A C 1
ATOM 2454 O O . VAL A 1 323 ? -2.939 1.940 7.103 1.00 94.38 323 VAL A O 1
ATOM 2457 N N . VAL A 1 324 ? -1.619 3.718 7.496 1.00 94.75 324 VAL A N 1
ATOM 2458 C CA . VAL A 1 324 ? -2.253 4.670 6.567 1.00 94.75 324 VAL A CA 1
ATOM 2459 C C . VAL A 1 324 ? -1.452 4.859 5.279 1.00 94.75 324 VAL A C 1
ATOM 2461 O O . VAL A 1 324 ? -2.012 5.212 4.242 1.00 94.75 324 VAL A O 1
ATOM 2464 N N . GLY A 1 325 ? -0.146 4.587 5.310 1.00 94.62 325 GLY A N 1
ATOM 2465 C CA . GLY A 1 325 ? 0.695 4.670 4.123 1.00 94.62 325 GLY A CA 1
ATOM 2466 C C . GLY A 1 325 ? 2.052 3.995 4.265 1.00 94.62 325 GLY A C 1
ATOM 2467 O O . GLY A 1 325 ? 2.421 3.509 5.333 1.00 94.62 325 GLY A O 1
ATOM 2468 N N . ILE A 1 326 ? 2.788 3.971 3.161 1.00 95.62 326 ILE A N 1
ATOM 2469 C CA . ILE A 1 326 ? 4.100 3.333 3.015 1.00 95.62 326 ILE A CA 1
ATOM 2470 C C . ILE A 1 326 ? 5.103 4.435 2.729 1.00 95.62 326 ILE A C 1
ATOM 2472 O O . ILE A 1 326 ? 4.925 5.194 1.776 1.00 95.62 326 ILE A O 1
ATOM 2476 N N . ILE A 1 327 ? 6.133 4.557 3.558 1.00 93.69 327 ILE A N 1
ATOM 2477 C CA . ILE A 1 327 ? 7.100 5.644 3.439 1.00 93.69 327 ILE A CA 1
ATOM 2478 C C . ILE A 1 327 ? 7.867 5.528 2.137 1.00 93.69 327 ILE A C 1
ATOM 2480 O O . ILE A 1 327 ? 8.384 4.468 1.799 1.00 93.69 327 ILE A O 1
ATOM 2484 N N . PHE A 1 328 ? 7.947 6.651 1.438 1.00 83.12 328 PHE A N 1
ATOM 2485 C CA . PHE A 1 328 ? 8.557 6.781 0.134 1.00 83.12 328 PHE A CA 1
ATOM 2486 C C . PHE A 1 328 ? 9.521 7.976 0.188 1.00 83.12 328 PHE A C 1
ATOM 2488 O O . PHE A 1 328 ? 9.113 9.125 0.375 1.00 83.12 328 PHE A O 1
ATOM 2495 N N . ALA A 1 329 ? 10.820 7.696 0.084 1.00 64.25 329 ALA A N 1
ATOM 2496 C CA . ALA A 1 329 ? 11.871 8.709 0.070 1.00 64.25 329 ALA A CA 1
ATOM 2497 C C . ALA A 1 329 ? 12.434 8.846 -1.351 1.00 64.25 329 ALA A C 1
ATOM 2499 O O . ALA A 1 329 ? 12.824 7.845 -1.944 1.00 64.25 329 ALA A O 1
ATOM 2500 N N . GLY A 1 330 ? 12.513 10.073 -1.875 1.00 54.66 330 GLY A N 1
ATOM 2501 C CA . GLY A 1 330 ? 13.153 10.349 -3.172 1.00 54.66 330 GLY A CA 1
ATOM 2502 C C . GLY A 1 330 ? 12.609 11.569 -3.918 1.00 54.66 330 GLY A C 1
ATOM 2503 O O . GLY A 1 330 ? 13.354 12.239 -4.627 1.00 54.66 330 GLY A O 1
ATOM 2504 N N . VAL A 1 331 ? 11.336 11.916 -3.717 1.00 52.62 331 VAL A N 1
ATOM 2505 C CA . VAL A 1 331 ? 10.728 13.087 -4.364 1.00 52.62 331 VAL A CA 1
ATOM 2506 C C . VAL A 1 331 ? 11.242 14.390 -3.748 1.00 52.62 331 VAL A C 1
ATOM 2508 O O . VAL A 1 331 ? 11.014 14.672 -2.572 1.00 52.62 331 VAL A O 1
ATOM 2511 N N . GLY A 1 332 ? 11.893 15.214 -4.572 1.00 49.19 332 GLY A N 1
ATOM 2512 C CA . GLY A 1 332 ? 12.320 16.562 -4.195 1.00 49.19 332 GLY A CA 1
ATOM 2513 C C . GLY A 1 332 ? 13.566 16.618 -3.306 1.00 49.19 332 GLY A C 1
ATOM 2514 O O . GLY A 1 332 ? 13.547 17.309 -2.284 1.00 49.19 332 GLY A O 1
ATOM 2515 N N . GLU A 1 333 ? 14.653 15.933 -3.689 1.00 47.03 333 GLU A N 1
ATOM 2516 C CA . GLU A 1 333 ? 15.965 16.098 -3.040 1.00 47.03 333 GLU A CA 1
ATOM 2517 C C . GLU A 1 333 ? 16.302 17.589 -2.827 1.00 47.03 333 GLU A C 1
ATOM 2519 O O . GLU A 1 333 ? 16.357 18.383 -3.767 1.00 47.03 333 GLU A O 1
ATOM 2524 N N . GLY A 1 334 ? 16.518 17.975 -1.565 1.00 52.53 334 GLY A N 1
ATOM 2525 C CA . GLY A 1 334 ? 16.822 19.354 -1.166 1.00 52.53 334 GLY A CA 1
ATOM 2526 C C . GLY A 1 334 ? 15.627 20.227 -0.750 1.00 52.53 334 GLY A C 1
ATOM 2527 O O . GLY A 1 334 ? 15.856 21.361 -0.336 1.00 52.53 334 GLY A O 1
ATOM 2528 N N . LEU A 1 335 ? 14.382 19.733 -0.803 1.00 57.94 335 LEU A N 1
ATOM 2529 C CA . LEU A 1 335 ? 13.186 20.482 -0.364 1.00 57.94 335 LEU A CA 1
ATOM 2530 C C . LEU A 1 335 ? 12.755 20.222 1.095 1.00 57.94 335 LEU A C 1
ATOM 2532 O O . LEU A 1 335 ? 11.798 20.841 1.552 1.00 57.94 335 LEU A O 1
ATOM 2536 N N . GLU A 1 336 ? 13.435 19.324 1.819 1.00 68.44 336 GLU A N 1
ATOM 2537 C CA . GLU A 1 336 ? 13.093 18.902 3.198 1.00 68.44 336 GLU A CA 1
ATOM 2538 C C . GLU A 1 336 ? 11.646 18.370 3.360 1.00 68.44 336 GLU A C 1
ATOM 2540 O O . GLU A 1 336 ? 11.056 18.446 4.438 1.00 68.44 336 GLU A O 1
ATOM 2545 N N . LEU A 1 337 ? 11.066 17.809 2.290 1.00 79.88 337 LEU A N 1
ATOM 2546 C CA . LEU A 1 337 ? 9.728 17.208 2.292 1.00 79.88 337 LEU A CA 1
ATOM 2547 C C . LEU A 1 337 ? 9.805 15.680 2.355 1.00 79.88 337 LEU A C 1
ATOM 2549 O O . LEU A 1 337 ? 10.580 15.065 1.628 1.00 79.88 337 LEU A O 1
ATOM 2553 N N . ASN A 1 338 ? 8.947 15.076 3.179 1.00 89.00 338 ASN A N 1
ATOM 2554 C CA . ASN A 1 338 ? 8.818 13.626 3.304 1.00 89.00 338 ASN A CA 1
ATOM 2555 C C . ASN A 1 338 ? 7.446 13.175 2.795 1.00 89.00 338 ASN A C 1
ATOM 2557 O O . ASN A 1 338 ? 6.445 13.875 2.984 1.00 89.00 338 ASN A O 1
ATOM 2561 N N . PHE A 1 339 ? 7.393 11.995 2.175 1.00 91.75 339 PHE A N 1
ATOM 2562 C CA . PHE A 1 339 ? 6.192 11.485 1.522 1.00 91.75 339 PHE A CA 1
ATOM 2563 C C . PHE A 1 339 ? 5.913 10.018 1.872 1.00 91.75 339 PHE A C 1
ATOM 2565 O O . PHE A 1 339 ? 6.796 9.258 2.275 1.00 91.75 339 PHE A O 1
ATOM 2572 N N . ALA A 1 340 ? 4.655 9.625 1.709 1.00 93.56 340 ALA A N 1
ATOM 2573 C CA . ALA A 1 340 ? 4.195 8.251 1.794 1.00 93.56 340 ALA A CA 1
ATOM 2574 C C . ALA A 1 340 ? 3.127 7.973 0.729 1.00 93.56 340 ALA A C 1
ATOM 2576 O O . ALA A 1 340 ? 2.340 8.850 0.367 1.00 93.56 340 ALA A O 1
ATOM 2577 N N . LEU A 1 341 ? 3.082 6.734 0.258 1.00 92.38 341 LEU A N 1
ATOM 2578 C CA . LEU A 1 341 ? 2.053 6.225 -0.642 1.00 92.38 341 LEU A CA 1
ATOM 2579 C C . LEU A 1 341 ? 0.846 5.754 0.191 1.00 92.38 341 LEU A C 1
ATOM 2581 O O . LEU A 1 341 ? 1.063 5.018 1.157 1.00 92.38 341 LEU A O 1
ATOM 2585 N N . PRO A 1 342 ? -0.401 6.143 -0.136 1.00 92.69 342 PRO A N 1
ATOM 2586 C CA . PRO A 1 342 ? -1.605 5.607 0.500 1.00 92.69 342 PRO A CA 1
ATOM 2587 C C . PRO A 1 342 ? -1.637 4.071 0.516 1.00 92.69 342 PRO A C 1
ATOM 2589 O O . PRO A 1 342 ? -1.397 3.420 -0.502 1.00 92.69 342 PRO A O 1
ATOM 2592 N N . ILE A 1 343 ? -1.969 3.472 1.665 1.00 91.56 343 ILE A N 1
ATOM 2593 C CA . ILE A 1 343 ? -1.952 2.005 1.840 1.00 91.56 343 ILE A CA 1
ATOM 2594 C C . ILE A 1 343 ? -2.942 1.267 0.919 1.00 91.56 343 ILE A C 1
ATOM 2596 O O . ILE A 1 343 ? -2.734 0.106 0.565 1.00 91.56 343 ILE A O 1
ATOM 2600 N N . GLU A 1 344 ? -4.000 1.952 0.484 1.00 87.25 344 GLU A N 1
ATOM 2601 C CA . GLU A 1 344 ? -5.006 1.450 -0.457 1.00 87.25 344 GLU A CA 1
ATOM 2602 C C . GLU A 1 344 ? -4.414 1.008 -1.805 1.00 87.25 344 GLU A C 1
ATOM 2604 O O . GLU A 1 344 ? -4.912 0.054 -2.408 1.00 87.25 344 GLU A O 1
ATOM 2609 N N . TYR A 1 345 ? -3.300 1.603 -2.247 1.00 85.94 345 TYR A N 1
ATOM 2610 C CA . TYR A 1 345 ? -2.611 1.186 -3.470 1.00 85.94 345 TYR A CA 1
ATOM 2611 C C . TYR A 1 345 ? -2.099 -0.249 -3.398 1.00 85.94 345 TYR A C 1
ATOM 2613 O O . TYR A 1 345 ? -2.147 -0.963 -4.401 1.00 85.94 345 TYR A O 1
ATOM 2621 N N . CYS A 1 346 ? -1.707 -0.736 -2.218 1.00 85.69 346 CYS A N 1
ATOM 2622 C CA . CYS A 1 346 ? -1.333 -2.138 -2.072 1.00 85.69 346 CYS A CA 1
ATOM 2623 C C . CYS A 1 346 ? -2.492 -3.089 -2.386 1.00 85.69 346 CYS A C 1
ATOM 2625 O O . CYS A 1 346 ? -2.237 -4.202 -2.835 1.00 85.69 346 CYS A O 1
ATOM 2627 N N . LEU A 1 347 ? -3.758 -2.682 -2.230 1.00 82.75 347 LEU A N 1
ATOM 2628 C CA . LEU A 1 347 ? -4.903 -3.508 -2.633 1.00 82.75 347 LEU A CA 1
ATOM 2629 C C . LEU A 1 347 ? -4.977 -3.652 -4.162 1.00 82.75 347 LEU A C 1
ATOM 2631 O O . LEU A 1 347 ? -5.252 -4.746 -4.659 1.00 82.75 347 LEU A O 1
ATOM 2635 N N . ALA A 1 348 ? -4.668 -2.583 -4.903 1.00 78.31 348 ALA A N 1
ATOM 2636 C CA . ALA A 1 348 ? -4.563 -2.617 -6.361 1.00 78.31 348 ALA A CA 1
ATOM 2637 C C . ALA A 1 348 ? -3.367 -3.472 -6.820 1.00 78.31 348 ALA A C 1
ATOM 2639 O O . ALA A 1 348 ? -3.521 -4.332 -7.687 1.00 78.31 348 ALA A O 1
ATOM 2640 N N . VAL A 1 349 ? -2.198 -3.315 -6.186 1.00 78.00 349 VAL A N 1
ATOM 2641 C CA . VAL A 1 349 ? -1.001 -4.122 -6.486 1.00 78.00 349 VAL A CA 1
ATOM 2642 C C . VAL A 1 349 ? -1.219 -5.603 -6.151 1.00 78.00 349 VAL A C 1
ATOM 2644 O O . VAL A 1 349 ? -0.852 -6.472 -6.940 1.00 78.00 349 VAL A O 1
ATOM 2647 N N . ARG A 1 350 ? -1.910 -5.922 -5.047 1.00 82.12 350 ARG A N 1
ATOM 2648 C CA . ARG A 1 350 ? -2.258 -7.303 -4.664 1.00 82.12 350 ARG A CA 1
ATOM 2649 C C . ARG A 1 350 ? -3.155 -7.998 -5.691 1.00 82.12 350 ARG A C 1
ATOM 2651 O O . ARG A 1 350 ? -3.055 -9.213 -5.860 1.00 82.12 350 ARG A O 1
ATOM 2658 N N . ALA A 1 351 ? -3.998 -7.234 -6.388 1.00 76.50 351 ALA A N 1
ATOM 2659 C CA . ALA A 1 351 ? -4.897 -7.730 -7.428 1.00 76.50 351 ALA A CA 1
ATOM 2660 C C . ALA A 1 351 ? -4.216 -7.986 -8.791 1.00 76.50 351 ALA A C 1
ATOM 2662 O O . ALA A 1 351 ? -4.831 -8.615 -9.656 1.00 76.50 351 ALA A O 1
ATOM 2663 N N . LYS A 1 352 ? -2.966 -7.542 -8.999 1.00 74.88 352 LYS A N 1
ATOM 2664 C CA . LYS A 1 352 ? -2.199 -7.825 -10.226 1.00 74.88 352 LYS A CA 1
ATOM 2665 C C . LYS A 1 352 ? -1.895 -9.328 -10.394 1.00 74.88 352 LYS A C 1
ATOM 2667 O O . LYS A 1 352 ? -1.977 -10.088 -9.421 1.00 74.88 352 LYS A O 1
ATOM 2672 N N . PRO A 1 353 ? -1.497 -9.792 -11.596 1.00 69.31 353 PRO A N 1
ATOM 2673 C CA . PRO A 1 353 ? -0.873 -11.107 -11.780 1.00 69.31 353 PRO A CA 1
ATOM 2674 C C . PRO A 1 353 ? 0.344 -11.320 -10.854 1.00 69.31 353 PRO A C 1
ATOM 2676 O O . PRO A 1 353 ? 0.874 -10.354 -10.307 1.00 69.31 353 PRO A O 1
ATOM 2679 N N . PRO A 1 354 ? 0.757 -12.568 -10.560 1.00 77.50 354 PRO A N 1
ATOM 2680 C CA . PRO A 1 354 ? 2.021 -12.827 -9.867 1.00 77.50 354 PRO A CA 1
ATOM 2681 C C . PRO A 1 354 ? 3.202 -12.298 -10.685 1.00 77.50 354 PRO A C 1
ATOM 2683 O O . PRO A 1 354 ? 3.221 -12.506 -11.892 1.00 77.50 354 PRO A O 1
ATOM 2686 N N . PHE A 1 355 ? 4.160 -11.653 -10.023 1.00 73.44 355 PHE A N 1
ATOM 2687 C CA . PHE A 1 355 ? 5.357 -11.107 -10.661 1.00 73.44 355 PHE A CA 1
ATOM 2688 C C . PHE A 1 355 ? 6.251 -12.232 -11.206 1.00 73.44 355 PHE A C 1
ATOM 2690 O O . PHE A 1 355 ? 6.640 -13.137 -10.462 1.00 73.44 355 PHE A O 1
ATOM 2697 N N . GLY A 1 356 ? 6.537 -12.193 -12.506 1.00 65.12 356 GLY A N 1
ATOM 2698 C CA . GLY A 1 356 ? 7.381 -13.148 -13.216 1.00 65.12 356 GLY A CA 1
ATOM 2699 C C . GLY A 1 356 ? 8.738 -12.578 -13.634 1.00 65.12 356 GLY A C 1
ATOM 2700 O O . GLY A 1 356 ? 9.017 -11.390 -13.504 1.00 65.12 356 GLY A O 1
ATOM 2701 N N . VAL A 1 357 ? 9.583 -13.447 -14.194 1.00 53.91 357 VAL A N 1
ATOM 2702 C CA . VAL A 1 357 ? 10.909 -13.069 -14.727 1.00 53.91 357 VAL A CA 1
ATOM 2703 C C . VAL A 1 357 ? 10.787 -12.099 -15.913 1.00 53.91 357 VAL A C 1
ATOM 2705 O O . VAL A 1 357 ? 11.624 -11.217 -16.072 1.00 53.91 357 VAL A O 1
ATOM 2708 N N . GLU A 1 358 ? 9.728 -12.233 -16.717 1.00 50.94 358 GLU A N 1
ATOM 2709 C CA . GLU A 1 358 ? 9.422 -11.314 -17.823 1.00 50.94 358 GLU A CA 1
ATOM 2710 C C . GLU A 1 358 ? 9.045 -9.911 -17.315 1.00 50.94 358 GLU A C 1
ATOM 2712 O O . GLU A 1 358 ? 9.492 -8.920 -17.890 1.00 50.94 358 GLU A O 1
ATOM 2717 N N . ASP A 1 359 ? 8.288 -9.819 -16.212 1.00 52.72 359 ASP A N 1
ATOM 2718 C CA . ASP A 1 359 ? 7.906 -8.536 -15.608 1.00 52.72 359 ASP A CA 1
ATOM 2719 C C . ASP A 1 359 ? 9.129 -7.796 -15.045 1.00 52.72 359 ASP A C 1
ATOM 2721 O O . ASP A 1 359 ? 9.251 -6.592 -15.245 1.00 52.72 359 ASP A O 1
ATOM 2725 N N . ASP A 1 360 ? 10.048 -8.506 -14.377 1.00 53.44 360 ASP A N 1
ATOM 2726 C CA . ASP A 1 360 ? 11.283 -7.924 -13.828 1.00 53.44 360 ASP A CA 1
ATOM 2727 C C . ASP A 1 360 ? 12.208 -7.402 -14.937 1.00 53.44 360 ASP A C 1
ATOM 2729 O O . ASP A 1 360 ? 12.710 -6.282 -14.848 1.00 53.44 360 ASP A O 1
ATOM 2733 N N . PHE A 1 361 ? 12.364 -8.167 -16.024 1.00 49.00 361 PHE A N 1
ATOM 2734 C CA . PHE A 1 361 ? 13.166 -7.753 -17.176 1.00 49.00 361 PHE A CA 1
ATOM 2735 C C . PHE A 1 361 ? 12.609 -6.493 -17.855 1.00 49.00 361 PHE A C 1
ATOM 2737 O O . PHE A 1 361 ? 13.371 -5.577 -18.160 1.00 49.00 361 PHE A O 1
ATOM 2744 N N . LEU A 1 362 ? 11.288 -6.406 -18.054 1.00 50.22 362 LEU A N 1
ATOM 2745 C CA . LEU A 1 362 ? 10.649 -5.196 -18.588 1.00 50.22 362 LEU A CA 1
ATOM 2746 C C . LEU A 1 362 ? 10.808 -4.002 -17.635 1.00 50.22 362 LEU A C 1
ATOM 2748 O O . LEU A 1 362 ? 11.108 -2.898 -18.085 1.00 50.22 362 LEU A O 1
ATOM 2752 N N . LEU A 1 363 ? 10.698 -4.232 -16.323 1.00 53.78 363 LEU A N 1
ATOM 2753 C CA . LEU A 1 363 ? 10.923 -3.214 -15.295 1.00 53.78 363 LEU A CA 1
ATOM 2754 C C . LEU A 1 363 ? 12.313 -2.581 -15.391 1.00 53.78 363 LEU A C 1
ATOM 2756 O O . LEU A 1 363 ? 12.466 -1.365 -15.290 1.00 53.78 363 LEU A O 1
ATOM 2760 N N . TYR A 1 364 ? 13.328 -3.425 -15.571 1.00 53.16 364 TYR A N 1
ATOM 2761 C CA . TYR A 1 364 ? 14.714 -3.006 -15.699 1.00 53.16 364 TYR A CA 1
ATOM 2762 C C . TYR A 1 364 ? 14.919 -2.113 -16.933 1.00 53.16 364 TYR A C 1
ATOM 2764 O O . TYR A 1 364 ? 15.536 -1.053 -16.815 1.00 53.16 364 TYR A O 1
ATOM 2772 N N . LEU A 1 365 ? 14.334 -2.487 -18.078 1.00 49.38 365 LEU A N 1
ATOM 2773 C CA . LEU A 1 365 ? 14.383 -1.690 -19.310 1.00 49.38 365 LEU A CA 1
ATOM 2774 C C . LEU A 1 365 ? 13.686 -0.325 -19.174 1.00 49.38 365 LEU A C 1
ATOM 2776 O O . LEU A 1 365 ? 14.143 0.653 -19.763 1.00 49.38 365 LEU A O 1
ATOM 2780 N N . GLU A 1 366 ? 12.591 -0.244 -18.411 1.00 49.31 366 GLU A N 1
ATOM 2781 C CA . GLU A 1 366 ? 11.838 1.002 -18.204 1.00 49.31 366 GLU A CA 1
ATOM 2782 C C . GLU A 1 366 ? 12.471 1.943 -17.163 1.00 49.31 366 GLU A C 1
ATOM 2784 O O . GLU A 1 366 ? 12.300 3.160 -17.256 1.00 49.31 366 GLU A O 1
ATOM 2789 N N . GLN A 1 367 ? 13.180 1.412 -16.158 1.00 50.19 367 GLN A N 1
ATOM 2790 C CA . GLN A 1 367 ? 13.664 2.201 -15.016 1.00 50.19 367 GLN A CA 1
ATOM 2791 C C . GLN A 1 367 ? 15.159 2.536 -15.033 1.00 50.19 367 GLN A C 1
ATOM 2793 O O . GLN A 1 367 ? 15.557 3.532 -14.416 1.00 50.19 367 GLN A O 1
ATOM 2798 N N . ASP A 1 368 ? 16.007 1.735 -15.683 1.00 58.25 368 ASP A N 1
ATOM 2799 C CA . ASP A 1 368 ? 17.449 1.962 -15.618 1.00 58.25 368 ASP A CA 1
ATOM 2800 C C . ASP A 1 368 ? 17.887 3.070 -16.591 1.00 58.25 368 ASP A C 1
ATOM 2802 O O . ASP A 1 368 ? 18.063 2.871 -17.796 1.00 58.25 368 ASP A O 1
ATOM 2806 N N . LYS A 1 369 ? 18.083 4.277 -16.043 1.00 58.81 369 LYS A N 1
ATOM 2807 C CA . LYS A 1 369 ? 18.560 5.449 -16.794 1.00 58.81 369 LYS A CA 1
ATOM 2808 C C . LYS A 1 369 ? 19.871 5.181 -17.527 1.00 58.81 369 LYS A C 1
ATOM 2810 O O . LYS A 1 369 ? 20.050 5.712 -18.617 1.00 58.81 369 LYS A O 1
ATOM 2815 N N . LYS A 1 370 ? 20.769 4.363 -16.965 1.00 63.50 370 LYS A N 1
ATOM 2816 C CA . LYS A 1 370 ? 22.047 4.045 -17.607 1.00 63.50 370 LYS A CA 1
ATOM 2817 C C . LYS A 1 370 ? 21.840 3.087 -18.778 1.00 63.50 370 LYS A C 1
ATOM 2819 O O . LYS A 1 370 ? 22.431 3.317 -19.832 1.00 63.50 370 LYS A O 1
ATOM 2824 N N . TRP A 1 371 ? 20.943 2.106 -18.647 1.00 62.31 371 TRP A N 1
ATOM 2825 C CA . TRP A 1 371 ? 20.538 1.268 -19.780 1.00 62.31 371 TRP A CA 1
ATOM 2826 C C . TRP A 1 371 ? 19.938 2.116 -20.909 1.00 62.31 371 TRP A C 1
ATOM 2828 O O . TRP A 1 371 ? 20.361 2.000 -22.057 1.00 62.31 371 TRP A O 1
ATOM 2838 N N . ALA A 1 372 ? 19.018 3.032 -20.585 1.00 55.34 372 ALA A N 1
ATOM 2839 C CA . ALA A 1 372 ? 18.393 3.924 -21.562 1.00 55.34 372 ALA A CA 1
ATOM 2840 C C . ALA A 1 372 ? 19.400 4.887 -22.227 1.00 55.34 372 ALA A C 1
ATOM 2842 O O . ALA A 1 372 ? 19.354 5.090 -23.440 1.00 55.34 372 ALA A O 1
ATOM 2843 N N . GLU A 1 373 ? 20.346 5.453 -21.469 1.00 65.12 373 GLU A N 1
ATOM 2844 C CA . GLU A 1 373 ? 21.437 6.284 -22.000 1.00 65.12 373 GLU A CA 1
ATOM 2845 C C . GLU A 1 373 ? 22.365 5.496 -22.937 1.00 65.12 373 GLU A C 1
ATOM 2847 O O . GLU A 1 373 ? 22.729 5.999 -24.002 1.00 65.12 373 GLU A O 1
ATOM 2852 N N . LEU A 1 374 ? 22.741 4.268 -22.568 1.00 62.31 374 LEU A N 1
ATOM 2853 C CA . LEU A 1 374 ? 23.566 3.382 -23.394 1.00 62.31 374 LEU A CA 1
ATOM 2854 C C . LEU A 1 374 ? 22.816 2.920 -24.654 1.00 62.31 374 LEU A C 1
ATOM 2856 O O . LEU A 1 374 ? 23.395 2.897 -25.739 1.00 62.31 374 LEU A O 1
ATOM 2860 N N . TYR A 1 375 ? 21.525 2.603 -24.540 1.00 58.62 375 TYR A N 1
ATOM 2861 C CA . TYR A 1 375 ? 20.672 2.233 -25.669 1.00 58.62 375 TYR A CA 1
ATOM 2862 C C . TYR A 1 375 ? 20.491 3.396 -26.656 1.00 58.62 375 TYR A C 1
ATOM 2864 O O . TYR A 1 375 ? 20.648 3.208 -27.861 1.00 58.62 375 TYR A O 1
ATOM 2872 N N . ASN A 1 376 ? 20.251 4.617 -26.170 1.00 61.47 376 ASN A N 1
ATOM 2873 C CA . ASN A 1 376 ? 20.149 5.795 -27.035 1.00 61.47 376 ASN A CA 1
ATOM 2874 C C . ASN A 1 376 ? 21.475 6.085 -27.758 1.00 61.47 376 ASN A C 1
ATOM 2876 O O . ASN A 1 376 ? 21.470 6.266 -28.973 1.00 61.47 376 ASN A O 1
ATOM 2880 N N . GLN A 1 377 ? 22.618 6.015 -27.062 1.00 68.88 377 GLN A N 1
ATOM 2881 C CA . GLN A 1 377 ? 23.942 6.133 -27.695 1.00 68.88 377 GLN A CA 1
ATOM 2882 C C . GLN A 1 377 ? 24.191 5.037 -28.745 1.00 68.88 377 GLN A C 1
ATOM 2884 O O . GLN A 1 377 ? 24.786 5.301 -29.790 1.00 68.88 377 GLN A O 1
ATOM 2889 N N . PHE A 1 378 ? 23.728 3.808 -28.496 1.00 65.44 378 PHE A N 1
ATOM 2890 C CA . PHE A 1 378 ? 23.785 2.714 -29.466 1.00 65.44 378 PHE A CA 1
ATOM 2891 C C . PHE A 1 378 ? 22.984 3.030 -30.742 1.00 65.44 378 PHE A C 1
ATOM 2893 O O . PHE A 1 378 ? 23.486 2.790 -31.844 1.00 65.44 378 PHE A O 1
ATOM 2900 N N . ILE A 1 379 ? 21.775 3.590 -30.611 1.00 56.12 379 ILE A N 1
ATOM 2901 C CA . ILE A 1 379 ? 20.947 4.010 -31.752 1.00 56.12 379 ILE A CA 1
ATOM 2902 C C . ILE A 1 379 ? 21.619 5.159 -32.517 1.00 56.12 379 ILE A C 1
ATOM 2904 O O . ILE A 1 379 ? 21.851 5.018 -33.717 1.00 56.12 379 ILE A O 1
ATOM 2908 N N . GLU A 1 380 ? 22.018 6.237 -31.834 1.00 68.06 380 GLU A N 1
ATOM 2909 C CA . GLU A 1 380 ? 22.682 7.403 -32.443 1.00 68.06 380 GLU A CA 1
ATOM 2910 C C . GLU A 1 380 ? 23.939 7.000 -33.234 1.00 68.06 380 GLU A C 1
ATOM 2912 O O . GLU A 1 380 ? 24.085 7.338 -34.410 1.00 68.06 380 GLU A O 1
ATOM 2917 N N . LEU A 1 381 ? 24.824 6.195 -32.638 1.00 67.12 381 LEU A N 1
ATOM 2918 C CA . LEU A 1 381 ? 26.025 5.710 -33.323 1.00 67.12 381 LEU A CA 1
ATOM 2919 C C . LEU A 1 381 ? 25.698 4.767 -34.489 1.00 67.12 381 LEU A C 1
ATOM 2921 O O . LEU A 1 381 ? 26.456 4.715 -35.458 1.00 67.12 381 LEU A O 1
ATOM 2925 N N . THR A 1 382 ? 24.598 4.012 -34.425 1.00 63.22 382 THR A N 1
ATOM 2926 C CA . THR A 1 382 ? 24.163 3.152 -35.538 1.00 63.22 382 THR A CA 1
ATOM 2927 C C . THR A 1 382 ? 23.713 3.997 -36.732 1.00 63.22 382 THR A C 1
ATOM 2929 O O . THR A 1 382 ? 24.088 3.694 -37.868 1.00 63.22 382 THR A O 1
ATOM 2932 N N . GLU A 1 383 ? 22.996 5.098 -36.491 1.00 65.75 383 GLU A N 1
ATOM 2933 C CA . GLU A 1 383 ? 22.661 6.085 -37.525 1.00 65.75 383 GLU A CA 1
ATOM 2934 C C . GLU A 1 383 ? 23.922 6.758 -38.098 1.00 65.75 383 GLU A C 1
ATOM 2936 O O . GLU A 1 383 ? 24.053 6.870 -39.321 1.00 65.75 383 GLU A O 1
ATOM 2941 N N . GLU A 1 384 ? 24.905 7.111 -37.259 1.00 71.62 384 GLU A N 1
ATOM 2942 C CA . GLU A 1 384 ? 26.201 7.632 -37.722 1.00 71.62 384 GLU A CA 1
ATOM 2943 C C . GLU A 1 384 ? 26.968 6.630 -38.601 1.00 71.62 384 GLU A C 1
ATOM 2945 O O . GLU A 1 384 ? 27.561 7.030 -39.606 1.00 71.62 384 GLU A O 1
ATOM 2950 N N . VAL A 1 385 ? 26.953 5.330 -38.274 1.00 63.31 385 VAL A N 1
ATOM 2951 C CA . VAL A 1 385 ? 27.568 4.279 -39.108 1.00 63.31 385 VAL A CA 1
ATOM 2952 C C . VAL A 1 385 ? 26.905 4.224 -40.484 1.00 63.31 385 VAL A C 1
ATOM 2954 O O . VAL A 1 385 ? 27.614 4.161 -41.491 1.00 63.31 385 VAL A O 1
ATOM 2957 N N . ILE A 1 386 ? 25.570 4.270 -40.544 1.00 60.47 386 ILE A N 1
ATOM 2958 C CA . ILE A 1 386 ? 24.817 4.263 -41.806 1.00 60.47 386 ILE A CA 1
ATOM 2959 C C . ILE A 1 386 ? 25.175 5.508 -42.627 1.00 60.47 386 ILE A C 1
ATOM 2961 O O . ILE A 1 386 ? 25.651 5.379 -43.757 1.00 60.47 386 ILE A O 1
ATOM 2965 N N . ALA A 1 387 ? 25.062 6.702 -42.039 1.00 70.12 387 ALA A N 1
ATOM 2966 C CA . ALA A 1 387 ? 25.370 7.964 -42.709 1.00 70.12 387 ALA A CA 1
ATOM 2967 C C . ALA A 1 387 ? 26.839 8.051 -43.168 1.00 70.12 387 ALA A C 1
ATOM 2969 O O . ALA A 1 387 ? 27.130 8.554 -44.257 1.00 70.12 387 ALA A O 1
ATOM 2970 N N . ALA A 1 388 ? 27.788 7.536 -42.381 1.00 68.25 388 ALA A N 1
ATOM 2971 C CA . ALA A 1 388 ? 29.193 7.471 -42.769 1.00 68.25 388 ALA A CA 1
ATOM 2972 C C . ALA A 1 388 ? 29.409 6.576 -43.999 1.00 68.25 388 ALA A C 1
ATOM 2974 O O . ALA A 1 388 ? 30.182 6.937 -44.888 1.00 68.25 388 ALA A O 1
ATOM 2975 N N . LEU A 1 389 ? 28.718 5.436 -44.078 1.00 60.00 389 LEU A N 1
ATOM 2976 C CA . LEU A 1 389 ? 28.840 4.487 -45.186 1.00 60.00 389 LEU A CA 1
ATOM 2977 C C . LEU A 1 389 ? 28.129 4.963 -46.459 1.00 60.00 389 LEU A C 1
ATOM 2979 O O . LEU A 1 389 ? 28.675 4.773 -47.545 1.00 60.00 389 LEU A O 1
ATOM 2983 N N . GLU A 1 390 ? 26.991 5.652 -46.347 1.00 69.62 390 GLU A N 1
ATOM 2984 C CA . GLU A 1 390 ? 26.342 6.330 -47.484 1.00 69.62 390 GLU A CA 1
ATOM 2985 C C . GLU A 1 390 ? 27.239 7.404 -48.125 1.00 69.62 390 GLU A C 1
ATOM 2987 O O . GLU A 1 390 ? 27.155 7.653 -49.327 1.00 69.62 390 GLU A O 1
ATOM 2992 N N . ASN A 1 391 ? 28.134 8.007 -47.337 1.00 79.56 391 ASN A N 1
ATOM 2993 C CA . ASN A 1 391 ? 29.091 9.025 -47.777 1.00 79.56 391 ASN A CA 1
ATOM 2994 C C . ASN A 1 391 ? 30.501 8.465 -48.088 1.00 79.56 391 ASN A C 1
ATOM 2996 O O . ASN A 1 391 ? 31.464 9.233 -48.135 1.00 79.56 391 ASN A O 1
ATOM 3000 N N . ASP A 1 392 ? 30.651 7.143 -48.278 1.00 75.94 392 ASP A N 1
ATOM 3001 C CA . ASP A 1 392 ? 31.934 6.442 -48.519 1.00 75.94 392 ASP A CA 1
ATOM 3002 C C . ASP A 1 392 ? 33.018 6.682 -47.424 1.00 75.94 392 ASP A C 1
ATOM 3004 O O . ASP A 1 392 ? 34.204 6.376 -47.601 1.00 75.94 392 ASP A O 1
ATOM 3008 N N . ASN A 1 393 ? 32.639 7.191 -46.244 1.00 76.31 393 ASN A N 1
ATOM 3009 C CA . ASN A 1 393 ? 33.539 7.528 -45.138 1.00 76.31 393 ASN A CA 1
ATOM 3010 C C . ASN A 1 393 ? 33.802 6.320 -44.222 1.00 76.31 393 ASN A C 1
ATOM 3012 O O . ASN A 1 393 ? 33.411 6.273 -43.053 1.00 76.31 393 ASN A O 1
ATOM 3016 N N . LEU A 1 394 ? 34.525 5.339 -44.765 1.00 68.69 394 LEU A N 1
ATOM 3017 C CA . LEU A 1 394 ? 34.864 4.090 -44.075 1.00 68.69 394 LEU A CA 1
ATOM 3018 C C . LEU A 1 394 ? 35.595 4.299 -42.732 1.00 68.69 394 LEU A C 1
ATOM 3020 O O . LEU A 1 394 ? 35.425 3.502 -41.813 1.00 68.69 394 LEU A O 1
ATOM 3024 N N . ALA A 1 395 ? 36.395 5.362 -42.599 1.00 73.25 395 ALA A N 1
ATOM 3025 C CA . ALA A 1 395 ? 37.125 5.649 -41.364 1.00 73.25 395 ALA A CA 1
ATOM 3026 C C . ALA A 1 395 ? 36.181 6.012 -40.205 1.00 73.25 395 ALA A C 1
ATOM 3028 O O . ALA A 1 395 ? 36.348 5.491 -39.104 1.00 73.25 395 ALA A O 1
ATOM 3029 N N . MET A 1 396 ? 35.168 6.848 -40.468 1.00 72.69 396 MET A N 1
ATOM 3030 C CA . MET A 1 396 ? 34.147 7.189 -39.473 1.00 72.69 396 MET A CA 1
ATOM 3031 C C . MET A 1 396 ? 33.279 5.973 -39.134 1.00 72.69 396 MET A C 1
ATOM 3033 O O . MET A 1 396 ? 33.074 5.677 -37.963 1.00 72.69 396 MET A O 1
ATOM 3037 N N . ALA A 1 397 ? 32.864 5.197 -40.140 1.00 63.28 397 ALA A N 1
ATOM 3038 C CA . ALA A 1 397 ? 32.072 3.987 -39.922 1.00 63.28 397 ALA A CA 1
ATOM 3039 C C . ALA A 1 397 ? 32.774 2.980 -38.988 1.00 63.28 397 ALA A C 1
ATOM 3041 O O . ALA A 1 397 ? 32.153 2.448 -38.071 1.00 63.28 397 ALA A O 1
ATOM 3042 N N . ILE A 1 398 ? 34.082 2.759 -39.171 1.00 68.19 398 ILE A N 1
ATOM 3043 C CA . ILE A 1 398 ? 34.889 1.903 -38.283 1.00 68.19 398 ILE A CA 1
ATOM 3044 C C . ILE A 1 398 ? 35.012 2.514 -36.877 1.00 68.19 398 ILE A C 1
ATOM 3046 O O . ILE A 1 398 ? 34.990 1.784 -35.886 1.00 68.19 398 ILE A O 1
ATOM 3050 N N . GLN A 1 399 ? 35.137 3.839 -36.759 1.00 76.62 399 GLN A N 1
ATOM 3051 C CA . GLN A 1 399 ? 35.206 4.518 -35.463 1.00 76.62 399 GLN A CA 1
ATOM 3052 C C . GLN A 1 399 ? 33.909 4.327 -34.660 1.00 76.62 399 GLN A C 1
ATOM 3054 O O . GLN A 1 399 ? 33.973 3.848 -33.527 1.00 76.62 399 GLN A O 1
ATOM 3059 N N . CYS A 1 400 ? 32.749 4.620 -35.251 1.00 68.69 400 CYS A N 1
ATOM 3060 C CA . CYS A 1 400 ? 31.453 4.478 -34.585 1.00 68.69 400 CYS A CA 1
ATOM 3061 C C . CYS A 1 400 ? 31.129 2.998 -34.288 1.00 68.69 400 CYS A C 1
ATOM 3063 O O . CYS A 1 400 ? 30.670 2.684 -33.194 1.00 68.69 400 CYS A O 1
ATOM 3065 N N . GLN A 1 401 ? 31.496 2.054 -35.170 1.00 64.88 401 GLN A N 1
ATOM 3066 C CA . GLN A 1 401 ? 31.381 0.611 -34.890 1.00 64.88 401 GLN A CA 1
ATOM 3067 C C . GLN A 1 401 ? 32.182 0.160 -33.658 1.00 64.88 401 GLN A C 1
ATOM 3069 O O . GLN A 1 401 ? 31.687 -0.655 -32.881 1.00 64.88 401 GLN A O 1
ATOM 3074 N N . ASN A 1 402 ? 33.397 0.678 -33.447 1.00 72.94 402 ASN A N 1
ATOM 3075 C CA . ASN A 1 402 ? 34.185 0.339 -32.256 1.00 72.94 402 ASN A CA 1
ATOM 3076 C C . ASN A 1 402 ? 33.550 0.881 -30.963 1.00 72.94 402 ASN A C 1
ATOM 3078 O O . ASN A 1 402 ? 33.605 0.203 -29.938 1.00 72.94 402 ASN A O 1
ATOM 3082 N N . LEU A 1 403 ? 32.926 2.065 -31.013 1.00 76.31 403 LEU A N 1
ATOM 3083 C CA . LEU A 1 403 ? 32.175 2.626 -29.882 1.00 76.31 403 LEU A CA 1
ATOM 3084 C C . LEU A 1 403 ? 30.932 1.782 -29.568 1.00 76.31 403 LEU A C 1
ATOM 3086 O O . LEU A 1 403 ? 30.727 1.408 -28.416 1.00 76.31 403 LEU A O 1
ATOM 3090 N N . ILE A 1 404 ? 30.173 1.385 -30.595 1.00 67.25 404 ILE A N 1
ATOM 3091 C CA . ILE A 1 404 ? 29.015 0.491 -30.456 1.00 67.25 404 ILE A CA 1
ATOM 3092 C C . ILE A 1 404 ? 29.405 -0.845 -29.811 1.00 67.25 404 ILE A C 1
ATOM 3094 O O . ILE A 1 404 ? 28.699 -1.328 -28.933 1.00 67.25 404 ILE A O 1
ATOM 3098 N N . LEU A 1 405 ? 30.534 -1.447 -30.200 1.00 69.38 405 LEU A N 1
ATOM 3099 C CA . LEU A 1 405 ? 30.994 -2.696 -29.579 1.00 69.38 405 LEU A CA 1
ATOM 3100 C C . LEU A 1 405 ? 31.335 -2.527 -28.091 1.00 69.38 405 LEU A C 1
ATOM 3102 O O . LEU A 1 405 ? 31.083 -3.450 -27.320 1.00 69.38 405 LEU A O 1
ATOM 3106 N N . GLY A 1 406 ? 31.857 -1.363 -27.687 1.00 72.69 406 GLY A N 1
ATOM 3107 C CA . GLY A 1 406 ? 32.050 -1.018 -26.277 1.00 72.69 406 GLY A CA 1
ATOM 3108 C C . GLY A 1 406 ? 30.722 -0.905 -25.528 1.00 72.69 406 GLY A C 1
ATOM 3109 O O . GLY A 1 406 ? 30.538 -1.571 -24.514 1.00 72.69 406 GLY A O 1
ATOM 3110 N N . ILE A 1 407 ? 29.767 -0.152 -26.082 1.00 67.00 407 ILE A N 1
ATOM 3111 C CA . ILE A 1 407 ? 28.420 0.015 -25.513 1.00 67.00 407 ILE A CA 1
ATOM 3112 C C . ILE A 1 407 ? 27.687 -1.327 -25.391 1.00 67.00 407 ILE A C 1
ATOM 3114 O O . ILE A 1 407 ? 27.058 -1.582 -24.373 1.00 67.00 407 ILE A O 1
ATOM 3118 N N . LEU A 1 408 ? 27.799 -2.223 -26.376 1.00 63.78 408 LEU A N 1
ATOM 3119 C CA . LEU A 1 408 ? 27.193 -3.559 -26.313 1.00 63.78 408 LEU A CA 1
ATOM 3120 C C . LEU A 1 408 ? 27.842 -4.461 -25.254 1.00 63.78 408 LEU A C 1
ATOM 3122 O O . LEU A 1 408 ? 27.138 -5.238 -24.611 1.00 63.78 408 LEU A O 1
ATOM 3126 N N . ASP A 1 409 ? 29.160 -4.367 -25.047 1.00 67.88 409 ASP A N 1
ATOM 3127 C CA . ASP A 1 409 ? 29.832 -5.074 -23.950 1.00 67.88 409 ASP A CA 1
ATOM 3128 C C . ASP A 1 409 ? 29.480 -4.464 -22.573 1.00 67.88 409 ASP A C 1
ATOM 3130 O O . ASP A 1 409 ? 29.402 -5.208 -21.594 1.00 67.88 409 ASP A O 1
ATOM 3134 N N . GLU A 1 410 ? 29.217 -3.153 -22.481 1.00 70.12 410 GLU A N 1
ATOM 3135 C CA . GLU A 1 410 ? 28.728 -2.489 -21.260 1.00 70.12 410 GLU A CA 1
ATOM 3136 C C . GLU A 1 410 ? 27.263 -2.829 -20.951 1.00 70.12 410 GLU A C 1
ATOM 3138 O O . GLU A 1 410 ? 26.975 -3.248 -19.832 1.00 70.12 410 GLU A O 1
ATOM 3143 N N . LEU A 1 411 ? 26.361 -2.746 -21.936 1.00 62.56 411 LEU A N 1
ATOM 3144 C CA . LEU A 1 411 ? 24.963 -3.185 -21.832 1.00 62.56 411 LEU A CA 1
ATOM 3145 C C . LEU A 1 411 ? 24.883 -4.657 -21.414 1.00 62.56 411 LEU A C 1
ATOM 3147 O O . LEU A 1 411 ? 24.122 -5.003 -20.516 1.00 62.56 411 LEU A O 1
ATOM 3151 N N . ARG A 1 412 ? 25.711 -5.533 -22.003 1.00 64.25 412 ARG A N 1
ATOM 3152 C CA . ARG A 1 412 ? 25.798 -6.943 -21.595 1.00 64.25 412 ARG A CA 1
ATOM 3153 C C . ARG A 1 412 ? 26.263 -7.096 -20.146 1.00 64.25 412 ARG A C 1
ATOM 3155 O O . ARG A 1 412 ? 25.711 -7.928 -19.432 1.00 64.25 412 ARG A O 1
ATOM 3162 N N . GLN A 1 413 ? 27.284 -6.353 -19.711 1.00 64.56 413 GLN A N 1
ATOM 3163 C CA . GLN A 1 413 ? 27.750 -6.407 -18.319 1.00 64.56 413 GLN A CA 1
ATOM 3164 C C . GLN A 1 413 ? 26.681 -5.912 -17.345 1.00 64.56 413 GLN A C 1
ATOM 3166 O O . GLN A 1 413 ? 26.517 -6.496 -16.278 1.00 64.56 413 GLN A O 1
ATOM 3171 N N . GLU A 1 414 ? 25.945 -4.871 -17.721 1.00 61.03 414 GLU A N 1
ATOM 3172 C CA . GLU A 1 414 ? 24.854 -4.324 -16.929 1.00 61.03 414 GLU A CA 1
ATOM 3173 C C . GLU A 1 414 ? 23.706 -5.330 -16.818 1.00 61.03 414 GLU A C 1
ATOM 3175 O O . GLU A 1 414 ? 23.504 -5.883 -15.736 1.00 61.03 414 GLU A O 1
ATOM 3180 N N . VAL A 1 415 ? 23.060 -5.685 -17.935 1.00 56.53 415 VAL A N 1
ATOM 3181 C CA . VAL A 1 415 ? 21.933 -6.633 -17.967 1.00 56.53 415 VAL A CA 1
ATOM 3182 C C . VAL A 1 415 ? 22.345 -7.980 -17.354 1.00 56.53 415 VAL A C 1
ATOM 3184 O O . VAL A 1 415 ? 21.609 -8.547 -16.553 1.00 56.53 415 VAL A O 1
ATOM 3187 N N . GLY A 1 416 ? 23.545 -8.485 -17.659 1.00 56.66 416 GLY A N 1
ATOM 3188 C CA . GLY A 1 416 ? 24.061 -9.754 -17.132 1.00 56.66 416 GLY A CA 1
ATOM 3189 C C . GLY A 1 416 ? 24.408 -9.732 -15.638 1.00 56.66 416 GLY A C 1
ATOM 3190 O O . GLY A 1 416 ? 24.415 -10.786 -15.003 1.00 56.66 416 GLY A O 1
ATOM 3191 N N . SER A 1 417 ? 24.654 -8.557 -15.047 1.00 57.56 417 SER A N 1
ATOM 3192 C CA . SER A 1 417 ? 24.805 -8.416 -13.589 1.00 57.56 417 SER A CA 1
ATOM 3193 C C . SER A 1 417 ? 23.464 -8.425 -12.840 1.00 57.56 417 SER A C 1
ATOM 3195 O O . SER A 1 417 ? 23.444 -8.719 -11.645 1.00 57.56 417 SER A O 1
ATOM 3197 N N . TYR A 1 418 ? 22.355 -8.167 -13.544 1.00 50.31 418 TYR A N 1
ATOM 3198 C CA . TYR A 1 418 ? 20.985 -8.211 -13.020 1.00 50.31 418 TYR A CA 1
ATOM 3199 C C . TYR A 1 418 ? 20.351 -9.590 -13.303 1.00 50.31 418 TYR A C 1
ATOM 3201 O O . TYR A 1 418 ? 19.732 -10.181 -12.420 1.00 50.31 418 TYR A O 1
ATOM 3209 N N . TYR A 1 419 ? 20.602 -10.155 -14.492 1.00 52.97 419 TYR A N 1
ATOM 3210 C CA . TYR A 1 419 ? 20.069 -11.434 -14.983 1.00 52.97 419 TYR A CA 1
ATOM 3211 C C . TYR A 1 419 ? 21.164 -12.483 -15.265 1.00 52.97 419 TYR A C 1
ATOM 3213 O O . TYR A 1 419 ? 21.279 -12.977 -16.390 1.00 52.97 419 TYR A O 1
ATOM 3221 N N . PRO A 1 420 ? 21.954 -12.911 -14.258 1.00 51.97 420 PRO A N 1
ATOM 3222 C CA . PRO A 1 420 ? 23.072 -13.844 -14.451 1.00 51.97 420 PRO A CA 1
ATOM 3223 C C . PRO A 1 420 ? 22.655 -15.274 -14.852 1.00 51.97 420 PRO A C 1
ATOM 3225 O O . PRO A 1 420 ? 23.516 -16.133 -15.029 1.00 51.97 420 PRO A O 1
ATOM 3228 N N . GLN A 1 421 ? 21.350 -15.554 -14.953 1.00 48.06 421 GLN A N 1
ATOM 3229 C CA . GLN A 1 421 ? 20.780 -16.851 -15.342 1.00 48.06 421 GLN A CA 1
ATOM 3230 C C . GLN A 1 421 ? 20.088 -16.825 -16.720 1.00 48.06 421 GLN A C 1
ATOM 3232 O O . GLN A 1 421 ? 19.550 -17.852 -17.127 1.00 48.06 421 GLN A O 1
ATOM 3237 N N . THR A 1 422 ? 20.096 -15.689 -17.431 1.00 50.38 422 THR A N 1
ATOM 3238 C CA . THR A 1 422 ? 19.406 -15.511 -18.723 1.00 50.38 422 THR A CA 1
ATOM 3239 C C . THR A 1 422 ? 20.428 -15.509 -19.871 1.00 50.38 422 THR A C 1
ATOM 3241 O O . THR A 1 422 ? 20.966 -14.450 -20.204 1.00 50.38 422 THR A O 1
ATOM 3244 N N . PRO A 1 423 ? 20.766 -16.671 -20.467 1.00 51.03 423 PRO A N 1
ATOM 3245 C CA . PRO A 1 423 ? 21.822 -16.770 -21.480 1.00 51.03 423 PRO A CA 1
ATOM 3246 C C . PRO A 1 423 ? 21.527 -15.979 -22.763 1.00 51.03 423 PRO A C 1
ATOM 3248 O O . PRO A 1 423 ? 22.461 -15.575 -23.448 1.00 51.03 423 PRO A O 1
ATOM 3251 N N . GLU A 1 424 ? 20.261 -15.688 -23.065 1.00 47.47 424 GLU A N 1
ATOM 3252 C CA . GLU A 1 424 ? 19.831 -14.876 -24.209 1.00 47.47 424 GLU A CA 1
ATOM 3253 C C . GLU A 1 424 ? 20.423 -13.450 -24.174 1.00 47.47 424 GLU A C 1
ATOM 3255 O O . GLU A 1 424 ? 20.630 -12.826 -25.215 1.00 47.47 424 GLU A O 1
ATOM 3260 N N . VAL A 1 425 ? 20.768 -12.948 -22.981 1.00 46.00 425 VAL A N 1
ATOM 3261 C CA . VAL A 1 425 ? 21.456 -11.661 -22.779 1.00 46.00 425 VAL A CA 1
ATOM 3262 C C . VAL A 1 425 ? 22.903 -11.698 -23.293 1.00 46.00 425 VAL A C 1
ATOM 3264 O O . VAL A 1 425 ? 23.428 -10.673 -23.736 1.00 46.00 425 VAL A O 1
ATOM 3267 N N . GLU A 1 426 ? 23.563 -12.862 -23.294 1.00 47.19 426 GLU A N 1
ATOM 3268 C CA . GLU A 1 426 ? 24.921 -12.993 -23.842 1.00 47.19 426 GLU A CA 1
ATOM 3269 C C . GLU A 1 426 ? 24.954 -12.838 -25.373 1.00 47.19 426 GLU A C 1
ATOM 3271 O O . GLU A 1 426 ? 25.979 -12.431 -25.929 1.00 47.19 426 GLU A O 1
ATOM 3276 N N . ASP A 1 427 ? 23.833 -13.103 -26.052 1.00 53.31 427 ASP A N 1
ATOM 3277 C CA . ASP A 1 427 ? 23.742 -13.121 -27.514 1.00 53.31 427 ASP A CA 1
ATOM 3278 C C . ASP A 1 427 ? 23.515 -11.745 -28.161 1.00 53.31 427 ASP A C 1
ATOM 3280 O O . ASP A 1 427 ? 23.697 -11.622 -29.373 1.00 53.31 427 ASP A O 1
ATOM 3284 N N . LEU A 1 428 ? 23.211 -10.681 -27.404 1.00 50.44 428 LEU A N 1
ATOM 3285 C CA . LEU A 1 428 ? 22.961 -9.329 -27.948 1.00 50.44 428 LEU A CA 1
ATOM 3286 C C . LEU A 1 428 ? 24.082 -8.840 -28.887 1.00 50.44 428 LEU A C 1
ATOM 3288 O O . LEU A 1 428 ? 23.830 -8.357 -29.995 1.00 50.44 428 LEU A O 1
ATOM 3292 N N . ARG A 1 429 ? 25.343 -9.040 -28.485 1.00 51.97 429 ARG A N 1
ATOM 3293 C CA . ARG A 1 429 ? 26.523 -8.714 -29.302 1.00 51.97 429 ARG A CA 1
ATOM 3294 C C . ARG A 1 429 ? 26.626 -9.590 -30.555 1.00 51.97 429 ARG A C 1
ATOM 3296 O O . ARG A 1 429 ? 27.033 -9.103 -31.610 1.00 51.97 429 ARG A O 1
ATOM 3303 N N . THR A 1 430 ? 26.273 -10.870 -30.450 1.00 54.72 430 THR A N 1
ATOM 3304 C CA . THR A 1 430 ? 26.265 -11.826 -31.569 1.00 54.72 430 THR A CA 1
ATOM 3305 C C . THR A 1 430 ? 25.204 -11.439 -32.600 1.00 54.72 430 THR A C 1
ATOM 3307 O O . THR A 1 430 ? 25.507 -11.374 -33.791 1.00 54.72 430 THR A O 1
ATOM 3310 N N . ILE A 1 431 ? 23.995 -11.101 -32.139 1.00 50.41 431 ILE A N 1
ATOM 3311 C CA . ILE A 1 431 ? 22.862 -10.652 -32.959 1.00 50.41 431 ILE A CA 1
ATOM 3312 C C . ILE A 1 431 ? 23.231 -9.380 -33.732 1.00 50.41 431 ILE A C 1
ATOM 3314 O O . ILE A 1 431 ? 23.055 -9.338 -34.950 1.00 50.41 431 ILE A O 1
ATOM 3318 N N . TYR A 1 432 ? 23.816 -8.377 -33.068 1.00 50.88 432 TYR A N 1
ATOM 3319 C CA . TYR A 1 432 ? 24.262 -7.147 -33.730 1.00 50.88 432 TYR A CA 1
ATOM 3320 C C . TYR A 1 432 ? 25.355 -7.393 -34.787 1.00 50.88 432 TYR A C 1
ATOM 3322 O O . TYR A 1 432 ? 25.278 -6.882 -35.907 1.00 50.88 432 TYR A O 1
ATOM 3330 N N . LEU A 1 433 ? 26.361 -8.218 -34.473 1.00 52.12 433 LEU A N 1
ATOM 3331 C CA . LEU A 1 433 ? 27.426 -8.560 -35.422 1.00 52.12 433 LEU A CA 1
ATOM 3332 C C . LEU A 1 433 ? 26.895 -9.308 -36.655 1.00 52.12 433 LEU A C 1
ATOM 3334 O O . LEU A 1 433 ? 27.351 -9.044 -37.771 1.00 52.12 433 LEU A O 1
ATOM 3338 N N . ASP A 1 434 ? 25.924 -10.204 -36.481 1.00 52.53 434 ASP A N 1
ATOM 3339 C CA . ASP A 1 434 ? 25.267 -10.891 -37.596 1.00 52.53 434 ASP A CA 1
ATOM 3340 C C . ASP A 1 434 ? 24.302 -9.973 -38.372 1.00 52.53 434 ASP A C 1
ATOM 3342 O O . ASP A 1 434 ? 24.171 -10.133 -39.588 1.00 52.53 434 ASP A O 1
ATOM 3346 N N . ALA A 1 435 ? 23.720 -8.949 -37.737 1.00 46.66 435 ALA A N 1
ATOM 3347 C CA . ALA A 1 435 ? 22.942 -7.905 -38.412 1.00 46.66 435 ALA A CA 1
ATOM 3348 C C . ALA A 1 435 ? 23.791 -7.046 -39.347 1.00 46.66 435 ALA A C 1
ATOM 3350 O O . ALA A 1 435 ? 23.457 -6.916 -40.529 1.00 46.66 435 ALA A O 1
ATOM 3351 N N . LEU A 1 436 ? 24.935 -6.552 -38.863 1.00 49.75 436 LEU A N 1
ATOM 3352 C CA . LEU A 1 436 ? 25.913 -5.863 -39.704 1.00 49.75 436 LEU A CA 1
ATOM 3353 C C . LEU A 1 436 ? 26.350 -6.759 -40.871 1.00 49.75 436 LEU A C 1
ATOM 3355 O O . LEU A 1 436 ? 26.316 -6.336 -42.027 1.00 49.75 436 LEU A O 1
ATOM 3359 N N . ARG A 1 437 ? 26.722 -8.017 -40.600 1.00 50.94 437 ARG A N 1
ATOM 3360 C CA . ARG A 1 437 ? 27.127 -8.963 -41.653 1.00 50.94 437 ARG A CA 1
ATOM 3361 C C . ARG A 1 437 ? 26.043 -9.113 -42.716 1.00 50.94 437 ARG A C 1
ATOM 3363 O O . ARG A 1 437 ? 26.353 -8.944 -43.891 1.00 50.94 437 ARG A O 1
ATOM 3370 N N . ASN A 1 438 ? 24.798 -9.382 -42.322 1.00 47.62 438 ASN A N 1
ATOM 3371 C CA . ASN A 1 438 ? 23.682 -9.568 -43.249 1.00 47.62 438 ASN A CA 1
ATOM 3372 C C . ASN A 1 438 ? 23.428 -8.315 -44.099 1.00 47.62 438 ASN A C 1
ATOM 3374 O O . ASN A 1 438 ? 23.444 -8.419 -45.327 1.00 47.62 438 ASN A O 1
ATOM 3378 N N . TYR A 1 439 ? 23.289 -7.141 -43.476 1.00 42.88 439 TYR A N 1
ATOM 3379 C CA . TYR A 1 439 ? 23.050 -5.869 -44.170 1.00 42.88 439 TYR A CA 1
ATOM 3380 C C . TYR A 1 439 ? 24.164 -5.535 -45.184 1.00 42.88 439 TYR A C 1
ATOM 3382 O O . TYR A 1 439 ? 23.885 -5.123 -46.310 1.00 42.88 439 TYR A O 1
ATOM 3390 N N . TYR A 1 440 ? 25.434 -5.800 -44.845 1.00 47.72 440 TYR A N 1
ATOM 3391 C CA . TYR A 1 440 ? 26.580 -5.478 -45.708 1.00 47.72 440 TYR A CA 1
ATOM 3392 C C . TYR A 1 440 ? 27.019 -6.588 -46.683 1.00 47.72 440 TYR A C 1
ATOM 3394 O O . TYR A 1 440 ? 27.937 -6.355 -47.474 1.00 47.72 440 TYR A O 1
ATOM 3402 N N . THR A 1 441 ? 26.349 -7.752 -46.743 1.00 47.84 441 THR A N 1
ATOM 3403 C CA . THR A 1 441 ? 26.646 -8.791 -47.767 1.00 47.84 441 THR A CA 1
ATOM 3404 C C . THR A 1 441 ? 26.500 -8.304 -49.217 1.00 47.84 441 THR A C 1
ATOM 3406 O O . THR A 1 441 ? 27.056 -8.922 -50.126 1.00 47.84 441 THR A O 1
ATOM 3409 N N . GLY A 1 442 ? 25.815 -7.179 -49.454 1.00 46.09 442 GLY A N 1
ATOM 3410 C CA . GLY A 1 442 ? 25.732 -6.526 -50.763 1.00 46.09 442 GLY A CA 1
ATOM 3411 C C . GLY A 1 442 ? 26.976 -5.730 -51.195 1.00 46.09 442 GLY A C 1
ATOM 3412 O O . GLY A 1 442 ? 27.056 -5.351 -52.364 1.00 46.09 442 GLY A O 1
ATOM 3413 N N . ASN A 1 443 ? 27.949 -5.463 -50.308 1.00 46.34 443 ASN A N 1
ATOM 3414 C CA . ASN A 1 443 ? 29.069 -4.553 -50.589 1.00 46.34 443 ASN A CA 1
ATOM 3415 C C . ASN A 1 443 ? 30.451 -5.196 -50.339 1.00 46.34 443 ASN A C 1
ATOM 3417 O O . ASN A 1 443 ? 30.993 -5.193 -49.232 1.00 46.34 443 ASN A O 1
ATOM 3421 N N . LEU A 1 444 ? 31.051 -5.718 -51.416 1.00 44.28 444 LEU A N 1
ATOM 3422 C CA . LEU A 1 444 ? 32.294 -6.510 -51.413 1.00 44.28 444 LEU A CA 1
ATOM 3423 C C . LEU A 1 444 ? 33.494 -5.859 -50.699 1.00 44.28 444 LEU A C 1
ATOM 3425 O O . LEU A 1 444 ? 34.295 -6.583 -50.115 1.00 44.28 444 LEU A O 1
ATOM 3429 N N . LYS A 1 445 ? 33.619 -4.524 -50.710 1.00 43.31 445 LYS A N 1
ATOM 3430 C CA . LYS A 1 445 ? 34.746 -3.820 -50.064 1.00 43.31 445 LYS A CA 1
ATOM 3431 C C . LYS A 1 445 ? 34.701 -3.880 -48.533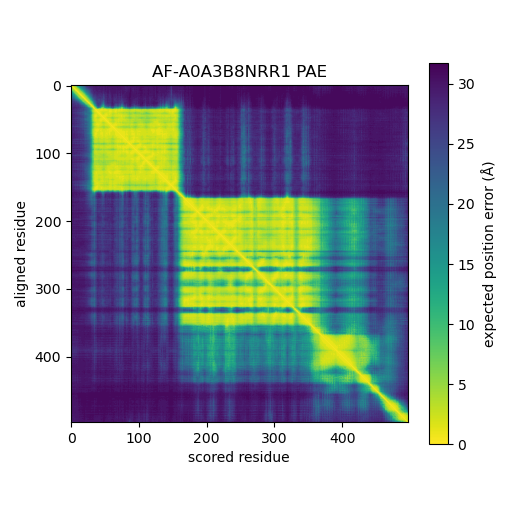 1.00 43.31 445 LYS A C 1
ATOM 3433 O O . LYS A 1 445 ? 35.744 -3.786 -47.894 1.00 43.31 445 LYS A O 1
ATOM 3438 N N . LEU A 1 446 ? 33.515 -4.026 -47.937 1.00 42.72 446 LEU A N 1
ATOM 3439 C CA . LEU A 1 446 ? 33.360 -4.071 -46.479 1.00 42.72 446 LEU A CA 1
ATOM 3440 C C . LEU A 1 446 ? 33.616 -5.476 -45.914 1.00 42.72 446 LEU A C 1
ATOM 3442 O O . LEU A 1 446 ? 34.055 -5.623 -44.773 1.00 42.72 446 LEU A O 1
ATOM 3446 N N . LEU A 1 447 ? 33.414 -6.512 -46.735 1.00 42.69 447 LEU A N 1
ATOM 3447 C CA . LEU A 1 447 ? 33.687 -7.903 -46.371 1.00 42.69 447 LEU A CA 1
ATOM 3448 C C . LEU A 1 447 ? 35.171 -8.131 -46.022 1.00 42.69 447 LEU A C 1
ATOM 3450 O O . LEU A 1 447 ? 35.478 -8.954 -45.164 1.00 42.69 447 LEU A O 1
ATOM 3454 N N . GLU A 1 448 ? 36.083 -7.389 -46.659 1.00 41.03 448 GLU A N 1
ATOM 3455 C CA . GLU A 1 448 ? 37.525 -7.411 -46.368 1.00 41.03 448 GLU A CA 1
ATOM 3456 C C . GLU A 1 448 ? 37.868 -6.718 -45.036 1.00 41.03 448 GLU A C 1
ATOM 3458 O O . GLU A 1 448 ? 38.764 -7.170 -44.326 1.00 41.03 448 GLU A O 1
ATOM 3463 N N . ALA A 1 449 ? 37.124 -5.678 -44.638 1.00 39.28 449 ALA A N 1
ATOM 3464 C CA . ALA A 1 449 ? 37.289 -5.036 -43.330 1.00 39.28 449 ALA A CA 1
ATOM 3465 C C . ALA A 1 449 ? 36.801 -5.946 -42.185 1.00 39.28 449 ALA A C 1
ATOM 3467 O O . ALA A 1 449 ? 37.471 -6.079 -41.160 1.00 39.28 449 ALA A O 1
ATOM 3468 N N . LEU A 1 450 ? 35.682 -6.652 -42.387 1.00 40.41 450 LEU A N 1
ATOM 3469 C CA . LEU A 1 450 ? 35.126 -7.597 -41.410 1.00 40.41 450 LEU A CA 1
ATOM 3470 C C . LEU A 1 450 ? 36.034 -8.818 -41.149 1.00 40.41 450 LEU A C 1
ATOM 3472 O O . LEU A 1 450 ? 35.940 -9.427 -40.083 1.00 40.41 450 LEU A O 1
ATOM 3476 N N . GLN A 1 451 ? 36.953 -9.161 -42.063 1.00 40.31 451 GLN A N 1
ATOM 3477 C CA . GLN A 1 451 ? 37.932 -10.243 -41.855 1.00 40.31 451 GLN A CA 1
ATOM 3478 C C . GLN A 1 451 ? 38.934 -9.955 -40.721 1.00 40.31 451 GLN A C 1
ATOM 3480 O O . GLN A 1 451 ? 39.505 -10.897 -40.170 1.00 40.31 451 GLN A O 1
ATOM 3485 N N . PHE A 1 452 ? 39.117 -8.692 -40.320 1.00 37.28 452 PHE A N 1
ATOM 3486 C CA . PHE A 1 452 ? 39.984 -8.324 -39.193 1.00 37.28 452 PHE A CA 1
ATOM 3487 C C . PHE A 1 452 ? 39.358 -8.563 -37.805 1.00 37.28 452 PHE A C 1
ATOM 3489 O O . PHE A 1 452 ? 40.079 -8.511 -36.811 1.00 37.28 452 PHE A O 1
ATOM 3496 N N . LEU A 1 453 ? 38.054 -8.859 -37.714 1.00 38.22 453 LEU A N 1
ATOM 3497 C CA . LEU A 1 453 ? 37.325 -8.985 -36.438 1.00 38.22 453 LEU A CA 1
ATOM 3498 C C . LEU A 1 453 ? 37.224 -10.424 -35.886 1.00 38.22 453 LEU A C 1
ATOM 3500 O O . LEU A 1 453 ? 36.626 -10.645 -34.835 1.00 38.22 453 LEU A O 1
ATOM 3504 N N . GLY A 1 454 ? 37.857 -11.398 -36.547 1.00 35.59 454 GLY A N 1
ATOM 3505 C CA . GLY A 1 454 ? 38.025 -12.765 -36.039 1.00 35.59 454 GLY A CA 1
ATOM 3506 C C . GLY A 1 454 ? 36.908 -13.761 -36.422 1.00 35.59 454 GLY A C 1
ATOM 3507 O O . GLY A 1 454 ? 35.785 -13.357 -36.732 1.00 35.59 454 GLY A O 1
ATOM 3508 N N . PRO A 1 455 ? 37.198 -15.082 -36.448 1.00 33.56 455 PRO A N 1
ATOM 3509 C CA . PRO A 1 455 ? 36.314 -16.062 -37.075 1.00 33.56 455 PRO A CA 1
ATOM 3510 C C . PRO A 1 455 ? 35.463 -16.866 -36.077 1.00 33.56 455 PRO A C 1
ATOM 3512 O O . PRO A 1 455 ? 35.992 -17.669 -35.314 1.00 33.56 455 PRO A O 1
ATOM 3515 N N . TRP A 1 456 ? 34.138 -16.765 -36.200 1.00 32.81 456 TRP A N 1
ATOM 3516 C CA . TRP A 1 456 ? 33.196 -17.817 -35.786 1.00 32.81 456 TRP A CA 1
ATOM 3517 C C . TRP A 1 456 ? 32.165 -18.052 -36.901 1.00 32.81 456 TRP A C 1
ATOM 3519 O O . TRP A 1 456 ? 31.866 -17.158 -37.693 1.00 32.81 456 TRP A O 1
ATOM 3529 N N . THR A 1 457 ? 31.730 -19.303 -37.061 1.00 32.88 457 THR A N 1
ATOM 3530 C CA . THR A 1 457 ? 31.400 -19.873 -38.380 1.00 32.88 457 THR A CA 1
ATOM 3531 C C . THR A 1 457 ? 29.905 -20.007 -38.699 1.00 32.88 457 THR A C 1
ATOM 3533 O O . THR A 1 457 ? 29.284 -20.985 -38.292 1.00 32.88 457 THR A O 1
ATOM 3536 N N . ILE A 1 458 ? 29.399 -19.108 -39.554 1.00 33.88 458 ILE A N 1
ATOM 3537 C CA . ILE A 1 458 ? 28.615 -19.341 -40.801 1.00 33.88 458 ILE A CA 1
ATOM 3538 C C . ILE A 1 458 ? 27.316 -20.203 -40.786 1.00 33.88 458 ILE A C 1
ATOM 3540 O O . ILE A 1 458 ? 26.567 -20.134 -41.759 1.00 33.88 458 ILE A O 1
ATOM 3544 N N . THR A 1 459 ? 26.961 -20.958 -39.740 1.00 29.88 459 THR A N 1
ATOM 3545 C CA . THR A 1 459 ? 25.870 -21.968 -39.820 1.00 29.88 459 THR A CA 1
ATOM 3546 C C . THR A 1 459 ? 24.655 -21.709 -38.910 1.00 29.88 459 THR A C 1
ATOM 3548 O O . THR A 1 459 ? 23.788 -22.572 -38.812 1.00 29.88 459 THR A O 1
ATOM 3551 N N . GLN A 1 460 ? 24.531 -20.537 -38.271 1.00 34.50 460 GLN A N 1
ATOM 3552 C CA . GLN A 1 460 ? 23.342 -20.183 -37.458 1.00 34.50 460 GLN A CA 1
ATOM 3553 C C . GLN A 1 460 ? 22.654 -18.857 -37.838 1.00 34.50 460 GLN A C 1
ATOM 3555 O O . GLN A 1 460 ? 21.532 -18.602 -37.399 1.00 34.50 460 GLN A O 1
ATOM 3560 N N . SER A 1 461 ? 23.217 -18.081 -38.768 1.00 33.44 461 SER A N 1
ATOM 3561 C CA . SER A 1 461 ? 22.717 -16.766 -39.215 1.00 33.44 461 SER A CA 1
ATOM 3562 C C . SER A 1 461 ? 21.433 -16.812 -40.074 1.00 33.44 461 SER A C 1
ATOM 3564 O O . SER A 1 461 ? 21.207 -15.946 -40.915 1.00 33.44 461 SER A O 1
ATOM 3566 N N . ARG A 1 462 ? 20.586 -17.840 -39.908 1.00 30.00 462 ARG A N 1
ATOM 3567 C CA . ARG A 1 462 ? 19.325 -18.025 -40.653 1.00 30.00 462 ARG A CA 1
ATOM 3568 C C . ARG A 1 462 ? 18.078 -18.214 -39.778 1.00 30.00 462 ARG A C 1
ATOM 3570 O O . ARG A 1 462 ? 17.013 -18.488 -40.323 1.00 30.00 462 ARG A O 1
ATOM 3577 N N . MET A 1 463 ? 18.209 -18.059 -38.458 1.00 29.78 463 MET A N 1
ATOM 3578 C CA . MET A 1 463 ? 17.080 -18.007 -37.512 1.00 29.78 463 MET A CA 1
ATOM 3579 C C . MET A 1 463 ? 17.028 -16.689 -36.724 1.00 29.78 463 MET A C 1
ATOM 3581 O O . MET A 1 463 ? 15.950 -16.122 -36.598 1.00 29.78 463 MET A O 1
ATOM 3585 N N . ALA A 1 464 ? 18.175 -16.132 -36.313 1.00 34.44 464 ALA A N 1
ATOM 3586 C CA . ALA A 1 464 ? 18.226 -14.919 -35.484 1.00 34.44 464 ALA A CA 1
ATOM 3587 C C . ALA A 1 464 ? 17.563 -13.666 -36.107 1.00 34.44 464 ALA A C 1
ATOM 3589 O O . ALA A 1 464 ? 17.116 -12.784 -35.380 1.00 34.44 464 ALA A O 1
ATOM 3590 N N . PHE A 1 465 ? 17.458 -13.578 -37.440 1.00 33.50 465 PHE A N 1
ATOM 3591 C CA . PHE A 1 465 ? 16.912 -12.382 -38.099 1.00 33.50 465 PHE A CA 1
ATOM 3592 C C . PHE A 1 465 ? 15.385 -12.273 -38.071 1.00 33.50 465 PHE A C 1
ATOM 3594 O O . PHE A 1 465 ? 14.861 -11.184 -37.871 1.00 33.50 465 PHE A O 1
ATOM 3601 N N . SER A 1 466 ? 14.652 -13.384 -38.205 1.00 33.38 466 SER A N 1
ATOM 3602 C CA . SER A 1 466 ? 13.181 -13.332 -38.261 1.00 33.38 466 SER A CA 1
ATOM 3603 C C . SER A 1 466 ? 12.507 -13.098 -36.907 1.00 33.38 466 SER A C 1
ATOM 3605 O O . SER A 1 466 ? 11.293 -12.903 -36.870 1.00 33.38 466 SER A O 1
ATOM 3607 N N . GLU A 1 467 ? 13.268 -13.145 -35.811 1.00 36.72 467 GLU A N 1
ATOM 3608 C CA . GLU A 1 467 ? 12.782 -12.852 -34.460 1.00 36.72 467 GLU A CA 1
ATOM 3609 C C . GLU A 1 467 ? 13.295 -11.504 -33.946 1.00 36.72 467 GLU A C 1
ATOM 3611 O O . GLU A 1 467 ? 12.478 -10.743 -33.444 1.00 36.72 467 GLU A O 1
ATOM 3616 N N . ALA A 1 468 ? 14.555 -11.115 -34.182 1.00 35.03 468 ALA A N 1
ATOM 3617 C CA . ALA A 1 468 ? 15.033 -9.776 -33.813 1.00 35.03 468 ALA A CA 1
ATOM 3618 C C . ALA A 1 468 ? 14.322 -8.648 -34.593 1.00 35.03 468 ALA A C 1
ATOM 3620 O O . ALA A 1 468 ? 13.845 -7.691 -33.982 1.00 35.03 468 ALA A O 1
ATOM 3621 N N . GLU A 1 469 ? 14.150 -8.785 -35.918 1.00 35.50 469 GLU A N 1
ATOM 3622 C CA . GLU A 1 469 ? 13.344 -7.827 -36.695 1.00 35.50 469 GLU A CA 1
ATOM 3623 C C . GLU A 1 469 ? 11.871 -7.865 -36.275 1.00 35.50 469 GLU A C 1
ATOM 3625 O O . GLU A 1 469 ? 11.221 -6.828 -36.258 1.00 35.50 469 GLU A O 1
ATOM 3630 N N . ARG A 1 470 ? 11.338 -9.025 -35.859 1.00 37.16 470 ARG A N 1
ATOM 3631 C CA . ARG A 1 470 ? 9.986 -9.084 -35.283 1.00 37.16 470 ARG A CA 1
ATOM 3632 C C . ARG A 1 470 ? 9.899 -8.344 -33.961 1.00 37.16 470 ARG A C 1
ATOM 3634 O O . ARG A 1 470 ? 8.939 -7.615 -33.792 1.00 37.16 470 ARG A O 1
ATOM 3641 N N . TYR A 1 471 ?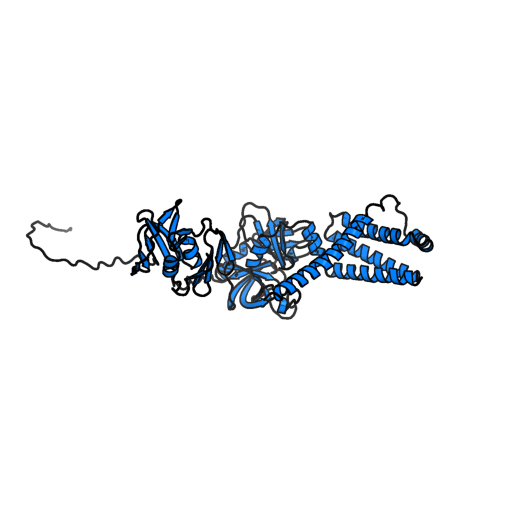 10.843 -8.508 -33.041 1.00 38.56 471 TYR A N 1
ATOM 3642 C CA . TYR A 1 471 ? 10.784 -7.833 -31.746 1.00 38.56 471 TYR A CA 1
ATOM 3643 C C . TYR A 1 471 ? 10.932 -6.318 -31.889 1.00 38.56 471 TYR A C 1
ATOM 3645 O O . TYR A 1 471 ? 10.178 -5.599 -31.249 1.00 38.56 471 TYR A O 1
ATOM 3653 N N . ILE A 1 472 ? 11.801 -5.822 -32.774 1.00 39.12 472 ILE A N 1
ATOM 3654 C CA . ILE A 1 472 ? 11.955 -4.375 -33.004 1.00 39.12 472 ILE A CA 1
ATOM 3655 C C . ILE A 1 472 ? 10.768 -3.799 -33.796 1.00 39.12 472 ILE A C 1
ATOM 3657 O O . ILE A 1 472 ? 10.241 -2.752 -33.434 1.00 39.12 472 ILE A O 1
ATOM 3661 N N . ASP A 1 473 ? 10.279 -4.486 -34.831 1.00 38.03 473 ASP A N 1
ATOM 3662 C CA . ASP A 1 473 ? 9.164 -4.007 -35.663 1.00 38.03 473 ASP A CA 1
ATOM 3663 C C . ASP A 1 473 ? 7.777 -4.253 -35.026 1.00 38.03 473 ASP A C 1
ATOM 3665 O O . ASP A 1 473 ? 6.796 -3.615 -35.407 1.00 38.03 473 ASP A O 1
ATOM 3669 N N . VAL A 1 474 ? 7.678 -5.141 -34.026 1.00 38.84 474 VAL A N 1
ATOM 3670 C CA . VAL A 1 474 ? 6.519 -5.266 -33.120 1.00 38.84 474 VAL A CA 1
ATOM 3671 C C . VAL A 1 474 ? 6.644 -4.306 -31.941 1.00 38.84 474 VAL A C 1
ATOM 3673 O O . VAL A 1 474 ? 5.634 -3.721 -31.587 1.00 38.84 474 VAL A O 1
ATOM 3676 N N . ALA A 1 475 ? 7.828 -4.060 -31.370 1.00 36.41 475 ALA A N 1
ATOM 3677 C CA . ALA A 1 475 ? 7.993 -3.025 -30.344 1.00 36.41 475 ALA A CA 1
ATOM 3678 C C . ALA A 1 475 ? 7.676 -1.636 -30.909 1.00 36.41 475 ALA A C 1
ATOM 3680 O O . ALA A 1 475 ? 6.892 -0.912 -30.308 1.00 36.41 475 ALA A O 1
ATOM 3681 N N . ASN A 1 476 ? 8.182 -1.296 -32.099 1.00 38.38 476 ASN A N 1
ATOM 3682 C CA . ASN A 1 476 ? 7.874 -0.028 -32.761 1.00 38.38 476 ASN A CA 1
ATOM 3683 C C . ASN A 1 476 ? 6.395 0.070 -33.163 1.00 38.38 476 ASN A C 1
ATOM 3685 O O . ASN A 1 476 ? 5.781 1.105 -32.920 1.00 38.38 476 ASN A O 1
ATOM 3689 N N . ARG A 1 477 ? 5.777 -0.999 -33.691 1.00 38.91 477 ARG A N 1
ATOM 3690 C CA . ARG A 1 477 ? 4.329 -0.982 -33.970 1.00 38.91 477 ARG A CA 1
ATOM 3691 C C . ARG A 1 477 ? 3.473 -0.937 -32.713 1.00 38.91 477 ARG A C 1
ATOM 3693 O O . ARG A 1 477 ? 2.498 -0.204 -32.713 1.00 38.91 477 ARG A O 1
ATOM 3700 N N . LEU A 1 478 ? 3.841 -1.624 -31.634 1.00 37.56 478 LEU A N 1
ATOM 3701 C CA . LEU A 1 478 ? 3.138 -1.515 -30.357 1.00 37.56 478 LEU A CA 1
ATOM 3702 C C . LEU A 1 478 ? 3.342 -0.133 -29.729 1.00 37.56 478 LEU A C 1
ATOM 3704 O O . LEU A 1 478 ? 2.378 0.415 -29.225 1.00 37.56 478 LEU A O 1
ATOM 3708 N N . LEU A 1 479 ? 4.522 0.486 -29.805 1.00 36.12 479 LEU A N 1
ATOM 3709 C CA . LEU A 1 479 ? 4.740 1.866 -29.344 1.00 36.12 479 LEU A CA 1
ATOM 3710 C C . LEU A 1 479 ? 3.966 2.895 -30.182 1.00 36.12 479 LEU A C 1
ATOM 3712 O O . LEU A 1 479 ? 3.447 3.863 -29.620 1.00 36.12 479 LEU A O 1
ATOM 3716 N N . GLU A 1 480 ? 3.842 2.692 -31.497 1.00 41.03 480 GLU A N 1
ATOM 3717 C CA . GLU A 1 480 ? 3.029 3.549 -32.365 1.00 41.03 480 GLU A CA 1
ATOM 3718 C C . GLU A 1 480 ? 1.518 3.307 -32.215 1.00 41.03 480 GLU A C 1
ATOM 3720 O O . GLU A 1 480 ? 0.767 4.279 -32.201 1.00 41.03 480 GLU A O 1
ATOM 3725 N N . GLU A 1 481 ? 1.051 2.064 -32.073 1.00 39.69 481 GLU A N 1
ATOM 3726 C CA . GLU A 1 481 ? -0.369 1.725 -31.892 1.00 39.69 481 GLU A CA 1
ATOM 3727 C C . GLU A 1 481 ? -0.839 2.046 -30.462 1.00 39.69 481 GLU A C 1
ATOM 3729 O O . GLU A 1 481 ? -1.849 2.720 -30.295 1.00 39.69 481 GLU A O 1
ATOM 3734 N N . TYR A 1 482 ? -0.082 1.692 -29.419 1.00 38.16 482 TYR A N 1
ATOM 3735 C CA . TYR A 1 482 ? -0.450 1.925 -28.013 1.00 38.16 482 TYR A CA 1
ATOM 3736 C C . TYR A 1 482 ? -0.534 3.413 -27.651 1.00 38.16 482 TYR A C 1
ATOM 3738 O O . TYR A 1 482 ? -1.419 3.804 -26.888 1.00 38.16 482 TYR A O 1
ATOM 3746 N N . ASN A 1 483 ? 0.336 4.259 -28.219 1.00 43.09 483 ASN A N 1
ATOM 3747 C CA . ASN A 1 483 ? 0.260 5.708 -28.015 1.00 43.09 483 ASN A CA 1
ATOM 3748 C C . ASN A 1 483 ? -0.791 6.379 -28.910 1.00 43.09 483 ASN A C 1
ATOM 3750 O O . ASN A 1 483 ? -1.445 7.320 -28.464 1.00 43.09 483 ASN A O 1
ATOM 3754 N N . ARG A 1 484 ? -0.996 5.913 -30.149 1.00 40.19 484 ARG A N 1
ATOM 3755 C CA . ARG A 1 484 ? -1.940 6.545 -31.088 1.00 40.19 484 ARG A CA 1
ATOM 3756 C C . ARG A 1 484 ? -3.384 6.116 -30.824 1.00 40.19 484 ARG A C 1
ATOM 3758 O O . ARG A 1 484 ? -4.260 6.967 -30.790 1.00 40.19 484 ARG A O 1
ATOM 3765 N N . GLU A 1 485 ? -3.632 4.844 -30.519 1.00 40.12 485 GLU A N 1
ATOM 3766 C CA . GLU A 1 485 ? -4.972 4.315 -30.236 1.00 40.12 485 GLU A CA 1
ATOM 3767 C C . GLU A 1 485 ? -5.507 4.789 -28.874 1.00 40.12 485 GLU A C 1
ATOM 3769 O O . GLU A 1 485 ? -6.670 5.179 -28.785 1.00 40.12 485 GLU A O 1
ATOM 3774 N N . LYS A 1 486 ? -4.668 4.878 -27.825 1.00 42.06 486 LYS A N 1
ATOM 3775 C CA . LYS A 1 486 ? -5.076 5.512 -26.553 1.00 42.06 486 LYS A CA 1
ATOM 3776 C C . LYS A 1 486 ? -5.351 7.005 -26.707 1.00 42.06 486 LYS A C 1
ATOM 3778 O O . LYS A 1 486 ? -6.309 7.499 -26.115 1.00 42.06 486 LYS A O 1
ATOM 3783 N N . TRP A 1 487 ? -4.540 7.720 -27.489 1.00 37.44 487 TRP A N 1
ATOM 3784 C CA . TRP A 1 487 ? -4.744 9.147 -27.727 1.00 37.44 487 TRP A CA 1
ATOM 3785 C C . TRP A 1 487 ? -6.003 9.404 -28.563 1.00 37.44 487 TRP A C 1
ATOM 3787 O O . TRP A 1 487 ? -6.824 10.231 -28.178 1.00 37.44 487 TRP A O 1
ATOM 3797 N N . ASP A 1 488 ? -6.229 8.637 -29.631 1.00 41.44 488 ASP A N 1
ATOM 3798 C CA . ASP A 1 488 ? -7.416 8.770 -30.480 1.00 41.44 488 ASP A CA 1
ATOM 3799 C C . ASP A 1 488 ? -8.702 8.306 -29.771 1.00 41.44 488 ASP A C 1
ATOM 3801 O O . ASP A 1 488 ? -9.739 8.946 -29.937 1.00 41.44 488 ASP A O 1
ATOM 3805 N N . LEU A 1 489 ? -8.660 7.271 -28.918 1.00 41.84 489 LEU A N 1
ATOM 3806 C CA . LEU A 1 489 ? -9.796 6.893 -28.059 1.00 41.84 489 LEU A CA 1
ATOM 3807 C C . LEU A 1 489 ? -10.103 7.964 -27.005 1.00 41.84 489 LEU A C 1
ATOM 3809 O O . LEU A 1 489 ? -11.273 8.251 -26.759 1.00 41.84 489 LEU A O 1
ATOM 3813 N N . TYR A 1 490 ? -9.082 8.584 -26.409 1.00 34.97 490 TYR A N 1
ATOM 3814 C CA . TYR A 1 490 ? -9.250 9.679 -25.451 1.00 34.97 490 TYR A CA 1
ATOM 3815 C C . TYR A 1 490 ? -9.838 10.931 -26.124 1.00 34.97 490 TYR A C 1
ATOM 3817 O O . TYR A 1 490 ? -10.798 11.511 -25.618 1.00 34.97 490 TYR A O 1
ATOM 3825 N N . GLN A 1 491 ? -9.349 11.295 -27.315 1.00 35.28 491 GLN A N 1
ATOM 3826 C CA . GLN A 1 491 ? -9.908 12.385 -28.121 1.00 35.28 491 GLN A CA 1
ATOM 3827 C C . GLN A 1 491 ? -11.346 12.082 -28.580 1.00 35.28 491 GLN A C 1
ATOM 3829 O O . GLN A 1 491 ? -12.205 12.958 -28.494 1.00 35.28 491 GLN A O 1
ATOM 3834 N N . GLN A 1 492 ? -11.651 10.845 -28.995 1.00 41.56 492 GLN A N 1
ATOM 3835 C CA . GLN A 1 492 ? -13.018 10.444 -29.351 1.00 41.56 492 GLN A CA 1
ATOM 3836 C C . GLN A 1 492 ? -13.965 10.496 -28.145 1.00 41.56 492 GLN A C 1
ATOM 3838 O O . GLN A 1 492 ? -15.053 11.056 -28.267 1.00 41.56 492 GLN A O 1
ATOM 3843 N N . PHE A 1 493 ? -13.541 9.996 -26.979 1.00 37.19 493 PHE A N 1
ATOM 3844 C CA . PHE A 1 493 ? -14.326 10.008 -25.739 1.00 37.19 493 PHE A CA 1
ATOM 3845 C C . PHE A 1 493 ? -14.622 11.431 -25.237 1.00 37.19 493 PHE A C 1
ATOM 3847 O O . PHE A 1 493 ? -15.712 11.684 -24.737 1.00 37.19 493 PHE A O 1
ATOM 3854 N N . ILE A 1 494 ? -13.694 12.376 -25.425 1.00 35.00 494 ILE A N 1
ATOM 3855 C CA . ILE A 1 494 ? -13.885 13.800 -25.091 1.00 35.00 494 ILE A CA 1
ATOM 3856 C C . ILE A 1 494 ? -14.752 14.539 -26.134 1.00 35.00 494 ILE A C 1
ATOM 3858 O O . ILE A 1 494 ? -15.321 15.585 -25.829 1.00 35.00 494 ILE A O 1
ATOM 3862 N N . SER A 1 495 ? -14.878 14.012 -27.357 1.00 35.38 495 SER A N 1
ATOM 3863 C CA . SER A 1 495 ? -15.613 14.649 -28.466 1.00 35.38 495 SER A CA 1
ATOM 3864 C C . SER A 1 495 ? -17.088 14.242 -28.613 1.00 35.38 495 SER A C 1
ATOM 3866 O O . SER A 1 495 ? -17.756 14.711 -29.537 1.00 35.38 495 SER A O 1
ATOM 3868 N N . LEU A 1 496 ? -17.594 13.364 -27.742 1.00 35.81 496 LEU A N 1
ATOM 3869 C CA . LEU A 1 496 ? -18.972 12.864 -27.771 1.00 35.81 496 LEU A CA 1
ATOM 3870 C C . LEU A 1 496 ? -19.839 13.591 -26.726 1.00 35.81 496 LEU A C 1
ATOM 3872 O O . LEU A 1 496 ? -19.822 13.224 -25.552 1.00 35.81 496 LEU A O 1
ATOM 3876 N N . ASP A 1 497 ? -20.588 14.600 -27.192 1.00 38.75 497 ASP A N 1
ATOM 3877 C CA . ASP A 1 497 ? -21.749 15.221 -26.510 1.00 38.75 497 ASP A CA 1
ATOM 3878 C C . ASP A 1 497 ? -22.934 14.233 -26.368 1.00 38.75 497 ASP A C 1
ATOM 3880 O O . ASP A 1 497 ? -23.239 13.525 -27.362 1.00 38.75 497 ASP A O 1
#

Secondary structure (DSSP, 8-state):
------------------------------------EEETT-SEEEETTEEEE-SS--EEETTEEEEEHHHHHHHTT--GGGEEEETTEEEEEETTEEEEEETT-SEEEETTEEEE-SS--EEETTEEEE-THHHHHHTTEEEEEETTTTEEEEEE--SS---GGG---HHHHHHHHGGGEEEEEESS-EEEEEE-STTSEEEE-HHHHTT-S-EEEE-TTS-EEEEEEEEEETTTTEEEEEE-SS------B--S---TT-EEEEEE-GGG---EEEEEEEEEEEEGGGTSGGGTT-EEEEE-S---TT-TTPEEEETTS-EEEEEE--TTTTS--EEEEETTHHHHHHTSPPP-HHHHHHHHHHH-HHHHHHHHHHHHHHHHHHHHHHTT-HHHHHHHHHHHHHHHHHHHHHHHHH-TT-GGGGGHHHHHHHHHHHHHTT-HHHHHHHGGG----SSSTTTHHHHHHHHHHHHHHHHHHHHHHHHHHHHHHHT--

pLDDT: mean 72.28, std 22.25, range [26.11, 97.56]

Sequence (497 aa):
MVQFKYLKYFIGLFLVLSFALCPCLSLAGAAPGYSAIFTVGCPSYTVDGQKHVMDAGPYIKDGRVFVPVRYLAYACGVAEESVIYENGTVYLIKGNTVIQLSINNKVMVVNGLSKSIDVAPELIQGRTYLPARFIAEALGYAVSWDPSAQRVLIVSLGDEKPEEPQRLSVSEVIEIAQPTVVLIQTNRSQGSGFFWSSDGEIVTNAHVVAGASEIEVTTYEGKTYHGRIEKLDAYLDIAIIRVDGDSFPYIPYYNTEVQRGEEVVVLGNPLGLRNSASKGIISAIRDIGEVEPDKSGITILQTDASVLPGNSGGPMLNMGGEVVGIIFAGVGEGLELNFALPIEYCLAVRAKPPFGVEDDFLLYLEQDKKWAELYNQFIELTEEVIAALENDNLAMAIQCQNLILGILDELRQEVGSYYPQTPEVEDLRTIYLDALRNYYTGNLKLLEALQFLGPWTITQSRMAFSEAERYIDVANRLLEEYNREKWDLYQQFISLD

Nearest PDB structures (foldseek):
  3lh3-assembly3_H  TM=8.994E-01  e=1.411E-16  Escherichia coli K-12
  2rce-assembly3_H  TM=8.998E-01  e=1.734E-16  Escherichia coli
  2qf0-assembly3_H  TM=8.720E-01  e=6.268E-16  Escherichia coli K-12
  3lgv-assembly1_C  TM=8.903E-01  e=1.665E-15  Escherichia coli K-12
  3lgv-assembly1_B  TM=8.805E-01  e=2.266E-15  Escherichia coli K-12